Protein AF-A0AAQ3R3A0-F1 (afdb_monomer)

Organism: NCBI:txid150365

Structure (mmCIF, N/CA/C/O backbone):
data_AF-A0AAQ3R3A0-F1
#
_entry.id   AF-A0AAQ3R3A0-F1
#
loop_
_atom_site.group_PDB
_atom_site.id
_atom_site.type_symbol
_atom_site.label_atom_id
_atom_site.label_alt_id
_atom_site.label_comp_id
_atom_site.label_asym_id
_atom_site.label_entity_id
_atom_site.label_seq_id
_atom_site.pdbx_PDB_ins_code
_atom_site.Cartn_x
_atom_site.Cartn_y
_atom_site.Cartn_z
_atom_site.occupancy
_atom_site.B_iso_or_equiv
_atom_site.auth_seq_id
_atom_site.auth_comp_id
_atom_site.auth_asym_id
_atom_site.auth_atom_id
_atom_site.pdbx_PDB_model_num
ATOM 1 N N . MET A 1 1 ? -18.128 44.759 50.876 1.00 25.38 1 MET A N 1
ATOM 2 C CA . MET A 1 1 ? -18.294 45.725 49.774 1.00 25.38 1 MET A CA 1
ATOM 3 C C . MET A 1 1 ? -18.488 44.907 48.506 1.00 25.38 1 MET A C 1
ATOM 5 O O . MET A 1 1 ? -17.542 44.273 48.075 1.00 25.38 1 MET A O 1
ATOM 9 N N . GLU A 1 2 ? -19.714 44.644 48.046 1.00 21.77 2 GLU A N 1
ATOM 10 C CA . GLU A 1 2 ? -20.630 45.650 47.465 1.00 21.77 2 GLU A CA 1
ATOM 11 C C . GLU A 1 2 ? -19.891 46.451 46.386 1.00 21.77 2 GLU A C 1
ATOM 13 O O . GLU A 1 2 ? -18.941 47.147 46.721 1.00 21.77 2 GLU A O 1
ATOM 18 N N . LYS A 1 3 ? -20.181 46.344 45.088 1.00 25.61 3 LYS A N 1
ATOM 19 C CA . LYS A 1 3 ? -21.270 46.989 44.310 1.00 25.61 3 LYS A CA 1
ATOM 20 C C . LYS A 1 3 ? -20.624 47.223 42.911 1.00 25.61 3 LYS A C 1
ATOM 22 O O . LYS A 1 3 ? -19.422 47.435 42.875 1.00 25.61 3 LYS A O 1
ATOM 27 N N . VAL A 1 4 ? -21.236 47.268 41.727 1.00 27.09 4 VAL A N 1
ATOM 28 C CA . VAL A 1 4 ? -22.606 47.146 41.211 1.00 27.09 4 VAL A CA 1
ATOM 29 C C . VAL A 1 4 ? -22.498 47.305 39.668 1.00 27.09 4 VAL A C 1
ATOM 31 O O . VAL A 1 4 ? -21.779 48.182 39.208 1.00 27.09 4 VAL A O 1
ATOM 34 N N . ILE A 1 5 ? -23.178 46.425 38.917 1.00 27.81 5 ILE A N 1
ATOM 35 C CA . ILE A 1 5 ? -24.063 46.640 37.734 1.00 27.81 5 ILE A CA 1
ATOM 36 C C . ILE A 1 5 ? -23.596 47.446 36.489 1.00 27.81 5 ILE A C 1
ATOM 38 O O . ILE A 1 5 ? -23.234 48.610 36.595 1.00 27.81 5 ILE A O 1
ATOM 42 N N . SER A 1 6 ? -23.830 46.850 35.295 1.00 25.02 6 SER A N 1
ATOM 43 C CA . SER A 1 6 ? -24.538 47.393 34.088 1.00 25.02 6 SER A CA 1
ATOM 44 C C . SER A 1 6 ? -23.833 46.975 32.776 1.00 25.02 6 SER A C 1
ATOM 46 O O . SER A 1 6 ? -22.700 47.370 32.547 1.00 25.02 6 SER A O 1
ATOM 48 N N . ALA A 1 7 ? -24.315 46.010 31.981 1.00 24.47 7 ALA A N 1
ATOM 49 C CA . ALA A 1 7 ? -25.420 46.019 30.999 1.00 24.47 7 ALA A CA 1
ATOM 50 C C . ALA A 1 7 ? -25.106 46.637 29.603 1.00 24.47 7 ALA A C 1
ATOM 52 O O . ALA A 1 7 ? -25.025 47.848 29.456 1.00 24.47 7 ALA A O 1
ATOM 53 N N . ALA A 1 8 ? -25.078 45.735 28.603 1.00 21.73 8 ALA A N 1
ATOM 54 C CA . ALA A 1 8 ? -25.774 45.763 27.301 1.00 21.73 8 ALA A CA 1
ATOM 55 C C . ALA A 1 8 ? -25.273 46.586 26.075 1.00 21.73 8 ALA A C 1
ATOM 57 O O . ALA A 1 8 ? -24.901 47.746 26.179 1.00 21.73 8 ALA A O 1
ATOM 58 N N . VAL A 1 9 ? -25.490 45.956 24.893 1.00 22.00 9 VAL A N 1
ATOM 59 C CA . VAL A 1 9 ? -25.656 46.514 23.518 1.00 22.00 9 VAL A CA 1
ATOM 60 C C . VAL A 1 9 ? -24.324 46.867 22.798 1.00 22.00 9 VAL A C 1
ATOM 62 O O . VAL A 1 9 ? -23.504 47.562 23.366 1.00 22.00 9 VAL A O 1
ATOM 65 N N . GLN A 1 10 ? -23.941 46.410 21.589 1.00 23.78 10 GLN A N 1
ATOM 66 C CA . GLN A 1 10 ? -24.634 46.261 20.294 1.00 23.78 10 GLN A CA 1
ATOM 67 C C . GLN A 1 10 ? -23.758 45.435 19.299 1.00 23.78 10 GLN A C 1
ATOM 69 O O . GLN A 1 10 ? -22.534 45.524 19.320 1.00 23.78 10 GLN A O 1
ATOM 74 N N . SER A 1 11 ? -24.384 44.671 18.397 1.00 22.59 11 SER A N 1
ATOM 75 C CA . SER A 1 11 ? -23.824 44.104 17.139 1.00 22.59 11 SER A CA 1
ATOM 76 C C . SER A 1 11 ? -24.153 45.061 15.959 1.00 22.59 11 SER A C 1
ATOM 78 O O . SER A 1 11 ? -24.896 46.009 16.223 1.00 22.59 11 SER A O 1
ATOM 80 N N . PRO A 1 12 ? -23.860 44.816 14.654 1.00 37.66 12 PRO A N 1
ATOM 81 C CA . PRO A 1 12 ? -22.758 44.144 13.921 1.00 37.66 12 PRO A CA 1
ATOM 82 C C . PRO A 1 12 ? -22.109 45.084 12.861 1.00 37.66 12 PRO A C 1
ATOM 84 O O . PRO A 1 12 ? -22.678 46.116 12.536 1.00 37.66 12 PRO A O 1
ATOM 87 N N . PHE A 1 13 ? -21.017 44.690 12.182 1.00 22.95 13 PHE A N 1
ATOM 88 C CA . PHE A 1 13 ? -20.824 45.085 10.769 1.00 22.95 13 PHE A CA 1
ATOM 89 C C . PHE A 1 13 ? -20.064 44.034 9.947 1.00 22.95 13 PHE A C 1
ATOM 91 O O . PHE A 1 13 ? -18.993 43.552 10.304 1.00 22.95 13 PHE A O 1
ATOM 98 N N . ILE A 1 14 ? -20.692 43.694 8.824 1.00 24.17 14 ILE A N 1
ATOM 99 C CA . ILE A 1 14 ? -20.248 42.839 7.723 1.00 24.17 14 ILE A CA 1
ATOM 100 C C . ILE A 1 14 ? -19.237 43.608 6.866 1.00 24.17 14 ILE A C 1
ATOM 102 O O . ILE A 1 14 ? -19.471 44.776 6.565 1.00 24.17 14 ILE A O 1
ATOM 106 N N . CYS A 1 15 ? -18.208 42.936 6.341 1.00 21.92 15 CYS A N 1
ATOM 107 C CA . CYS A 1 15 ? -17.573 43.388 5.103 1.00 21.92 15 CYS A CA 1
ATOM 108 C C . CYS A 1 15 ? -17.269 42.207 4.169 1.00 21.92 15 CYS A C 1
ATOM 110 O O . CYS A 1 15 ? -16.443 41.343 4.457 1.00 21.92 15 CYS A O 1
ATOM 112 N N . ARG A 1 16 ? -17.994 42.178 3.044 1.00 24.33 16 ARG A N 1
ATOM 113 C CA . ARG A 1 16 ? -17.753 41.340 1.862 1.00 24.33 16 ARG A CA 1
ATOM 114 C C . ARG A 1 16 ? -16.577 41.917 1.071 1.00 24.33 16 ARG A C 1
ATOM 116 O O . ARG A 1 16 ? -16.611 43.104 0.789 1.00 24.33 16 ARG A O 1
ATOM 123 N N . HIS A 1 17 ? -15.654 41.083 0.597 1.00 24.78 17 HIS A N 1
ATOM 124 C CA . HIS A 1 17 ? -14.846 41.337 -0.609 1.00 24.78 17 HIS A CA 1
ATOM 125 C C . HIS A 1 17 ? -14.688 39.986 -1.333 1.00 24.78 17 HIS A C 1
ATOM 127 O O . HIS A 1 17 ? -14.169 39.034 -0.765 1.00 24.78 17 HIS A O 1
ATOM 133 N N . ALA A 1 18 ? -15.426 39.737 -2.418 1.00 23.77 18 ALA A N 1
ATOM 134 C CA . ALA A 1 18 ? -15.138 40.142 -3.800 1.00 23.77 18 ALA A CA 1
ATOM 135 C C . ALA A 1 18 ? -13.937 39.377 -4.390 1.00 23.77 18 ALA A C 1
ATOM 137 O O . ALA A 1 18 ? -12.781 39.741 -4.206 1.00 23.77 18 ALA A O 1
ATOM 138 N N . PHE A 1 19 ? -14.251 38.301 -5.120 1.00 22.64 19 PHE A N 1
ATOM 139 C CA . PHE A 1 19 ? -13.332 37.603 -6.014 1.00 22.64 19 PHE A CA 1
ATOM 140 C C . PHE A 1 19 ? -12.976 38.513 -7.194 1.00 22.64 19 PHE A C 1
ATOM 142 O O . PHE A 1 19 ? -13.852 38.872 -7.980 1.00 22.64 19 PHE A O 1
ATOM 149 N N . VAL A 1 20 ? -11.688 38.806 -7.366 1.00 23.83 20 VAL A N 1
ATOM 150 C CA . VAL A 1 20 ? -11.138 39.301 -8.631 1.00 23.83 20 VAL A CA 1
ATOM 151 C C . VAL A 1 20 ? -10.177 38.244 -9.162 1.00 23.83 20 VAL A C 1
ATOM 153 O O . VAL A 1 20 ? -9.181 37.907 -8.527 1.00 23.83 20 VAL A O 1
ATOM 156 N N . LYS A 1 21 ? -10.517 37.696 -10.331 1.00 25.53 21 LYS A N 1
ATOM 157 C CA . LYS A 1 21 ? -9.611 36.916 -11.176 1.00 25.53 21 LYS A CA 1
ATOM 158 C C . LYS A 1 21 ? -8.569 37.862 -11.767 1.00 25.53 21 LYS A C 1
ATOM 160 O O . LYS A 1 21 ? -8.949 38.806 -12.456 1.00 25.53 21 LYS A O 1
ATOM 165 N N . THR A 1 22 ? -7.291 37.538 -11.628 1.00 26.89 22 THR A N 1
ATOM 166 C CA . THR A 1 22 ? -6.262 38.003 -12.563 1.00 26.89 22 THR A CA 1
ATOM 167 C C . THR A 1 22 ? -5.451 36.816 -13.071 1.00 26.89 22 THR A C 1
ATOM 169 O O . THR A 1 22 ? -5.029 35.939 -12.320 1.00 26.89 22 THR A O 1
ATOM 172 N N . ASN A 1 23 ? -5.333 36.768 -14.397 1.00 25.08 23 ASN A N 1
ATOM 173 C CA . ASN A 1 23 ? -4.531 35.824 -15.159 1.00 25.08 23 ASN A CA 1
ATOM 174 C C . ASN A 1 23 ? -3.048 36.223 -15.123 1.00 25.08 23 ASN A C 1
ATOM 176 O O . ASN A 1 23 ? -2.731 37.408 -15.069 1.00 25.08 23 ASN A O 1
ATOM 180 N N . ALA A 1 24 ? -2.210 35.207 -15.343 1.00 28.38 24 ALA A N 1
ATOM 181 C CA . ALA A 1 24 ? -0.822 35.245 -15.809 1.00 28.38 24 ALA A CA 1
ATOM 182 C C . ALA A 1 24 ? 0.304 35.348 -14.762 1.00 28.38 24 ALA A C 1
ATOM 184 O O . ALA A 1 24 ? 0.459 36.340 -14.064 1.00 28.38 24 ALA A O 1
ATOM 185 N N . GLY A 1 25 ? 1.185 34.340 -14.828 1.00 24.61 25 GLY A N 1
ATOM 186 C CA . GLY A 1 25 ? 2.631 34.563 -14.885 1.00 24.61 25 GLY A CA 1
ATOM 187 C C . GLY A 1 25 ? 3.409 34.380 -13.586 1.00 24.61 25 GLY A C 1
ATOM 188 O O . GLY A 1 25 ? 3.233 35.136 -12.644 1.00 24.61 25 GLY A O 1
ATOM 189 N N . LEU A 1 26 ? 4.300 33.380 -13.605 1.00 25.42 26 LEU A N 1
ATOM 190 C CA . LEU A 1 26 ? 5.530 33.205 -12.815 1.00 25.42 26 LEU A CA 1
ATOM 191 C C . LEU A 1 26 ? 5.876 34.334 -11.830 1.00 25.42 26 LEU A C 1
ATOM 193 O O . LEU A 1 26 ? 6.078 35.448 -12.283 1.00 25.42 26 LEU A O 1
ATOM 197 N N . PHE A 1 27 ? 6.204 34.001 -10.575 1.00 24.59 27 PHE A N 1
ATOM 198 C CA . PHE A 1 27 ? 7.442 34.503 -9.956 1.00 24.59 27 PHE A CA 1
ATOM 199 C C . PHE A 1 27 ? 7.909 33.633 -8.780 1.00 24.59 27 PHE A C 1
ATOM 201 O O . PHE A 1 27 ? 7.134 33.193 -7.932 1.00 24.59 27 PHE A O 1
ATOM 208 N N . ALA A 1 28 ? 9.222 33.405 -8.764 1.00 25.36 28 ALA A N 1
ATOM 209 C CA . ALA A 1 28 ? 9.986 32.744 -7.719 1.00 25.36 28 ALA A CA 1
ATOM 210 C C . ALA A 1 28 ? 9.829 33.450 -6.361 1.00 25.36 28 ALA A C 1
ATOM 212 O O . ALA A 1 28 ? 9.975 34.668 -6.269 1.00 25.36 28 ALA A O 1
ATOM 213 N N . ARG A 1 29 ? 9.608 32.684 -5.285 1.00 24.30 29 ARG A N 1
ATOM 214 C CA . ARG A 1 29 ? 9.696 33.194 -3.911 1.00 24.30 29 ARG A CA 1
ATOM 215 C C . ARG A 1 29 ? 11.103 32.976 -3.366 1.00 24.30 29 ARG A C 1
ATOM 217 O O . ARG A 1 29 ? 11.479 31.860 -3.023 1.00 24.30 29 ARG A O 1
ATOM 224 N N . ARG A 1 30 ? 11.853 34.071 -3.243 1.00 23.64 30 ARG A N 1
ATOM 225 C CA . ARG A 1 30 ? 12.932 34.211 -2.262 1.00 23.64 30 ARG A CA 1
ATOM 226 C C . ARG A 1 30 ? 12.357 35.017 -1.100 1.00 23.64 30 ARG A C 1
ATOM 228 O O . ARG A 1 30 ? 11.838 36.107 -1.312 1.00 23.64 30 ARG A O 1
ATOM 235 N N . ALA A 1 31 ? 12.393 34.436 0.093 1.00 23.23 31 ALA A N 1
ATOM 236 C CA . ALA A 1 31 ? 12.118 35.135 1.338 1.00 23.23 31 ALA A CA 1
ATOM 237 C C . ALA A 1 31 ? 13.155 36.246 1.543 1.00 23.23 31 ALA A C 1
ATOM 239 O O . ALA A 1 31 ? 14.317 36.018 1.212 1.00 23.23 31 ALA A O 1
ATOM 240 N N . LEU A 1 32 ? 12.740 37.392 2.090 1.00 23.59 32 LEU A N 1
ATOM 241 C CA . LEU A 1 32 ? 13.506 38.170 3.067 1.00 23.59 32 LEU A CA 1
ATOM 242 C C . LEU A 1 32 ? 12.619 39.243 3.720 1.00 23.59 32 LEU A C 1
ATOM 244 O O . LEU A 1 32 ? 11.710 39.790 3.095 1.00 23.59 32 LEU A O 1
ATOM 248 N N . CYS A 1 33 ? 12.899 39.453 5.005 1.00 24.06 33 CYS A N 1
ATOM 249 C CA . CYS A 1 33 ? 12.251 40.347 5.954 1.00 24.06 33 CYS A CA 1
ATOM 250 C C . CYS A 1 33 ? 12.191 41.809 5.500 1.00 24.06 33 CYS A C 1
ATOM 252 O O . CYS A 1 33 ? 13.083 42.307 4.816 1.00 24.06 33 CYS A O 1
ATOM 254 N N . SER A 1 34 ? 11.153 42.499 5.968 1.00 24.64 34 SER A N 1
ATOM 255 C CA . SER A 1 34 ? 11.056 43.953 5.981 1.00 24.64 34 SER A CA 1
ATOM 256 C C . SER A 1 34 ? 11.878 44.529 7.133 1.00 24.64 34 SER A C 1
ATOM 258 O O . SER A 1 34 ? 11.614 44.176 8.279 1.00 24.64 34 SER A O 1
ATOM 260 N N . ASP A 1 35 ? 12.762 45.474 6.828 1.00 26.72 35 ASP A N 1
ATOM 261 C CA . ASP A 1 35 ? 13.112 46.565 7.733 1.00 26.72 35 ASP A CA 1
ATOM 262 C C . ASP A 1 35 ? 12.897 47.892 6.996 1.00 26.72 35 ASP A C 1
ATOM 264 O O . ASP A 1 35 ? 13.227 48.048 5.817 1.00 26.72 35 ASP A O 1
ATOM 268 N N . ASN A 1 36 ? 12.265 48.828 7.701 1.00 27.88 36 ASN A N 1
ATOM 269 C CA . ASN A 1 36 ? 12.025 50.200 7.275 1.00 27.88 36 ASN A CA 1
ATOM 270 C C . ASN A 1 36 ? 13.356 50.949 7.142 1.00 27.88 36 ASN A C 1
ATOM 272 O O . ASN A 1 36 ? 14.115 50.972 8.101 1.00 27.88 36 ASN A O 1
ATOM 276 N N . HIS A 1 37 ? 13.595 51.612 6.007 1.00 31.06 37 HIS A N 1
ATOM 277 C CA . HIS A 1 37 ? 13.971 53.034 5.913 1.00 31.06 37 HIS A CA 1
ATOM 278 C C . HIS A 1 37 ? 14.414 53.409 4.482 1.00 31.06 37 HIS A C 1
ATOM 280 O O . HIS A 1 37 ? 15.383 52.886 3.952 1.00 31.06 37 HIS A O 1
ATOM 286 N N . GLY A 1 38 ? 13.687 54.363 3.889 1.00 27.11 38 GLY A N 1
ATOM 287 C CA . GLY A 1 38 ? 14.232 55.584 3.279 1.00 27.11 38 GLY A CA 1
ATOM 288 C C . GLY A 1 38 ? 15.251 55.525 2.128 1.00 27.11 38 GLY A C 1
ATOM 289 O O . GLY A 1 38 ? 16.433 55.315 2.346 1.00 27.11 38 GLY A O 1
ATOM 290 N N . GLN A 1 39 ? 14.784 56.028 0.979 1.00 26.30 39 GLN A N 1
ATOM 291 C CA . GLN A 1 39 ? 15.516 56.768 -0.068 1.00 26.30 39 GLN A CA 1
ATOM 292 C C . GLN A 1 39 ? 16.159 56.003 -1.240 1.00 26.30 39 GLN A C 1
ATOM 294 O O . GLN A 1 39 ? 16.639 54.881 -1.153 1.00 26.30 39 GLN A O 1
ATOM 299 N N . TYR A 1 40 ? 16.080 56.672 -2.393 1.00 22.45 40 TYR A N 1
ATOM 300 C CA . TYR A 1 40 ? 16.257 56.178 -3.757 1.00 22.45 40 TYR A CA 1
ATOM 301 C C . TYR A 1 40 ? 17.395 56.945 -4.458 1.00 22.45 40 TYR A C 1
ATOM 303 O O . TYR A 1 40 ? 17.518 58.150 -4.240 1.00 22.45 40 TYR A O 1
ATOM 311 N N . ARG A 1 41 ? 18.031 56.263 -5.433 1.00 25.62 41 ARG A N 1
ATOM 312 C CA . ARG A 1 41 ? 18.838 56.732 -6.601 1.00 25.62 41 ARG A CA 1
ATOM 313 C C . ARG A 1 41 ? 20.384 56.578 -6.501 1.00 25.62 41 ARG A C 1
ATOM 315 O O . ARG A 1 41 ? 20.906 56.495 -5.401 1.00 25.62 41 ARG A O 1
ATOM 322 N N . PRO A 1 42 ? 21.122 56.493 -7.639 1.00 32.47 42 PRO A N 1
ATOM 323 C CA . PRO A 1 42 ? 21.314 55.261 -8.428 1.00 32.47 42 PRO A CA 1
ATOM 324 C C . PRO A 1 42 ? 22.808 55.017 -8.781 1.00 32.47 42 PRO A C 1
ATOM 326 O O . PRO A 1 42 ? 23.609 55.945 -8.779 1.00 32.47 42 PRO A O 1
ATOM 329 N N . GLY A 1 43 ? 23.221 53.804 -9.166 1.00 23.45 43 GLY A N 1
ATOM 330 C CA . GLY A 1 43 ? 24.613 53.634 -9.611 1.00 23.45 43 GLY A CA 1
ATOM 331 C C . GLY A 1 43 ? 25.018 52.246 -10.089 1.00 23.45 43 GLY A C 1
ATOM 332 O O . GLY A 1 43 ? 24.933 51.275 -9.356 1.00 23.45 43 GLY A O 1
ATOM 333 N N . LEU A 1 44 ? 25.451 52.227 -11.346 1.00 24.34 44 LEU A N 1
ATOM 334 C CA . LEU A 1 44 ? 26.108 51.206 -12.160 1.00 24.34 44 LEU A CA 1
ATOM 335 C C . LEU A 1 44 ? 27.081 50.225 -11.465 1.00 24.34 44 LEU A C 1
ATOM 337 O O . LEU A 1 44 ? 27.799 50.614 -10.557 1.00 24.34 44 LEU A O 1
ATOM 341 N N . LEU A 1 45 ? 27.206 49.040 -12.102 1.00 24.33 45 LEU A N 1
ATOM 342 C CA . LEU A 1 45 ? 28.431 48.230 -12.316 1.00 24.33 45 LEU A CA 1
ATOM 343 C C . LEU A 1 45 ? 29.198 47.818 -11.041 1.00 24.33 45 LEU A C 1
ATOM 345 O O . LEU A 1 45 ? 29.725 48.636 -10.315 1.00 24.33 45 LEU A O 1
ATOM 349 N N . SER A 1 46 ? 29.498 46.560 -10.741 1.00 25.38 46 SER A N 1
ATOM 350 C CA . SER A 1 46 ? 30.201 45.567 -11.555 1.00 25.38 46 SER A CA 1
ATOM 351 C C . SER A 1 46 ? 30.688 44.471 -10.586 1.00 25.38 46 SER A C 1
ATOM 353 O O . SER A 1 46 ? 30.860 44.710 -9.393 1.00 25.38 46 SER A O 1
ATOM 355 N N . ARG A 1 47 ? 30.910 43.258 -11.101 1.00 28.97 47 ARG A N 1
ATOM 356 C CA . ARG A 1 47 ? 31.762 42.215 -10.486 1.00 28.97 47 ARG A CA 1
ATOM 357 C C . ARG A 1 47 ? 33.140 42.816 -10.110 1.00 28.97 47 ARG A C 1
ATOM 359 O O . ARG A 1 47 ? 33.553 43.699 -10.862 1.00 28.97 47 ARG A O 1
ATOM 366 N N . PRO A 1 48 ? 33.907 42.324 -9.101 1.00 40.22 48 PRO A N 1
ATOM 367 C CA . PRO A 1 48 ? 34.522 40.990 -9.218 1.00 40.22 48 PRO A CA 1
ATOM 368 C C . PRO A 1 48 ? 34.977 40.243 -7.937 1.00 40.22 48 PRO A C 1
ATOM 370 O O . PRO A 1 48 ? 35.014 40.756 -6.828 1.00 40.22 48 PRO A O 1
ATOM 373 N N . ASN A 1 49 ? 35.294 38.966 -8.185 1.00 27.20 49 ASN A N 1
ATOM 374 C CA . ASN A 1 49 ? 36.384 38.127 -7.673 1.00 27.20 49 ASN A CA 1
ATOM 375 C C . ASN A 1 49 ? 37.250 38.612 -6.492 1.00 27.20 49 ASN A C 1
ATOM 377 O O . ASN A 1 49 ? 37.903 39.644 -6.563 1.00 27.20 49 ASN A O 1
ATOM 381 N N . SER A 1 50 ? 37.323 37.721 -5.495 1.00 28.78 50 SER A N 1
ATOM 382 C CA . SER A 1 50 ? 38.516 37.142 -4.848 1.00 28.78 50 SER A CA 1
ATOM 383 C C . SER A 1 50 ? 39.787 37.991 -4.714 1.00 28.78 50 SER A C 1
ATOM 385 O O . SER A 1 50 ? 40.329 38.407 -5.733 1.00 28.78 50 SER A O 1
ATOM 387 N N . ILE A 1 51 ? 40.361 38.013 -3.498 1.00 26.69 51 ILE A N 1
ATOM 388 C CA . ILE A 1 51 ? 41.739 37.578 -3.157 1.00 26.69 51 ILE A CA 1
ATOM 389 C C . ILE A 1 51 ? 42.312 38.345 -1.926 1.00 26.69 51 ILE A C 1
ATOM 391 O O . ILE A 1 51 ? 42.161 39.552 -1.806 1.00 26.69 51 ILE A O 1
ATOM 395 N N . PHE A 1 52 ? 43.026 37.578 -1.089 1.00 25.44 52 PHE A N 1
ATOM 396 C CA . PHE A 1 52 ? 44.157 37.895 -0.193 1.00 25.44 52 PHE A CA 1
ATOM 397 C C . PHE A 1 52 ? 44.006 38.487 1.231 1.00 25.44 52 PHE A C 1
ATOM 399 O O . PHE A 1 52 ? 43.544 39.594 1.467 1.00 25.44 52 PHE A O 1
ATOM 406 N N . GLU A 1 53 ? 44.582 37.683 2.136 1.00 24.83 53 GLU A N 1
ATOM 407 C CA . GLU A 1 53 ? 45.628 37.989 3.124 1.00 24.83 53 GLU A CA 1
ATOM 408 C C . GLU A 1 53 ? 45.349 38.694 4.456 1.00 24.83 53 GLU A C 1
ATOM 410 O O . GLU A 1 53 ? 44.874 39.814 4.598 1.00 24.83 53 GLU A O 1
ATOM 415 N N . THR A 1 54 ? 45.837 37.960 5.450 1.00 32.56 54 THR A N 1
ATOM 416 C CA . THR A 1 54 ? 46.213 38.275 6.818 1.00 32.56 54 THR A CA 1
ATOM 417 C C . THR A 1 54 ? 47.202 39.435 6.949 1.00 32.56 54 THR A C 1
ATOM 419 O O . THR A 1 54 ? 48.175 39.487 6.203 1.00 32.56 54 THR A O 1
ATOM 422 N N . THR A 1 55 ? 47.086 40.240 8.014 1.00 27.89 55 THR A N 1
ATOM 423 C CA . THR A 1 55 ? 48.074 40.354 9.124 1.00 27.89 55 THR A CA 1
ATOM 424 C C . THR A 1 55 ? 47.767 41.526 10.077 1.00 27.89 55 THR A C 1
ATOM 426 O O . THR A 1 55 ? 47.106 42.486 9.699 1.00 27.89 55 THR A O 1
ATOM 429 N N . LYS A 1 56 ? 48.364 41.441 11.286 1.00 28.33 56 LYS A N 1
ATOM 430 C CA . LYS A 1 56 ? 48.405 42.376 12.445 1.00 28.33 56 LYS A CA 1
ATOM 431 C C . LYS A 1 56 ? 47.270 42.148 13.460 1.00 28.33 56 LYS A C 1
ATOM 433 O O . LYS A 1 56 ? 46.113 42.330 13.135 1.00 28.33 56 LYS A O 1
ATOM 438 N N . GLY A 1 57 ? 47.475 41.726 14.710 1.00 25.80 57 GLY A N 1
ATOM 439 C CA . GLY A 1 57 ? 48.657 41.692 15.570 1.00 25.80 57 GLY A CA 1
ATOM 440 C C . GLY A 1 57 ? 48.640 42.871 16.544 1.00 25.80 57 GLY A C 1
ATOM 441 O O . GLY A 1 57 ? 49.014 43.953 16.128 1.00 25.80 57 GLY A O 1
ATOM 442 N N . HIS A 1 58 ? 48.240 42.655 17.807 1.00 28.02 58 HIS A N 1
ATOM 443 C CA . HIS A 1 58 ? 48.815 43.284 19.009 1.00 28.02 58 HIS A CA 1
ATOM 444 C C . HIS A 1 58 ? 48.337 42.587 20.302 1.00 28.02 58 HIS A C 1
ATOM 446 O O . HIS A 1 58 ? 47.268 41.991 20.366 1.00 28.02 58 HIS A O 1
ATOM 452 N N . LYS A 1 59 ? 49.239 42.610 21.289 1.00 27.56 59 LYS A N 1
ATOM 453 C CA . LYS A 1 59 ? 49.359 41.804 22.515 1.00 27.56 59 LYS A CA 1
ATOM 454 C C . LYS A 1 59 ? 48.607 42.408 23.710 1.00 27.56 59 LYS A C 1
ATOM 456 O O . LYS A 1 59 ? 48.592 43.626 23.821 1.00 27.56 59 LYS A O 1
ATOM 461 N N . LEU A 1 60 ? 48.249 41.568 24.692 1.00 26.09 60 LEU A N 1
ATOM 462 C CA . LEU A 1 60 ? 48.487 41.810 26.131 1.00 26.09 60 LEU A CA 1
ATOM 463 C C . LEU A 1 60 ? 48.525 40.475 26.920 1.00 26.09 60 LEU A C 1
ATOM 465 O O . LEU A 1 60 ? 47.740 39.568 26.666 1.00 26.09 60 LEU A O 1
ATOM 469 N N . ARG A 1 61 ? 49.526 40.358 27.809 1.00 27.36 61 ARG A N 1
ATOM 470 C CA . ARG A 1 61 ? 49.882 39.241 28.725 1.00 27.36 61 ARG A CA 1
ATOM 471 C C . ARG A 1 61 ? 49.021 39.302 30.010 1.00 27.36 61 ARG A C 1
ATOM 473 O O . ARG A 1 61 ? 48.548 40.383 30.327 1.00 27.36 61 ARG A O 1
ATOM 480 N N . LEU A 1 62 ? 48.814 38.230 30.790 1.00 27.16 62 LEU A N 1
ATOM 481 C CA . LEU A 1 62 ? 49.745 37.635 31.782 1.00 27.16 62 LEU A CA 1
ATOM 482 C C . LEU A 1 62 ? 49.241 36.240 32.253 1.00 27.16 62 LEU A C 1
ATOM 484 O O . LEU A 1 62 ? 48.039 36.047 32.385 1.00 27.16 62 LEU A O 1
ATOM 488 N N . GLY A 1 63 ? 50.167 35.286 32.473 1.00 26.25 63 GLY A N 1
ATOM 489 C CA . GLY A 1 63 ? 49.932 33.898 32.954 1.00 26.25 63 GLY A CA 1
ATOM 490 C C . GLY A 1 63 ? 49.931 33.766 34.493 1.00 26.25 63 GLY A C 1
ATOM 491 O O . GLY A 1 63 ? 49.566 34.751 35.129 1.00 26.25 63 GLY A O 1
ATOM 492 N N . PRO A 1 64 ? 50.407 32.660 35.130 1.00 44.38 64 PRO A N 1
ATOM 493 C CA . PRO A 1 64 ? 50.975 31.398 34.608 1.00 44.38 64 PRO A CA 1
ATOM 494 C C . PRO A 1 64 ? 50.342 30.108 35.220 1.00 44.38 64 PRO A C 1
ATOM 496 O O . PRO A 1 64 ? 49.572 30.165 36.169 1.00 44.38 64 PRO A O 1
ATOM 499 N N . THR A 1 65 ? 50.621 28.909 34.691 1.00 26.80 65 THR A N 1
ATOM 500 C CA . THR A 1 65 ? 51.481 27.923 35.392 1.00 26.80 65 THR A CA 1
ATOM 501 C C . THR A 1 65 ? 52.033 26.848 34.427 1.00 26.80 65 THR A C 1
ATOM 503 O O . THR A 1 65 ? 51.299 26.093 33.803 1.00 26.80 65 THR A O 1
ATOM 506 N N . THR A 1 66 ? 53.366 26.885 34.273 1.00 26.52 66 THR A N 1
ATOM 507 C CA . THR A 1 66 ? 54.389 25.808 34.148 1.00 26.52 66 THR A CA 1
ATOM 508 C C . THR A 1 66 ? 53.967 24.375 33.739 1.00 26.52 66 THR A C 1
ATOM 510 O O . THR A 1 66 ? 53.235 23.750 34.492 1.00 26.52 66 THR A O 1
ATOM 513 N N . ARG A 1 67 ? 54.351 23.802 32.570 1.00 28.92 67 ARG A N 1
ATOM 514 C CA . ARG A 1 67 ? 55.679 23.334 32.024 1.00 28.92 67 ARG A CA 1
ATOM 515 C C . ARG A 1 67 ? 55.993 21.827 32.338 1.00 28.92 67 ARG A C 1
ATOM 517 O O . ARG A 1 67 ? 55.456 21.335 33.315 1.00 28.92 67 ARG A O 1
ATOM 524 N N . PRO A 1 68 ? 56.880 21.095 31.605 1.00 36.59 68 PRO A N 1
ATOM 525 C CA . PRO A 1 68 ? 56.690 20.579 30.233 1.00 36.59 68 PRO A CA 1
ATOM 526 C C . PRO A 1 68 ? 57.265 19.139 29.962 1.00 36.59 68 PRO A C 1
ATOM 528 O O . PRO A 1 68 ? 58.015 18.575 30.744 1.00 36.59 68 PRO A O 1
ATOM 531 N N . CYS A 1 69 ? 56.919 18.578 28.798 1.00 22.58 69 CYS A N 1
ATOM 532 C CA . CYS A 1 69 ? 57.706 17.809 27.804 1.00 22.58 69 CYS A CA 1
ATOM 533 C C . CYS A 1 69 ? 59.039 17.033 28.085 1.00 22.58 69 CYS A C 1
ATOM 535 O O . CYS A 1 69 ? 60.037 17.634 28.467 1.00 22.58 69 CYS A O 1
ATOM 537 N N . ILE A 1 70 ? 59.075 15.802 27.513 1.00 26.81 70 ILE A N 1
ATOM 538 C CA . ILE A 1 70 ? 60.051 15.210 26.535 1.00 26.81 70 ILE A CA 1
ATOM 539 C C . ILE A 1 70 ? 61.184 14.230 26.987 1.00 26.81 70 ILE A C 1
ATOM 541 O O . ILE A 1 70 ? 61.991 14.536 27.851 1.00 26.81 70 ILE A O 1
ATOM 545 N N . ALA A 1 71 ? 61.279 13.129 26.197 1.00 23.61 71 ALA A N 1
ATOM 546 C CA . ALA A 1 71 ? 62.446 12.323 25.732 1.00 23.61 71 ALA A CA 1
ATOM 547 C C . ALA A 1 71 ? 62.830 10.950 26.366 1.00 23.61 71 ALA A C 1
ATOM 549 O O . ALA A 1 71 ? 63.464 10.869 27.409 1.00 23.61 71 ALA A O 1
ATOM 550 N N . ARG A 1 72 ? 62.509 9.879 25.602 1.00 25.08 72 ARG A N 1
ATOM 551 C CA . ARG A 1 72 ? 63.344 8.763 25.036 1.00 25.08 72 ARG A CA 1
ATOM 552 C C . ARG A 1 72 ? 64.885 8.838 25.244 1.00 25.08 72 ARG A C 1
ATOM 554 O O . ARG A 1 72 ? 65.401 9.943 25.242 1.00 25.08 72 ARG A O 1
ATOM 561 N N . CYS A 1 73 ? 65.735 7.790 25.302 1.00 22.67 73 CYS A N 1
ATOM 562 C CA . CYS A 1 73 ? 65.805 6.364 24.869 1.00 22.67 73 CYS A CA 1
ATOM 563 C C . CYS A 1 73 ? 66.911 5.629 25.700 1.00 22.67 73 CYS A C 1
ATOM 565 O O . CYS A 1 73 ? 67.810 6.308 26.183 1.00 22.67 73 CYS A O 1
ATOM 567 N N . TYR A 1 74 ? 66.884 4.299 25.919 1.00 25.72 74 TYR A N 1
ATOM 568 C CA . TYR A 1 74 ? 67.748 3.195 25.373 1.00 25.72 74 TYR A CA 1
ATOM 569 C C . TYR A 1 74 ? 67.911 2.171 26.536 1.00 25.72 74 TYR A C 1
ATOM 571 O O . TYR A 1 74 ? 67.981 2.618 27.672 1.00 25.72 74 TYR A O 1
ATOM 579 N N . GLY A 1 75 ? 67.997 0.836 26.447 1.00 22.91 75 GLY A N 1
ATOM 580 C CA . GLY A 1 75 ? 67.971 -0.188 25.400 1.00 22.91 75 GLY A CA 1
ATOM 581 C C . GLY A 1 75 ? 68.272 -1.578 26.032 1.00 22.91 75 GLY A C 1
ATOM 582 O O . GLY A 1 75 ? 68.689 -1.646 27.183 1.00 22.91 75 GLY A O 1
ATOM 583 N N . SER A 1 76 ? 68.137 -2.650 25.232 1.00 23.61 76 SER A N 1
ATOM 584 C CA . SER A 1 76 ? 68.809 -3.973 25.341 1.00 23.61 76 SER A CA 1
ATOM 585 C C . SER A 1 76 ? 68.176 -5.173 26.106 1.00 23.61 76 SER A C 1
ATOM 587 O O . SER A 1 76 ? 68.330 -5.321 27.308 1.00 23.61 76 SER A O 1
ATOM 589 N N . THR A 1 77 ? 67.595 -6.079 25.294 1.00 23.22 77 THR A N 1
ATOM 590 C CA . THR A 1 77 ? 67.783 -7.554 25.124 1.00 23.22 77 THR A CA 1
ATOM 591 C C . THR A 1 77 ? 67.489 -8.652 26.187 1.00 23.22 77 THR A C 1
ATOM 593 O O . THR A 1 77 ? 67.952 -8.605 27.318 1.00 23.22 77 THR A O 1
ATOM 596 N N . ARG A 1 78 ? 66.886 -9.746 25.641 1.00 24.23 78 ARG A N 1
ATOM 597 C CA . ARG A 1 78 ? 66.775 -11.185 26.048 1.00 24.23 78 ARG A CA 1
ATOM 598 C C . ARG A 1 78 ? 65.734 -11.558 27.129 1.00 24.23 78 ARG A C 1
ATOM 600 O O . ARG A 1 78 ? 65.662 -10.883 28.136 1.00 24.23 78 ARG A O 1
ATOM 607 N N . THR A 1 79 ? 64.925 -12.632 27.065 1.00 24.41 79 THR A N 1
ATOM 608 C CA . THR A 1 79 ? 64.589 -13.712 26.093 1.00 24.41 79 THR A CA 1
ATOM 609 C C . THR A 1 79 ? 63.388 -14.515 26.650 1.00 24.41 79 THR A C 1
ATOM 611 O O . THR A 1 79 ? 63.354 -14.724 27.856 1.00 24.41 79 THR A O 1
ATOM 614 N N . THR A 1 80 ? 62.526 -15.045 25.754 1.00 25.02 80 THR A N 1
ATOM 615 C CA . THR A 1 80 ? 61.714 -16.307 25.823 1.00 25.02 80 THR A CA 1
ATOM 616 C C . THR A 1 80 ? 60.672 -16.472 26.951 1.00 25.02 80 THR A C 1
ATOM 618 O O . THR A 1 80 ? 60.980 -16.244 28.106 1.00 25.02 80 THR A O 1
ATOM 621 N N . SER A 1 81 ? 59.434 -16.947 26.761 1.00 26.48 81 SER A N 1
ATOM 622 C CA . SER A 1 81 ? 58.835 -17.897 25.802 1.00 26.48 81 SER A CA 1
ATOM 623 C C . SER A 1 81 ? 57.297 -17.872 25.948 1.00 26.48 81 SER A C 1
ATOM 625 O O . SER A 1 81 ? 56.808 -17.466 26.999 1.00 26.48 81 SER A O 1
ATOM 627 N N . GLY A 1 82 ? 56.554 -18.341 24.937 1.00 24.61 82 GLY A N 1
ATOM 628 C CA . GLY A 1 82 ? 55.122 -18.662 25.058 1.00 24.61 82 GLY A CA 1
ATOM 629 C C . GLY A 1 82 ? 54.257 -18.042 23.966 1.00 24.61 82 GLY A C 1
ATOM 630 O O . GLY A 1 82 ? 53.591 -17.040 24.194 1.00 24.61 82 GLY A O 1
ATOM 631 N N . ALA A 1 83 ? 54.320 -18.629 22.774 1.00 25.22 83 ALA A N 1
ATOM 632 C CA . ALA A 1 83 ? 53.458 -18.318 21.646 1.00 25.22 83 ALA A CA 1
ATOM 633 C C . ALA A 1 83 ? 52.074 -18.958 21.834 1.00 25.22 83 ALA A C 1
ATOM 635 O O . ALA A 1 83 ? 52.010 -20.124 22.203 1.00 25.22 83 ALA A O 1
ATOM 636 N N . ASP A 1 84 ? 51.015 -18.225 21.492 1.00 26.41 84 ASP A N 1
ATOM 637 C CA . ASP A 1 84 ? 49.871 -18.788 20.779 1.00 26.41 84 ASP A CA 1
ATOM 638 C C . ASP A 1 84 ? 49.317 -17.745 19.804 1.00 26.41 84 ASP A C 1
ATOM 640 O O . ASP A 1 84 ? 49.306 -16.539 20.055 1.00 26.41 84 ASP A O 1
ATOM 644 N N . GLN A 1 85 ? 49.011 -18.242 18.614 1.00 25.41 85 GLN A N 1
ATOM 645 C CA . GLN A 1 85 ? 49.064 -17.546 17.339 1.00 25.41 85 GLN A CA 1
ATOM 646 C C . GLN A 1 85 ? 47.777 -16.761 17.053 1.00 25.41 85 GLN A C 1
ATOM 648 O O . GLN A 1 85 ? 46.698 -17.338 16.932 1.00 25.41 85 GLN A O 1
ATOM 653 N N . PHE A 1 86 ? 47.903 -15.450 16.833 1.00 24.67 86 PHE A N 1
ATOM 654 C CA . PHE A 1 86 ? 46.966 -14.714 15.986 1.00 24.67 86 PHE A CA 1
ATOM 655 C C . PHE A 1 86 ? 47.296 -15.057 14.536 1.00 24.67 86 PHE A C 1
ATOM 657 O O . PHE A 1 86 ? 48.316 -14.619 14.008 1.00 24.67 86 PHE A O 1
ATOM 664 N N . ASN A 1 87 ? 46.454 -15.881 13.919 1.00 25.41 87 ASN A N 1
ATOM 665 C CA . ASN A 1 87 ? 46.590 -16.211 12.512 1.00 25.41 87 ASN A CA 1
ATOM 666 C C . ASN A 1 87 ? 46.072 -15.037 11.671 1.00 25.41 87 ASN A C 1
ATOM 668 O O . ASN A 1 87 ? 44.911 -14.637 11.786 1.00 25.41 87 ASN A O 1
ATOM 672 N N . GLU A 1 88 ? 46.960 -14.495 10.844 1.00 29.20 88 GLU A N 1
ATOM 673 C CA . GLU A 1 88 ? 46.682 -13.526 9.791 1.00 29.20 88 GLU A CA 1
ATOM 674 C C . GLU A 1 88 ? 45.476 -13.990 8.963 1.00 29.20 88 GLU A C 1
ATOM 676 O O . GLU A 1 88 ? 45.521 -15.022 8.294 1.00 29.20 88 GLU A O 1
ATOM 681 N N . HIS A 1 89 ? 44.377 -13.236 9.002 1.00 29.78 89 HIS A N 1
ATOM 682 C CA . HIS A 1 89 ? 43.362 -13.348 7.962 1.00 29.78 89 HIS A CA 1
ATOM 683 C C . HIS A 1 89 ? 43.755 -12.440 6.809 1.00 29.78 89 HIS A C 1
ATOM 685 O O . HIS A 1 89 ? 43.820 -11.216 6.921 1.00 29.78 89 HIS A O 1
ATOM 691 N N . SER A 1 90 ? 44.067 -13.128 5.718 1.00 27.84 90 SER A N 1
ATOM 692 C CA . SER A 1 90 ? 44.386 -12.642 4.392 1.00 27.84 90 SER A CA 1
ATOM 693 C C . SER A 1 90 ? 43.580 -11.413 3.985 1.00 27.84 90 SER A C 1
ATOM 695 O O . SER A 1 90 ? 42.348 -11.420 3.984 1.00 27.84 90 SER A O 1
ATOM 697 N N . ALA A 1 91 ? 44.302 -10.410 3.499 1.00 34.50 91 ALA A N 1
ATOM 698 C CA . ALA A 1 91 ? 43.796 -9.461 2.528 1.00 34.50 91 ALA A CA 1
ATOM 699 C C . ALA A 1 91 ? 43.304 -10.229 1.284 1.00 34.50 91 ALA A C 1
ATOM 701 O O . ALA A 1 91 ? 44.115 -10.617 0.451 1.00 34.50 91 ALA A O 1
ATOM 702 N N . ASN A 1 92 ? 41.998 -10.513 1.215 1.00 30.50 92 ASN A N 1
ATOM 703 C CA . ASN A 1 92 ? 41.290 -10.968 0.009 1.00 30.50 92 ASN A CA 1
ATOM 704 C C . ASN A 1 92 ? 39.754 -10.903 0.175 1.00 30.50 92 ASN A C 1
ATOM 706 O O . ASN A 1 92 ? 39.044 -11.833 -0.190 1.00 30.50 92 ASN A O 1
ATOM 710 N N . ASP A 1 93 ? 39.222 -9.800 0.712 1.00 34.06 93 ASP A N 1
ATOM 711 C CA . ASP A 1 93 ? 37.770 -9.556 0.709 1.00 34.06 93 ASP A CA 1
ATOM 712 C C . ASP A 1 93 ? 37.443 -8.189 0.095 1.00 34.06 93 ASP A C 1
ATOM 714 O O . ASP A 1 93 ? 37.167 -7.194 0.762 1.00 34.06 93 ASP A O 1
ATOM 718 N N . THR A 1 94 ? 37.550 -8.132 -1.228 1.00 35.47 94 THR A N 1
ATOM 719 C CA . THR A 1 94 ? 36.883 -7.126 -2.057 1.00 35.47 94 THR A CA 1
ATOM 720 C C . THR A 1 94 ? 35.719 -7.808 -2.768 1.00 35.47 94 THR A C 1
ATOM 722 O O . THR A 1 94 ? 35.779 -8.059 -3.973 1.00 35.47 94 THR A O 1
ATOM 725 N N . ASP A 1 95 ? 34.663 -8.144 -2.022 1.00 44.31 95 ASP A N 1
ATOM 726 C CA . ASP A 1 95 ? 33.394 -8.612 -2.582 1.00 44.31 95 ASP A CA 1
ATOM 727 C C . ASP A 1 95 ? 32.674 -7.443 -3.292 1.00 44.31 95 ASP A C 1
ATOM 729 O O . ASP A 1 95 ? 31.770 -6.794 -2.763 1.00 44.31 95 ASP A O 1
ATOM 733 N N . HIS A 1 96 ? 33.094 -7.139 -4.525 1.00 42.03 96 HIS A N 1
ATOM 734 C CA . HIS A 1 96 ? 32.430 -6.176 -5.412 1.00 42.03 96 HIS A CA 1
ATOM 735 C C . HIS A 1 96 ? 31.029 -6.643 -5.876 1.00 42.03 96 HIS A C 1
ATOM 737 O O . HIS A 1 96 ? 30.402 -5.963 -6.690 1.00 42.03 96 HIS A O 1
ATOM 743 N N . THR A 1 97 ? 30.518 -7.781 -5.379 1.00 49.38 97 THR A N 1
ATOM 744 C CA . THR A 1 97 ? 29.349 -8.470 -5.952 1.00 49.38 97 THR A CA 1
ATOM 745 C C . THR A 1 97 ? 28.025 -8.268 -5.214 1.00 49.38 97 THR A C 1
ATOM 747 O O . THR A 1 97 ? 26.999 -8.748 -5.684 1.00 49.38 97 THR A O 1
ATOM 750 N N . LYS A 1 98 ? 27.973 -7.508 -4.110 1.00 63.75 98 LYS A N 1
ATOM 751 C CA . LYS A 1 98 ? 26.709 -7.280 -3.380 1.00 63.75 98 LYS A CA 1
ATOM 752 C C . LYS A 1 98 ? 26.299 -5.818 -3.381 1.00 63.75 98 LYS A C 1
ATOM 754 O O . LYS A 1 98 ? 26.514 -5.095 -2.417 1.00 63.75 98 LYS A O 1
ATOM 759 N N . LEU A 1 99 ? 25.587 -5.388 -4.423 1.00 74.44 99 LEU A N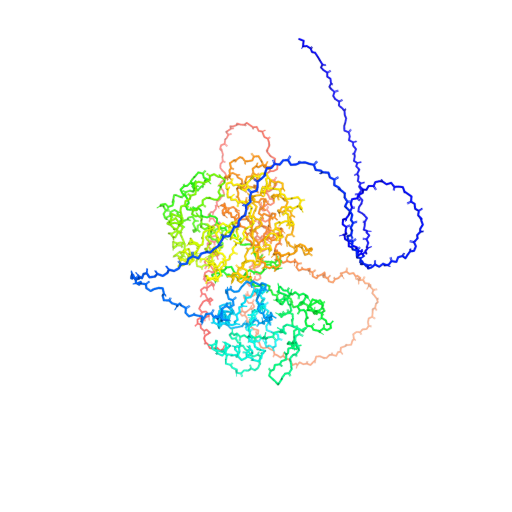 1
ATOM 760 C CA . LEU A 1 99 ? 24.967 -4.051 -4.482 1.00 74.44 99 LEU A CA 1
ATOM 761 C C . LEU A 1 99 ? 24.077 -3.716 -3.273 1.00 74.44 99 LEU A C 1
ATOM 763 O O . LEU A 1 99 ? 23.808 -2.544 -2.995 1.00 74.44 99 LEU A O 1
ATOM 767 N N . TRP A 1 100 ? 23.604 -4.735 -2.556 1.00 70.00 100 TRP A N 1
ATOM 768 C CA . TRP A 1 100 ? 22.809 -4.577 -1.344 1.00 70.00 100 TRP A CA 1
ATOM 769 C C . TRP A 1 100 ? 23.608 -4.067 -0.135 1.00 70.00 100 TRP A C 1
ATOM 771 O O . TRP A 1 100 ? 23.013 -3.488 0.772 1.00 70.00 100 TRP A O 1
ATOM 781 N N . SER A 1 101 ? 24.934 -4.245 -0.111 1.00 70.56 101 SER A N 1
ATOM 782 C CA . SER A 1 101 ? 25.798 -3.736 0.967 1.00 70.56 101 SER A CA 1
ATOM 783 C C . SER A 1 101 ? 26.210 -2.275 0.762 1.00 70.56 101 SER A C 1
ATOM 785 O O . SER A 1 101 ? 26.640 -1.615 1.708 1.00 70.56 101 SER A O 1
ATOM 787 N N . LEU A 1 102 ? 26.060 -1.743 -0.456 1.00 68.12 102 LEU A N 1
ATOM 788 C CA . LEU A 1 102 ? 26.469 -0.381 -0.777 1.00 68.12 102 LEU A CA 1
ATOM 789 C C . LEU A 1 102 ? 25.441 0.660 -0.309 1.00 68.12 102 LEU A C 1
ATOM 791 O O . LEU A 1 102 ? 24.230 0.475 -0.504 1.00 68.12 102 LEU A O 1
ATOM 795 N N . PRO A 1 103 ? 25.909 1.797 0.243 1.00 67.00 103 PRO A N 1
ATOM 796 C CA . PRO A 1 103 ? 25.042 2.930 0.512 1.00 67.00 103 PRO A CA 1
ATOM 797 C C . PRO A 1 103 ? 24.567 3.552 -0.809 1.00 67.00 103 PRO A C 1
ATOM 799 O O . PRO A 1 103 ? 25.217 3.453 -1.851 1.00 67.00 103 PRO A O 1
ATOM 802 N N . PHE A 1 104 ? 23.394 4.182 -0.768 1.00 64.50 104 PHE A N 1
ATOM 803 C CA . PHE A 1 104 ? 22.666 4.630 -1.958 1.00 64.50 104 PHE A CA 1
ATOM 804 C C . PHE A 1 104 ? 23.444 5.605 -2.847 1.00 64.50 104 PHE A C 1
ATOM 806 O O . PHE A 1 104 ? 23.382 5.515 -4.071 1.00 64.50 104 PHE A O 1
ATOM 813 N N . ASP A 1 105 ? 24.172 6.533 -2.234 1.00 66.56 105 ASP A N 1
ATOM 814 C CA . ASP A 1 105 ? 25.014 7.528 -2.900 1.00 66.56 105 ASP A CA 1
ATOM 815 C C . ASP A 1 105 ? 26.204 6.902 -3.644 1.00 66.56 105 ASP A C 1
ATOM 817 O O . ASP A 1 105 ? 26.768 7.529 -4.539 1.00 66.56 105 ASP A O 1
ATOM 821 N N . LYS A 1 106 ? 26.546 5.651 -3.313 1.00 70.75 106 LYS A N 1
ATOM 822 C CA . LYS A 1 106 ? 27.599 4.861 -3.959 1.00 70.75 106 LYS A CA 1
ATOM 823 C C . LYS A 1 106 ? 27.062 3.806 -4.924 1.00 70.75 106 LYS A C 1
ATOM 825 O O . LYS A 1 106 ? 27.858 3.053 -5.487 1.00 70.75 106 LYS A O 1
ATOM 830 N N . LEU A 1 107 ? 25.742 3.725 -5.120 1.00 68.69 107 LEU A N 1
ATOM 831 C CA . LEU A 1 107 ? 25.178 2.797 -6.095 1.00 68.69 107 LEU A CA 1
ATOM 832 C C . LEU A 1 107 ? 25.665 3.156 -7.507 1.00 68.69 107 LEU A C 1
ATOM 834 O O . LEU A 1 107 ? 25.729 4.338 -7.855 1.00 68.69 107 LEU A O 1
ATOM 838 N N . PRO A 1 108 ? 26.006 2.149 -8.329 1.00 68.25 108 PRO A N 1
ATOM 839 C CA . PRO A 1 108 ? 26.523 2.370 -9.667 1.00 68.25 108 PRO A CA 1
ATOM 840 C C . PRO A 1 108 ? 25.399 2.782 -10.637 1.00 68.25 108 PRO A C 1
ATOM 842 O O . PRO A 1 108 ? 24.428 3.451 -10.292 1.00 68.25 108 PRO A O 1
ATOM 845 N N . ARG A 1 109 ? 25.573 2.442 -11.910 1.00 70.75 109 ARG A N 1
ATOM 846 C CA . ARG A 1 109 ? 24.828 2.935 -13.073 1.00 70.75 109 ARG A CA 1
ATOM 847 C C . ARG A 1 109 ? 23.315 2.840 -12.862 1.00 70.75 109 ARG A C 1
ATOM 849 O O . ARG A 1 109 ? 22.814 1.741 -12.671 1.00 70.75 109 ARG A O 1
ATOM 856 N N . ARG A 1 110 ? 22.611 3.974 -12.947 1.00 80.50 110 ARG A N 1
ATOM 857 C CA . ARG A 1 110 ? 21.145 4.051 -12.858 1.00 80.50 110 ARG A CA 1
ATOM 858 C C . ARG A 1 110 ? 20.528 3.878 -14.246 1.00 80.50 110 ARG A C 1
ATOM 860 O O . ARG A 1 110 ? 20.864 4.627 -15.170 1.00 80.50 110 ARG A O 1
ATOM 867 N N . ILE A 1 111 ? 19.688 2.863 -14.389 1.00 89.56 111 ILE A N 1
ATOM 868 C CA . ILE A 1 111 ? 19.110 2.396 -15.656 1.00 89.56 111 ILE A CA 1
ATOM 869 C C . ILE A 1 111 ? 17.615 2.202 -15.443 1.00 89.56 111 ILE A C 1
ATOM 871 O O . ILE A 1 111 ? 17.188 1.853 -14.346 1.00 89.56 111 ILE A O 1
ATOM 875 N N . PHE A 1 112 ? 16.827 2.425 -16.488 1.00 92.56 112 PHE A N 1
ATOM 876 C CA . PHE A 1 112 ? 15.391 2.176 -16.462 1.00 92.56 112 PHE A CA 1
ATOM 877 C C . PHE A 1 112 ? 15.059 0.971 -17.329 1.00 92.56 112 PHE A C 1
ATOM 879 O O . PHE A 1 112 ? 15.425 0.956 -18.506 1.00 92.56 112 PHE A O 1
ATOM 886 N N . VAL A 1 113 ? 14.359 0.002 -16.749 1.00 95.50 113 VAL A N 1
ATOM 887 C CA . VAL A 1 113 ? 13.883 -1.205 -17.429 1.00 95.50 113 VAL A CA 1
ATOM 888 C C . VAL A 1 113 ? 12.358 -1.210 -17.371 1.00 95.50 113 VAL A C 1
ATOM 890 O O . VAL A 1 113 ? 11.782 -1.024 -16.298 1.00 95.50 113 VAL A O 1
ATOM 893 N N . ALA A 1 114 ? 11.702 -1.348 -18.521 1.00 96.31 114 ALA A N 1
ATOM 894 C CA . ALA A 1 114 ? 10.264 -1.581 -18.584 1.00 96.31 114 ALA A CA 1
ATOM 895 C C . ALA A 1 114 ? 9.950 -3.043 -18.270 1.00 96.31 114 ALA A C 1
ATOM 897 O O . ALA A 1 114 ? 10.726 -3.932 -18.601 1.00 96.31 114 ALA A O 1
ATOM 898 N N . LEU A 1 115 ? 8.803 -3.252 -17.635 1.00 96.00 115 LEU A N 1
ATOM 899 C CA . LEU A 1 115 ? 8.266 -4.538 -17.214 1.00 96.00 115 LEU A CA 1
ATOM 900 C C . LEU A 1 115 ? 6.904 -4.700 -17.892 1.00 96.00 115 LEU A C 1
ATOM 902 O O . LEU A 1 115 ? 6.076 -3.795 -17.777 1.00 96.00 115 LEU A O 1
ATOM 906 N N . GLY A 1 116 ? 6.661 -5.818 -18.570 1.00 94.00 116 GLY A N 1
ATOM 907 C CA . GLY A 1 116 ? 5.384 -6.097 -19.233 1.00 94.00 116 GLY A CA 1
ATOM 908 C C . GLY A 1 116 ? 4.956 -7.553 -19.084 1.00 94.00 116 GLY A C 1
ATOM 909 O O . GLY A 1 116 ? 5.781 -8.442 -19.244 1.00 94.00 116 GLY A O 1
ATOM 910 N N . SER A 1 117 ? 3.681 -7.818 -18.801 1.00 91.12 117 SER A N 1
ATOM 911 C CA . SER A 1 117 ? 3.123 -9.182 -18.755 1.00 91.12 117 SER A CA 1
ATOM 912 C C . SER A 1 117 ? 1.645 -9.196 -19.152 1.00 91.12 117 SER A C 1
ATOM 914 O O . SER A 1 117 ? 0.904 -8.293 -18.764 1.00 91.12 117 SER A O 1
ATOM 916 N N . ASN A 1 118 ? 1.196 -10.206 -19.909 1.00 87.44 118 ASN A N 1
ATOM 917 C CA . ASN A 1 118 ? -0.215 -10.350 -20.306 1.00 87.44 118 ASN A CA 1
ATOM 918 C C . ASN A 1 118 ? -0.776 -11.785 -20.250 1.00 87.44 118 ASN A C 1
ATOM 920 O O . ASN A 1 118 ? -1.893 -12.017 -20.710 1.00 87.44 118 ASN A O 1
ATOM 924 N N . ILE A 1 119 ? -0.038 -12.742 -19.679 1.00 82.00 119 ILE A N 1
ATOM 925 C CA . ILE A 1 119 ? -0.466 -14.143 -19.526 1.00 82.00 119 ILE A CA 1
ATOM 926 C C . ILE A 1 119 ? -0.413 -14.542 -18.048 1.00 82.00 119 ILE A C 1
ATOM 928 O O . ILE A 1 119 ? 0.525 -14.183 -17.343 1.00 82.00 119 ILE A O 1
ATOM 932 N N . GLY A 1 120 ? -1.389 -15.341 -17.601 1.00 84.56 120 GLY A N 1
ATOM 933 C CA . GLY A 1 120 ? -1.374 -15.975 -16.280 1.00 84.56 120 GLY A CA 1
ATOM 934 C C . GLY A 1 120 ? -1.455 -14.974 -15.125 1.00 84.56 120 GLY A C 1
ATOM 935 O O . GLY A 1 120 ? -2.155 -13.962 -15.216 1.00 84.56 120 GLY A O 1
ATOM 936 N N . ASP A 1 121 ? -0.745 -15.263 -14.031 1.00 88.06 121 ASP A N 1
ATOM 937 C CA . ASP A 1 121 ? -0.579 -14.313 -12.929 1.00 88.06 121 ASP A CA 1
ATOM 938 C C . ASP A 1 121 ? 0.463 -13.249 -13.307 1.00 88.06 121 ASP A C 1
ATOM 940 O O . ASP A 1 121 ? 1.668 -13.391 -13.094 1.00 88.06 121 ASP A O 1
ATOM 944 N N . ARG A 1 122 ? -0.033 -12.165 -13.907 1.00 91.88 122 ARG A N 1
ATOM 945 C CA . ARG A 1 122 ? 0.779 -11.048 -14.410 1.00 91.88 122 ARG A CA 1
ATOM 946 C C . ARG A 1 122 ? 1.583 -10.353 -13.306 1.00 91.88 122 ARG A C 1
ATOM 948 O O . ARG A 1 122 ? 2.655 -9.817 -13.582 1.00 91.88 122 ARG A O 1
ATOM 955 N N . VAL A 1 123 ? 1.072 -10.326 -12.070 1.00 92.88 123 VAL A N 1
ATOM 956 C CA . VAL A 1 123 ? 1.772 -9.702 -10.936 1.00 92.88 123 VAL A CA 1
ATOM 957 C C . VAL A 1 123 ? 2.920 -10.596 -10.495 1.00 92.88 123 VAL A C 1
ATOM 959 O O . VAL A 1 123 ? 4.044 -10.107 -10.388 1.00 92.88 123 VAL A O 1
ATOM 962 N N . ASP A 1 124 ? 2.663 -11.892 -10.299 1.00 91.81 124 ASP A N 1
ATOM 963 C CA . ASP A 1 124 ? 3.708 -12.846 -9.919 1.00 91.81 124 ASP A CA 1
ATOM 964 C C . ASP A 1 124 ? 4.792 -12.960 -10.997 1.00 91.81 124 ASP A C 1
ATOM 966 O O . ASP A 1 124 ? 5.975 -13.006 -10.669 1.00 91.81 124 ASP A O 1
ATOM 970 N N . ALA A 1 125 ? 4.436 -12.896 -12.284 1.00 92.69 125 ALA A N 1
ATOM 971 C CA . ALA A 1 125 ? 5.421 -12.854 -13.363 1.00 92.69 125 ALA A CA 1
ATOM 972 C C . ALA A 1 125 ? 6.344 -11.624 -13.253 1.00 92.69 125 ALA A C 1
ATOM 974 O O . ALA A 1 125 ? 7.568 -11.745 -13.313 1.00 92.69 125 ALA A O 1
ATOM 975 N N . ILE A 1 126 ? 5.788 -10.430 -13.029 1.00 95.44 126 ILE A N 1
ATOM 976 C CA . ILE A 1 126 ? 6.595 -9.213 -12.852 1.00 95.44 126 ILE A CA 1
ATOM 977 C C . ILE A 1 126 ? 7.458 -9.297 -11.582 1.00 95.44 126 ILE A C 1
ATOM 979 O O . ILE A 1 126 ? 8.634 -8.921 -11.604 1.00 95.44 126 ILE A O 1
ATOM 983 N N . GLU A 1 127 ? 6.910 -9.794 -10.472 1.00 94.88 127 GLU A N 1
ATOM 984 C CA . GLU A 1 127 ? 7.643 -9.929 -9.208 1.00 94.88 127 GLU A CA 1
ATOM 985 C C . GLU A 1 127 ? 8.739 -10.997 -9.278 1.00 94.88 127 GLU A C 1
ATOM 987 O O . GLU A 1 127 ? 9.834 -10.787 -8.754 1.00 94.88 127 GLU A O 1
ATOM 992 N N . SER A 1 128 ? 8.497 -12.102 -9.978 1.00 93.88 128 SER A N 1
ATOM 993 C CA . SER A 1 128 ? 9.482 -13.151 -10.252 1.00 93.88 128 SER A CA 1
ATOM 994 C C . SER A 1 128 ? 10.620 -12.642 -11.132 1.00 93.88 128 SER A C 1
ATOM 996 O O . SER A 1 128 ? 11.780 -12.857 -10.792 1.00 93.88 128 SER A O 1
ATOM 998 N N . ALA A 1 129 ? 10.325 -11.861 -12.175 1.00 95.56 129 ALA A N 1
ATOM 999 C CA . ALA A 1 129 ? 11.357 -11.214 -12.984 1.00 95.56 129 ALA A CA 1
ATOM 1000 C C . ALA A 1 129 ? 12.201 -10.226 -12.160 1.00 95.56 129 ALA A C 1
ATOM 1002 O O . ALA A 1 129 ? 13.423 -10.165 -12.298 1.00 95.56 129 ALA A O 1
ATOM 1003 N N . CYS A 1 130 ? 11.567 -9.480 -11.250 1.00 95.81 130 CYS A N 1
ATOM 1004 C CA . CYS A 1 130 ? 12.277 -8.596 -10.328 1.00 95.81 130 CYS A CA 1
ATOM 1005 C C . CYS A 1 130 ? 13.211 -9.363 -9.379 1.00 95.81 130 CYS A C 1
ATOM 1007 O O . CYS A 1 130 ? 14.343 -8.927 -9.169 1.00 95.81 130 CYS A O 1
ATOM 1009 N N . ARG A 1 131 ? 12.758 -10.501 -8.834 1.00 94.38 131 ARG A N 1
ATOM 1010 C CA . ARG A 1 131 ? 13.581 -11.381 -7.990 1.00 94.38 131 ARG A CA 1
ATOM 1011 C C . ARG A 1 131 ? 14.754 -11.971 -8.771 1.00 94.38 131 ARG A C 1
ATOM 1013 O O . ARG A 1 131 ? 15.884 -11.840 -8.320 1.00 94.38 131 ARG A O 1
ATOM 1020 N N . ALA A 1 132 ? 14.511 -12.498 -9.971 1.00 94.50 132 ALA A N 1
ATOM 1021 C CA . ALA A 1 132 ? 15.547 -13.068 -10.834 1.00 94.50 132 ALA A CA 1
ATOM 1022 C C . ALA A 1 132 ? 16.622 -12.039 -11.239 1.00 94.50 132 ALA A C 1
ATOM 1024 O O . ALA A 1 132 ? 17.804 -12.376 -11.347 1.00 94.50 132 ALA A O 1
ATOM 1025 N N . MET A 1 133 ? 16.234 -10.770 -11.429 1.00 94.81 133 MET A N 1
ATOM 1026 C CA . MET A 1 133 ? 17.194 -9.677 -11.601 1.00 94.81 133 MET A CA 1
ATOM 1027 C C . MET A 1 133 ? 18.050 -9.482 -10.342 1.00 94.81 133 MET A C 1
ATOM 1029 O O . MET A 1 133 ? 19.267 -9.404 -10.445 1.00 94.81 133 MET A O 1
ATOM 1033 N N . GLU A 1 134 ? 17.447 -9.402 -9.155 1.00 92.62 134 GLU A N 1
ATOM 1034 C CA . GLU A 1 134 ? 18.179 -9.161 -7.901 1.00 92.62 134 GLU A CA 1
ATOM 1035 C C . GLU A 1 134 ? 19.051 -10.351 -7.454 1.00 92.62 134 GLU A C 1
ATOM 1037 O O . GLU A 1 134 ? 20.099 -10.139 -6.842 1.00 92.62 134 GLU A O 1
ATOM 1042 N N . GLU A 1 135 ? 18.672 -11.585 -7.801 1.00 91.62 135 GLU A N 1
ATOM 1043 C CA . GLU A 1 135 ? 19.445 -12.813 -7.547 1.00 91.62 135 GLU A CA 1
ATOM 1044 C C . GLU A 1 135 ? 20.800 -12.838 -8.269 1.00 91.62 135 GLU A C 1
ATOM 1046 O O . GLU A 1 135 ? 21.743 -13.455 -7.778 1.00 91.62 135 GLU A O 1
ATOM 1051 N N . ASP A 1 136 ? 20.939 -12.109 -9.382 1.00 89.38 136 ASP A N 1
ATOM 1052 C CA . ASP A 1 136 ? 22.214 -11.944 -10.092 1.00 89.38 136 ASP A CA 1
ATOM 1053 C C . ASP A 1 136 ? 23.290 -11.263 -9.214 1.00 89.38 136 ASP A C 1
ATOM 1055 O O . ASP A 1 136 ? 24.490 -11.407 -9.446 1.00 89.38 136 ASP A O 1
ATOM 1059 N N . GLY A 1 137 ? 22.881 -10.491 -8.197 1.00 86.69 137 GLY A N 1
ATOM 1060 C CA . GLY A 1 137 ? 23.768 -9.763 -7.278 1.00 86.69 137 GLY A CA 1
ATOM 1061 C C . GLY A 1 137 ? 24.415 -8.510 -7.885 1.00 86.69 137 GLY A C 1
ATOM 1062 O O . GLY A 1 137 ? 24.635 -7.514 -7.183 1.00 86.69 137 GLY A O 1
ATOM 1063 N N . ARG A 1 138 ? 24.635 -8.496 -9.208 1.00 91.19 138 ARG A N 1
ATOM 1064 C CA . ARG A 1 138 ? 25.130 -7.333 -9.970 1.00 91.19 138 ARG A CA 1
ATOM 1065 C C . ARG A 1 138 ? 24.010 -6.402 -10.425 1.00 91.19 138 ARG A C 1
ATOM 1067 O O . ARG A 1 138 ? 24.308 -5.373 -11.037 1.00 91.19 138 ARG A O 1
ATOM 1074 N N . ILE A 1 139 ? 22.748 -6.718 -10.137 1.00 92.69 139 ILE A N 1
ATOM 1075 C CA . ILE A 1 139 ? 21.585 -5.854 -10.368 1.00 92.69 139 ILE A CA 1
ATOM 1076 C C . ILE A 1 139 ? 20.860 -5.638 -9.036 1.00 92.69 139 ILE A C 1
ATOM 1078 O O . ILE A 1 139 ? 20.623 -6.569 -8.275 1.00 92.69 139 ILE A O 1
ATOM 1082 N N . ARG A 1 140 ? 20.502 -4.387 -8.743 1.00 91.56 140 ARG A N 1
ATOM 1083 C CA . ARG A 1 140 ? 19.662 -4.014 -7.600 1.00 91.56 140 ARG A CA 1
ATOM 1084 C C . ARG A 1 140 ? 18.555 -3.100 -8.078 1.00 91.56 140 ARG A C 1
ATOM 1086 O O . ARG A 1 140 ? 18.848 -2.038 -8.626 1.00 91.56 140 ARG A O 1
ATOM 1093 N N . ILE A 1 141 ? 17.301 -3.447 -7.816 1.00 93.06 141 ILE A N 1
ATOM 1094 C CA . ILE A 1 141 ? 16.201 -2.515 -8.054 1.00 93.06 141 ILE A CA 1
ATOM 1095 C C . ILE A 1 141 ? 16.226 -1.458 -6.951 1.00 93.06 141 ILE A C 1
ATOM 1097 O O . ILE A 1 141 ? 16.316 -1.753 -5.761 1.00 93.06 141 ILE A O 1
ATOM 1101 N N . VAL A 1 142 ? 16.193 -0.198 -7.365 1.00 90.00 142 VAL A N 1
ATOM 1102 C CA . VAL A 1 142 ? 16.267 0.957 -6.470 1.00 90.00 142 VAL A CA 1
ATOM 1103 C C . VAL A 1 142 ? 14.882 1.502 -6.150 1.00 90.00 142 VAL A C 1
ATOM 1105 O O . VAL A 1 142 ? 14.632 1.930 -5.026 1.00 90.00 142 VAL A O 1
ATOM 1108 N N . LYS A 1 143 ? 13.998 1.517 -7.149 1.00 89.56 143 LYS A N 1
ATOM 1109 C CA . LYS A 1 143 ? 12.581 1.853 -7.004 1.00 89.56 143 LYS A CA 1
ATOM 1110 C C . LYS A 1 143 ? 11.785 1.341 -8.195 1.00 89.56 143 LYS A C 1
ATOM 1112 O O . LYS A 1 143 ? 12.343 1.120 -9.271 1.00 89.56 143 LYS A O 1
ATOM 1117 N N . THR A 1 144 ? 10.479 1.215 -8.012 1.00 94.50 144 THR A N 1
ATOM 1118 C CA . THR A 1 144 ? 9.543 0.836 -9.072 1.00 94.50 144 THR A CA 1
ATOM 1119 C C . THR A 1 144 ? 8.461 1.893 -9.240 1.00 94.50 144 THR A C 1
ATOM 1121 O O . THR A 1 144 ? 8.192 2.691 -8.343 1.00 94.50 144 THR A O 1
ATOM 1124 N N . SER A 1 145 ? 7.851 1.925 -10.417 1.00 93.81 145 SER A N 1
ATOM 1125 C CA . SER A 1 145 ? 6.600 2.638 -10.649 1.00 93.81 145 SER A CA 1
ATOM 1126 C C . SER A 1 145 ? 5.430 1.900 -9.995 1.00 93.81 145 SER A C 1
ATOM 1128 O O . SER A 1 145 ? 5.595 0.776 -9.509 1.00 93.81 145 SER A O 1
ATOM 1130 N N . GLN A 1 146 ? 4.228 2.482 -10.062 1.00 92.50 146 GLN A N 1
ATOM 1131 C CA . GLN A 1 146 ? 3.023 1.653 -9.977 1.00 92.50 146 GLN A CA 1
ATOM 1132 C C . GLN A 1 146 ? 2.911 0.771 -11.223 1.00 92.50 146 GLN A C 1
ATOM 1134 O O . GLN A 1 146 ? 3.560 1.033 -12.243 1.00 92.50 146 GLN A O 1
ATOM 1139 N N . LEU A 1 147 ? 2.080 -0.264 -11.144 1.00 94.81 147 LEU A N 1
ATOM 1140 C CA . LEU A 1 147 ? 1.682 -1.014 -12.326 1.00 94.81 147 LEU A CA 1
ATOM 1141 C C . LEU A 1 147 ? 0.521 -0.301 -13.020 1.00 94.81 147 LEU A C 1
ATOM 1143 O O . LEU A 1 147 ? -0.262 0.414 -12.386 1.00 94.81 147 LEU A O 1
ATOM 1147 N N . TYR A 1 148 ? 0.422 -0.489 -14.328 1.00 93.56 148 TYR A N 1
ATOM 1148 C CA . TYR A 1 148 ? -0.635 0.063 -15.161 1.00 93.56 148 TYR A CA 1
ATOM 1149 C C . TYR A 1 148 ? -1.183 -1.013 -16.083 1.00 93.56 148 TYR A C 1
ATOM 1151 O O . TYR A 1 148 ? -0.433 -1.641 -16.826 1.00 93.56 148 TYR A O 1
ATOM 1159 N N . GLU A 1 149 ? -2.492 -1.197 -16.039 1.00 92.06 149 GLU A N 1
ATOM 1160 C CA . GLU A 1 149 ? -3.212 -2.095 -16.926 1.00 92.06 149 GLU A CA 1
ATOM 1161 C C . GLU A 1 149 ? -3.660 -1.341 -18.178 1.00 92.06 149 GLU A C 1
ATOM 1163 O O . GLU A 1 149 ? -4.164 -0.220 -18.077 1.00 92.06 149 GLU A O 1
ATOM 1168 N N . THR A 1 150 ? -3.448 -1.939 -19.348 1.00 87.81 150 THR A N 1
ATOM 1169 C CA . THR A 1 150 ? -3.829 -1.390 -20.657 1.00 87.81 150 THR A CA 1
ATOM 1170 C C . THR A 1 150 ? -4.323 -2.492 -21.576 1.00 87.81 150 THR A C 1
ATOM 1172 O O . THR A 1 150 ? -3.768 -3.594 -21.558 1.00 87.81 150 THR A O 1
ATOM 1175 N N . LYS A 1 151 ? -5.266 -2.172 -22.468 1.00 81.56 151 LYS A N 1
ATOM 1176 C CA . LYS A 1 151 ? -5.594 -3.079 -23.572 1.00 81.56 151 LYS A CA 1
ATOM 1177 C C . LYS A 1 151 ? -4.386 -3.301 -24.480 1.00 81.56 151 LYS A C 1
ATOM 1179 O O . LYS A 1 151 ? -3.503 -2.448 -24.598 1.00 81.56 151 LYS A O 1
ATOM 1184 N N . ALA A 1 152 ? -4.349 -4.451 -25.143 1.00 67.62 152 ALA A N 1
ATOM 1185 C CA . ALA A 1 152 ? -3.333 -4.740 -26.142 1.00 67.62 152 ALA A CA 1
ATOM 1186 C C . ALA A 1 152 ? -3.376 -3.699 -27.281 1.00 67.62 152 ALA A C 1
ATOM 1188 O O . ALA A 1 152 ? -4.406 -3.489 -27.911 1.00 67.62 152 ALA A O 1
ATOM 1189 N N . MET A 1 153 ? -2.243 -3.042 -27.555 1.00 57.03 153 MET A N 1
ATOM 1190 C CA . MET A 1 153 ? -2.158 -1.955 -28.547 1.00 57.03 153 MET A CA 1
ATOM 1191 C C . MET A 1 153 ? -2.149 -2.449 -30.007 1.00 57.03 153 MET A C 1
ATOM 1193 O O . MET A 1 153 ? -2.422 -1.666 -30.913 1.00 57.03 153 MET A O 1
ATOM 1197 N N . TYR A 1 154 ? -1.794 -3.716 -30.253 1.00 53.56 154 TYR A N 1
ATOM 1198 C CA . TYR A 1 154 ? -1.510 -4.221 -31.608 1.00 53.56 154 TYR A CA 1
ATOM 1199 C C . TYR A 1 154 ? -2.305 -5.469 -32.015 1.00 53.56 154 TYR A C 1
ATOM 1201 O O . TYR A 1 154 ? -2.418 -5.730 -33.209 1.00 53.56 154 TYR A O 1
ATOM 1209 N N . VAL A 1 155 ? -2.825 -6.250 -31.061 1.00 54.22 155 VAL A N 1
ATOM 1210 C CA . VAL A 1 155 ? -3.579 -7.486 -31.326 1.00 54.22 155 VAL A CA 1
ATOM 1211 C C . VAL A 1 155 ? -4.756 -7.540 -30.360 1.00 54.22 155 VAL A C 1
ATOM 1213 O O . VAL A 1 155 ? -4.543 -7.664 -29.159 1.00 54.22 155 VAL A O 1
ATOM 1216 N N . GLU A 1 156 ? -5.978 -7.411 -30.874 1.00 54.75 156 GLU A N 1
ATOM 1217 C CA . GLU A 1 156 ? -7.192 -7.246 -30.055 1.00 54.75 156 GLU A CA 1
ATOM 1218 C C . GLU A 1 156 ? -7.644 -8.546 -29.356 1.00 54.75 156 GLU A C 1
ATOM 1220 O O . GLU A 1 156 ? -8.279 -8.477 -28.307 1.00 54.75 156 GLU A O 1
ATOM 1225 N N . ASP A 1 157 ? -7.235 -9.719 -29.858 1.00 57.38 157 ASP A N 1
ATOM 1226 C CA . ASP A 1 157 ? -7.557 -11.045 -29.296 1.00 57.38 157 ASP A CA 1
ATOM 1227 C C . ASP A 1 157 ? -6.551 -11.509 -28.217 1.00 57.38 157 ASP A C 1
ATOM 1229 O O . ASP A 1 157 ? -6.085 -12.651 -28.218 1.00 57.38 157 ASP A O 1
ATOM 1233 N N . GLN A 1 158 ? -6.144 -10.617 -27.308 1.00 64.75 158 GLN A N 1
ATOM 1234 C CA . GLN A 1 158 ? -5.232 -10.944 -26.201 1.00 64.75 158 GLN A CA 1
ATOM 1235 C C . GLN A 1 158 ? -5.693 -10.323 -24.880 1.00 64.75 158 GLN A C 1
ATOM 1237 O O . GLN A 1 158 ? -6.387 -9.309 -24.864 1.00 64.75 158 GLN A O 1
ATOM 1242 N N . GLY A 1 159 ? -5.279 -10.934 -23.764 1.00 71.56 159 GLY A N 1
ATOM 1243 C CA . GLY A 1 159 ? -5.525 -10.396 -22.427 1.00 71.56 159 GLY A CA 1
ATOM 1244 C C . GLY A 1 159 ? -4.846 -9.041 -22.202 1.00 71.56 159 GLY A C 1
ATOM 1245 O O . GLY A 1 159 ? -3.859 -8.703 -22.864 1.00 71.56 159 GLY A O 1
ATOM 1246 N N . ASP A 1 160 ? -5.372 -8.275 -21.247 1.00 84.44 160 ASP A N 1
ATOM 1247 C CA . ASP A 1 160 ? -4.845 -6.956 -20.899 1.00 84.44 160 ASP A CA 1
ATOM 1248 C C . ASP A 1 160 ? -3.397 -7.040 -20.391 1.00 84.44 160 ASP A C 1
ATOM 1250 O O . ASP A 1 160 ? -3.025 -7.924 -19.608 1.00 84.44 160 ASP A O 1
ATOM 1254 N N . PHE A 1 161 ? -2.579 -6.076 -20.805 1.00 88.00 161 PHE A N 1
ATOM 1255 C CA . PHE A 1 161 ? -1.184 -5.964 -20.400 1.00 88.00 161 PHE A CA 1
ATOM 1256 C C . PHE A 1 161 ? -1.062 -5.244 -19.068 1.00 88.00 161 PHE A C 1
ATOM 1258 O O . PHE A 1 161 ? -1.652 -4.183 -18.873 1.00 88.00 161 PHE A O 1
ATOM 1265 N N . LEU A 1 162 ? -0.211 -5.773 -18.196 1.00 93.19 162 LEU A N 1
ATOM 1266 C CA . LEU A 1 162 ? 0.263 -5.101 -17.000 1.00 93.19 162 LEU A CA 1
ATOM 1267 C C . LEU A 1 162 ? 1.667 -4.554 -17.261 1.00 93.19 162 LEU A C 1
ATOM 1269 O O . LEU A 1 162 ? 2.571 -5.307 -17.616 1.00 93.19 162 LEU A O 1
ATOM 1273 N N . ASN A 1 163 ? 1.836 -3.245 -17.098 1.00 95.38 163 ASN A N 1
ATOM 1274 C CA . ASN A 1 163 ? 3.054 -2.518 -17.438 1.00 95.38 163 ASN A CA 1
ATOM 1275 C C . ASN A 1 163 ? 3.628 -1.806 -16.213 1.00 95.38 163 ASN A C 1
ATOM 1277 O O . ASN A 1 163 ? 2.895 -1.204 -15.428 1.00 95.38 163 ASN A O 1
ATOM 1281 N N . GLY A 1 164 ? 4.947 -1.800 -16.086 1.00 95.94 164 GLY A N 1
ATOM 1282 C CA . GLY A 1 164 ? 5.671 -1.066 -15.055 1.00 95.94 164 GLY A CA 1
ATOM 1283 C C . GLY A 1 164 ? 7.051 -0.637 -15.534 1.00 95.94 164 GLY A C 1
ATOM 1284 O O . GLY A 1 164 ? 7.495 -0.994 -16.622 1.00 95.94 164 GLY A O 1
ATOM 1285 N N . VAL A 1 165 ? 7.746 0.146 -14.716 1.00 96.06 165 VAL A N 1
ATOM 1286 C CA . VAL A 1 165 ? 9.154 0.494 -14.916 1.00 96.06 165 VAL A CA 1
ATOM 1287 C C . VAL A 1 165 ? 9.874 0.356 -13.584 1.00 96.06 165 VAL A C 1
ATOM 1289 O O . VAL A 1 165 ? 9.409 0.864 -12.560 1.00 96.06 165 VAL A O 1
ATOM 1292 N N . CYS A 1 166 ? 11.035 -0.289 -13.589 1.00 95.25 166 CYS A N 1
ATOM 1293 C CA . CYS A 1 166 ? 11.955 -0.256 -12.464 1.00 95.25 166 CYS A CA 1
ATOM 1294 C C . CYS A 1 166 ? 13.199 0.566 -12.807 1.00 95.25 166 CYS A C 1
ATOM 1296 O O . CYS A 1 166 ? 13.725 0.543 -13.921 1.00 95.25 166 CYS A O 1
ATOM 1298 N N . GLU A 1 167 ? 13.660 1.332 -11.824 1.00 93.25 167 GLU A N 1
ATOM 1299 C CA . GLU A 1 167 ? 14.994 1.906 -11.847 1.00 93.25 167 GLU A CA 1
ATOM 1300 C C . GLU A 1 167 ? 15.943 0.923 -11.165 1.00 93.25 167 GLU A C 1
ATOM 1302 O O . GLU A 1 167 ? 15.743 0.583 -9.997 1.00 93.25 167 GLU A O 1
ATOM 1307 N N . ILE A 1 168 ? 16.988 0.500 -11.871 1.00 92.88 168 ILE A N 1
ATOM 1308 C CA . ILE A 1 168 ? 18.000 -0.422 -11.358 1.00 92.88 168 ILE A CA 1
ATOM 1309 C C . ILE A 1 168 ? 19.357 0.265 -11.219 1.00 92.88 168 ILE A C 1
ATOM 1311 O O . ILE A 1 168 ? 19.696 1.180 -11.972 1.00 92.88 168 ILE A O 1
ATOM 1315 N N . ALA A 1 169 ? 20.142 -0.207 -10.258 1.00 91.12 169 ALA A N 1
ATOM 1316 C CA . ALA A 1 169 ? 21.574 0.006 -10.164 1.00 91.12 169 ALA A CA 1
ATOM 1317 C C . ALA A 1 169 ? 22.288 -1.266 -10.636 1.00 91.12 169 ALA A C 1
ATOM 1319 O O . ALA A 1 169 ? 21.937 -2.358 -10.194 1.00 91.12 169 ALA A O 1
ATOM 1320 N N . THR A 1 170 ? 23.283 -1.143 -11.514 1.00 91.25 170 THR A N 1
ATOM 1321 C CA . THR A 1 170 ? 24.057 -2.307 -11.980 1.00 91.25 170 THR A CA 1
ATOM 1322 C C . THR A 1 170 ? 25.488 -1.961 -12.385 1.00 91.25 170 THR A C 1
ATOM 1324 O O . THR A 1 170 ? 25.809 -0.802 -12.679 1.00 91.25 170 THR A O 1
ATOM 1327 N N . TYR A 1 171 ? 26.346 -2.982 -12.395 1.00 87.12 171 TYR A N 1
ATOM 1328 C CA . TYR A 1 171 ? 27.689 -2.938 -12.975 1.00 87.12 171 TYR A CA 1
ATOM 1329 C C . TYR A 1 171 ? 27.751 -3.420 -14.430 1.00 87.12 171 TYR A C 1
ATOM 1331 O O . TYR A 1 171 ? 28.732 -3.106 -15.097 1.00 87.12 171 TYR A O 1
ATOM 1339 N N . LEU A 1 172 ? 26.715 -4.111 -14.918 1.00 91.12 172 LEU A N 1
ATOM 1340 C CA . LEU A 1 172 ? 26.673 -4.694 -16.261 1.00 91.12 172 LEU A CA 1
ATOM 1341 C C . LEU A 1 172 ? 26.701 -3.621 -17.347 1.00 91.12 172 LEU A C 1
ATOM 1343 O O . LEU A 1 172 ? 25.970 -2.630 -17.257 1.00 91.12 172 LEU A O 1
ATOM 1347 N N . GLU A 1 173 ? 27.503 -3.825 -18.389 1.00 91.88 173 GLU A N 1
ATOM 1348 C CA . GLU A 1 173 ? 27.474 -3.025 -19.616 1.00 91.88 173 GLU A CA 1
ATOM 1349 C C . GLU A 1 173 ? 26.146 -3.216 -20.383 1.00 91.88 173 GLU A C 1
ATOM 1351 O O . GLU A 1 173 ? 25.442 -4.200 -20.161 1.00 91.88 173 GLU A O 1
ATOM 1356 N N . PRO A 1 174 ? 25.755 -2.304 -21.300 1.00 92.62 174 PRO A N 1
ATOM 1357 C CA . PRO A 1 174 ? 24.452 -2.368 -21.973 1.00 92.62 174 PRO A CA 1
ATOM 1358 C C . PRO A 1 174 ? 24.131 -3.704 -22.658 1.00 92.62 174 PRO A C 1
ATOM 1360 O O . PRO A 1 174 ? 22.995 -4.164 -22.579 1.00 92.62 174 PRO A O 1
ATOM 1363 N N . MET A 1 175 ? 25.116 -4.320 -23.321 1.00 94.44 175 MET A N 1
ATOM 1364 C CA . MET A 1 175 ? 24.930 -5.615 -23.987 1.00 94.44 175 MET A CA 1
ATOM 1365 C C . MET A 1 175 ? 24.834 -6.769 -22.984 1.00 94.44 175 MET A C 1
ATOM 1367 O O . MET A 1 175 ? 23.964 -7.611 -23.145 1.00 94.44 175 MET A O 1
ATOM 1371 N N . GLU A 1 176 ? 25.645 -6.761 -21.922 1.00 94.44 176 GLU A N 1
ATOM 1372 C CA . GLU A 1 176 ? 25.585 -7.777 -20.860 1.00 94.44 176 GLU A CA 1
ATOM 1373 C C . GLU A 1 176 ? 24.249 -7.724 -20.110 1.00 94.44 176 GLU A C 1
ATOM 1375 O O . GLU A 1 176 ? 23.668 -8.755 -19.784 1.00 94.44 176 GLU A O 1
ATOM 1380 N N . LEU A 1 177 ? 23.732 -6.514 -19.865 1.00 95.06 177 LEU A N 1
ATOM 1381 C CA . LEU A 1 177 ? 22.409 -6.337 -19.279 1.00 95.06 177 LEU A CA 1
ATOM 1382 C C . LEU A 1 177 ? 21.318 -6.860 -20.218 1.00 95.06 177 LEU A C 1
ATOM 1384 O O . LEU A 1 177 ? 20.403 -7.526 -19.752 1.00 95.06 177 LEU A O 1
ATOM 1388 N N . LEU A 1 178 ? 21.405 -6.575 -21.523 1.00 95.81 178 LEU A N 1
ATOM 1389 C CA . LEU A 1 178 ? 20.446 -7.101 -22.497 1.00 95.81 178 LEU A CA 1
ATOM 1390 C C . LEU A 1 178 ? 20.454 -8.633 -22.511 1.00 95.81 178 LEU A C 1
ATOM 1392 O O . LEU A 1 178 ? 19.384 -9.231 -22.455 1.00 95.81 178 LEU A O 1
ATOM 1396 N N . ASP A 1 179 ? 21.638 -9.247 -22.573 1.00 95.38 179 ASP A N 1
ATOM 1397 C CA . ASP A 1 179 ? 21.790 -10.703 -22.560 1.00 95.38 179 ASP A CA 1
ATOM 1398 C C . ASP A 1 179 ? 21.163 -11.289 -21.284 1.00 95.38 179 ASP A C 1
ATOM 1400 O O . ASP A 1 179 ? 20.334 -12.195 -21.366 1.00 95.38 179 ASP A O 1
ATOM 1404 N N . ARG A 1 180 ? 21.432 -10.686 -20.116 1.00 95.88 180 ARG A N 1
ATOM 1405 C CA . ARG A 1 180 ? 20.864 -11.149 -18.844 1.00 95.88 180 ARG A CA 1
ATOM 1406 C C . ARG A 1 180 ? 19.341 -11.016 -18.766 1.00 95.88 180 ARG A C 1
ATOM 1408 O O . ARG A 1 180 ? 18.675 -11.914 -18.260 1.00 95.88 180 ARG A O 1
ATOM 1415 N N . LEU A 1 181 ? 18.769 -9.912 -19.251 1.00 95.56 181 LEU A N 1
ATOM 1416 C CA . LEU A 1 181 ? 17.311 -9.747 -19.290 1.00 95.56 181 LEU A CA 1
ATOM 1417 C C . LEU A 1 181 ? 16.664 -10.774 -20.234 1.00 95.56 181 LEU A C 1
ATOM 1419 O O . LEU A 1 181 ? 15.634 -11.345 -19.890 1.00 95.56 181 LEU A O 1
ATOM 1423 N N . GLN A 1 182 ? 17.297 -11.065 -21.376 1.00 93.56 182 GLN A N 1
ATOM 1424 C CA . GLN A 1 182 ? 16.822 -12.075 -22.326 1.00 93.56 182 GLN A CA 1
ATOM 1425 C C . GLN A 1 182 ? 16.894 -13.504 -21.775 1.00 93.56 182 GLN A C 1
ATOM 1427 O O . GLN A 1 182 ? 16.036 -14.316 -22.119 1.00 93.56 182 GLN A O 1
ATOM 1432 N N . GLU A 1 183 ? 17.890 -13.818 -20.944 1.00 93.56 183 GLU A N 1
ATOM 1433 C CA . GLU A 1 183 ? 17.959 -15.083 -20.200 1.00 93.56 183 GLU A CA 1
ATOM 1434 C C . GLU A 1 183 ? 16.783 -15.213 -19.226 1.00 93.56 183 GLU A C 1
ATOM 1436 O O . GLU A 1 183 ? 16.064 -16.205 -19.278 1.00 93.56 183 GLU A O 1
ATOM 1441 N N . ILE A 1 184 ? 16.520 -14.182 -18.411 1.00 93.31 184 ILE A N 1
ATOM 1442 C CA . ILE A 1 184 ? 15.399 -14.183 -17.453 1.00 93.31 184 ILE A CA 1
ATOM 1443 C C . ILE A 1 184 ? 14.066 -14.420 -18.173 1.00 93.31 184 ILE A C 1
ATOM 1445 O O . ILE A 1 184 ? 13.251 -15.228 -17.736 1.00 93.31 184 ILE A O 1
ATOM 1449 N N . GLU A 1 185 ? 13.835 -13.750 -19.300 1.00 92.00 185 GLU A N 1
ATOM 1450 C CA . GLU A 1 185 ? 12.617 -13.965 -20.083 1.00 92.00 185 GLU A CA 1
ATOM 1451 C C . GLU A 1 185 ? 12.504 -15.402 -20.619 1.00 92.00 185 GLU A C 1
ATOM 1453 O O . GLU A 1 185 ? 11.413 -15.976 -20.614 1.00 92.00 185 GLU A O 1
ATOM 1458 N N . GLN A 1 186 ? 13.609 -15.985 -21.099 1.00 88.75 186 GLN A N 1
ATOM 1459 C CA . GLN A 1 186 ? 13.642 -17.365 -21.596 1.00 88.75 186 GLN A CA 1
ATOM 1460 C C . GLN A 1 186 ? 13.336 -18.366 -20.482 1.00 88.75 186 GLN A C 1
ATOM 1462 O O . GLN A 1 186 ? 12.468 -19.220 -20.670 1.00 88.75 186 GLN A O 1
ATOM 1467 N N . ASP A 1 187 ? 13.970 -18.208 -19.319 1.00 88.06 187 ASP A N 1
ATOM 1468 C CA . ASP A 1 187 ? 13.765 -19.056 -18.141 1.00 88.06 187 ASP A CA 1
ATOM 1469 C C . ASP A 1 187 ? 12.310 -19.004 -17.648 1.00 88.06 187 ASP A C 1
ATOM 1471 O O . ASP A 1 187 ? 11.748 -20.007 -17.212 1.00 88.06 187 ASP A O 1
ATOM 1475 N N . MET A 1 188 ? 11.655 -17.848 -17.792 1.00 85.62 188 MET A N 1
ATOM 1476 C CA . MET A 1 188 ? 10.241 -17.645 -17.455 1.00 85.62 188 MET A CA 1
ATOM 1477 C C . MET A 1 188 ? 9.261 -18.098 -18.556 1.00 85.62 188 MET A C 1
ATOM 1479 O O . MET A 1 188 ? 8.058 -17.812 -18.501 1.00 85.62 188 MET A O 1
ATOM 1483 N N . GLY A 1 189 ? 9.749 -18.833 -19.559 1.00 73.25 189 GLY A N 1
ATOM 1484 C CA . GLY A 1 189 ? 8.923 -19.486 -20.572 1.00 73.25 189 GLY A CA 1
ATOM 1485 C C . GLY A 1 189 ? 8.597 -18.617 -21.787 1.00 73.25 189 GLY A C 1
ATOM 1486 O O . GLY A 1 189 ? 7.554 -18.814 -22.413 1.00 73.25 189 GLY A O 1
ATOM 1487 N N . ARG A 1 190 ? 9.458 -17.658 -22.158 1.00 64.19 190 ARG A N 1
ATOM 1488 C CA . ARG A 1 190 ? 9.310 -16.909 -23.417 1.00 64.19 190 ARG A CA 1
ATOM 1489 C C . ARG A 1 190 ? 9.442 -17.847 -24.623 1.00 64.19 190 ARG A C 1
ATOM 1491 O O . ARG A 1 190 ? 10.537 -18.095 -25.120 1.00 64.19 190 ARG A O 1
ATOM 1498 N N . VAL A 1 191 ? 8.312 -18.287 -25.177 1.00 53.78 191 VAL A N 1
ATOM 1499 C CA . VAL A 1 191 ? 8.275 -18.949 -26.489 1.00 53.78 191 VAL A CA 1
ATOM 1500 C C . VAL A 1 191 ? 8.059 -17.880 -27.566 1.00 53.78 191 VAL A C 1
ATOM 1502 O O . VAL A 1 191 ? 6.970 -17.325 -27.700 1.00 53.78 191 VAL A O 1
ATOM 1505 N N . LYS A 1 192 ? 9.101 -17.546 -28.342 1.00 49.41 192 LYS A N 1
ATOM 1506 C CA . LYS A 1 192 ? 8.995 -16.640 -29.506 1.00 49.41 192 LYS A CA 1
ATOM 1507 C C . LYS A 1 192 ? 8.219 -17.327 -30.641 1.00 49.41 192 LYS A C 1
ATOM 1509 O O . LYS A 1 192 ? 8.819 -17.791 -31.602 1.00 49.41 192 LYS A O 1
ATOM 1514 N N . LEU A 1 193 ? 6.894 -17.408 -30.527 1.00 45.19 193 LEU A N 1
ATOM 1515 C CA . LEU A 1 193 ? 6.031 -17.930 -31.595 1.00 45.19 193 LEU A CA 1
ATOM 1516 C C . LEU A 1 193 ? 5.612 -16.829 -32.585 1.00 45.19 193 LEU A C 1
ATOM 1518 O O . LEU A 1 193 ? 5.487 -17.106 -33.772 1.00 45.19 193 LEU A O 1
ATOM 1522 N N . ILE A 1 194 ? 5.428 -15.582 -32.122 1.00 50.28 194 ILE A N 1
ATOM 1523 C CA . ILE A 1 194 ? 4.998 -14.430 -32.939 1.00 50.28 194 ILE A CA 1
ATOM 1524 C C . ILE A 1 194 ? 5.652 -13.143 -32.399 1.00 50.28 194 ILE A C 1
ATOM 1526 O O . ILE A 1 194 ? 5.687 -12.925 -31.182 1.00 50.28 194 ILE A O 1
ATOM 1530 N N . ASP A 1 195 ? 6.167 -12.270 -33.276 1.00 50.00 195 ASP A N 1
ATOM 1531 C CA . ASP A 1 195 ? 6.633 -10.937 -32.865 1.00 50.00 195 ASP A CA 1
ATOM 1532 C C . ASP A 1 195 ? 5.457 -10.116 -32.303 1.00 50.00 195 ASP A C 1
ATOM 1534 O O . ASP A 1 195 ? 4.381 -10.076 -32.889 1.00 50.00 195 ASP A O 1
ATOM 1538 N N . LYS A 1 196 ? 5.649 -9.492 -31.134 1.00 55.81 196 LYS A N 1
ATOM 1539 C CA . LYS A 1 196 ? 4.587 -8.827 -30.337 1.00 55.81 196 LYS A CA 1
ATOM 1540 C C . LYS A 1 196 ? 3.376 -9.714 -29.947 1.00 55.81 196 LYS A C 1
ATOM 1542 O O . LYS A 1 196 ? 2.303 -9.185 -29.670 1.00 55.81 196 LYS A O 1
ATOM 1547 N N . GLY A 1 197 ? 3.537 -11.042 -29.910 1.00 51.84 197 GLY A N 1
ATOM 1548 C CA . GLY A 1 197 ? 2.529 -11.972 -29.375 1.00 51.84 197 GLY A CA 1
ATOM 1549 C C . GLY A 1 197 ? 2.420 -11.969 -27.837 1.00 51.84 197 GLY A C 1
ATOM 1550 O O . GLY A 1 197 ? 3.185 -11.251 -27.188 1.00 51.84 197 GLY A O 1
ATOM 1551 N N . PRO A 1 198 ? 1.519 -12.789 -27.254 1.00 55.00 198 PRO A N 1
ATOM 1552 C CA . PRO A 1 198 ? 1.360 -12.944 -25.806 1.00 55.00 198 PRO A CA 1
ATOM 1553 C C . PRO A 1 198 ? 2.666 -13.396 -25.136 1.00 55.00 198 PRO A C 1
ATOM 1555 O O . PRO A 1 198 ? 3.363 -14.260 -25.674 1.00 55.00 198 PRO A O 1
ATOM 1558 N N . ARG A 1 199 ? 3.006 -12.844 -23.964 1.00 66.75 199 ARG A N 1
ATOM 1559 C CA . ARG A 1 199 ? 4.219 -13.188 -23.203 1.00 66.75 199 ARG A CA 1
ATOM 1560 C C . ARG A 1 199 ? 3.942 -13.261 -21.704 1.00 66.75 199 ARG A C 1
ATOM 1562 O O . ARG A 1 199 ? 3.235 -12.426 -21.142 1.00 66.75 199 ARG A O 1
ATOM 1569 N N . ASN A 1 200 ? 4.597 -14.217 -21.048 1.00 76.81 200 ASN A N 1
ATOM 1570 C CA . ASN A 1 200 ? 4.636 -14.280 -19.587 1.00 76.81 200 ASN A CA 1
ATOM 1571 C C . ASN A 1 200 ? 5.354 -13.052 -19.003 1.00 76.81 200 ASN A C 1
ATOM 1573 O O . ASN A 1 200 ? 4.892 -12.500 -18.009 1.00 76.81 200 ASN A O 1
ATOM 1577 N N . ILE A 1 201 ? 6.445 -12.597 -19.634 1.00 88.38 201 ILE A N 1
ATOM 1578 C CA . ILE A 1 201 ? 7.196 -11.396 -19.246 1.00 88.38 201 ILE A CA 1
ATOM 1579 C C . ILE A 1 201 ? 7.931 -10.779 -20.456 1.00 88.38 201 ILE A C 1
ATOM 1581 O O . ILE A 1 201 ? 8.361 -11.502 -21.358 1.00 88.38 201 ILE A O 1
ATOM 1585 N N . ASP A 1 202 ? 8.060 -9.452 -20.472 1.00 90.38 202 ASP A N 1
ATOM 1586 C CA . ASP A 1 202 ? 8.849 -8.650 -21.418 1.00 90.38 202 ASP A CA 1
ATOM 1587 C C . ASP A 1 202 ? 9.662 -7.594 -20.648 1.00 90.38 202 ASP A C 1
ATOM 1589 O O . ASP A 1 202 ? 9.099 -6.856 -19.828 1.00 90.38 202 ASP A O 1
ATOM 1593 N N . LEU A 1 203 ? 10.976 -7.544 -20.883 1.00 93.94 203 LEU A N 1
ATOM 1594 C CA . LEU A 1 203 ? 11.936 -6.699 -20.169 1.00 93.94 203 LEU A CA 1
ATOM 1595 C C . LEU A 1 203 ? 12.756 -5.849 -21.153 1.00 93.94 203 LEU A C 1
ATOM 1597 O O . LEU A 1 203 ? 13.701 -6.328 -21.778 1.00 93.94 203 LEU A O 1
ATOM 1601 N N . ASP A 1 204 ? 12.454 -4.551 -21.236 1.00 93.69 204 ASP A N 1
ATOM 1602 C CA . ASP A 1 204 ? 13.102 -3.638 -22.191 1.00 93.69 204 ASP A CA 1
ATOM 1603 C C . ASP A 1 204 ? 13.968 -2.574 -21.503 1.00 93.69 204 ASP A C 1
ATOM 1605 O O . ASP A 1 204 ? 13.502 -1.821 -20.643 1.00 93.69 204 ASP A O 1
ATOM 1609 N N . ILE A 1 205 ? 15.220 -2.413 -21.946 1.00 94.06 205 ILE A N 1
ATOM 1610 C CA . ILE A 1 205 ? 16.094 -1.318 -21.491 1.00 94.06 205 ILE A CA 1
ATOM 1611 C C . ILE A 1 205 ? 15.626 -0.001 -22.122 1.00 94.06 205 ILE A C 1
ATOM 1613 O O . ILE A 1 205 ? 15.805 0.229 -23.316 1.00 94.06 205 ILE A O 1
ATOM 1617 N N . LEU A 1 206 ? 15.087 0.911 -21.312 1.00 90.69 206 LEU A N 1
ATOM 1618 C CA . LEU A 1 206 ? 14.592 2.209 -21.776 1.00 90.69 206 LEU A CA 1
ATOM 1619 C C . LEU A 1 206 ? 15.720 3.238 -21.899 1.00 90.69 206 LEU A C 1
ATOM 1621 O O . LEU A 1 206 ? 15.909 3.873 -22.938 1.00 90.69 206 LEU A O 1
ATOM 1625 N N . PHE A 1 207 ? 16.485 3.408 -20.823 1.00 86.06 207 PHE A N 1
ATOM 1626 C CA . PHE A 1 207 ? 17.572 4.379 -20.743 1.00 86.06 207 PHE A CA 1
ATOM 1627 C C . PHE A 1 207 ? 18.750 3.797 -19.990 1.00 86.06 207 PHE A C 1
ATOM 1629 O O . PHE A 1 207 ? 18.574 3.136 -18.971 1.00 86.06 207 PHE A O 1
ATOM 1636 N N . TYR A 1 208 ? 19.950 4.160 -20.432 1.00 84.00 208 TYR A N 1
ATOM 1637 C CA . TYR A 1 208 ? 21.198 3.766 -19.798 1.00 84.00 208 TYR A CA 1
ATOM 1638 C C . TYR A 1 208 ? 22.034 5.019 -19.528 1.00 84.00 208 TYR A C 1
ATOM 1640 O O . TYR A 1 208 ? 22.770 5.512 -20.389 1.00 84.00 208 TYR A O 1
ATOM 1648 N N . LYS A 1 209 ? 21.883 5.594 -18.328 1.00 78.31 209 LYS A N 1
ATOM 1649 C CA . LYS A 1 209 ? 22.447 6.910 -17.982 1.00 78.31 209 LYS A CA 1
ATOM 1650 C C . LYS A 1 209 ? 22.094 7.973 -19.049 1.00 78.31 209 LYS A C 1
ATOM 1652 O O . LYS A 1 209 ? 20.957 8.090 -19.491 1.00 78.31 209 LYS A O 1
ATOM 1657 N N . ARG A 1 210 ? 23.102 8.743 -19.478 1.00 75.81 210 ARG A N 1
ATOM 1658 C CA . ARG A 1 210 ? 23.058 9.701 -20.590 1.00 75.81 210 ARG A CA 1
ATOM 1659 C C . ARG A 1 210 ? 23.680 9.140 -21.876 1.00 75.81 210 ARG A C 1
ATOM 1661 O O . ARG A 1 210 ? 23.977 9.919 -22.778 1.00 75.81 210 ARG A O 1
ATOM 1668 N N . GLN A 1 211 ? 23.947 7.833 -21.933 1.00 77.75 211 GLN A N 1
ATOM 1669 C CA . GLN A 1 211 ? 24.579 7.209 -23.092 1.00 77.75 211 GLN A CA 1
ATOM 1670 C C . GLN A 1 211 ? 23.574 7.048 -24.235 1.00 77.75 211 GLN A C 1
ATOM 1672 O O . GLN A 1 211 ? 22.377 6.864 -24.012 1.00 77.75 211 GLN A O 1
ATOM 1677 N N . SER A 1 212 ? 24.093 7.114 -25.459 1.00 84.69 212 SER A N 1
ATOM 1678 C CA . SER A 1 212 ? 23.394 6.685 -26.664 1.00 84.69 212 SER A CA 1
ATOM 1679 C C . SER A 1 212 ? 24.105 5.438 -27.167 1.00 84.69 212 SER A C 1
ATOM 1681 O O . SER A 1 212 ? 25.302 5.494 -27.440 1.00 84.69 212 SER A O 1
ATOM 1683 N N . VAL A 1 213 ? 23.385 4.327 -27.275 1.00 87.19 213 VAL A N 1
ATOM 1684 C CA . VAL A 1 213 ? 23.917 3.057 -27.783 1.00 87.19 213 VAL A CA 1
ATOM 1685 C C . VAL A 1 213 ? 23.133 2.709 -29.033 1.00 87.19 213 VAL A C 1
ATOM 1687 O O . VAL A 1 213 ? 21.908 2.779 -29.031 1.00 87.19 213 VAL A O 1
ATOM 1690 N N . LYS A 1 214 ? 23.831 2.365 -30.111 1.00 90.88 214 LYS A N 1
ATOM 1691 C CA . LYS A 1 214 ? 23.210 1.876 -31.338 1.00 90.88 214 LYS A CA 1
ATOM 1692 C C . LYS A 1 214 ? 24.052 0.728 -31.870 1.00 90.88 214 LYS A C 1
ATOM 1694 O O . LYS A 1 214 ? 25.130 0.951 -32.411 1.00 90.88 214 LYS A O 1
ATOM 1699 N N . THR A 1 215 ? 23.561 -0.483 -31.673 1.00 91.44 215 THR A N 1
ATOM 1700 C CA . THR A 1 215 ? 24.096 -1.719 -32.247 1.00 91.44 215 THR A CA 1
ATOM 1701 C C . THR A 1 215 ? 23.005 -2.373 -33.095 1.00 91.44 215 THR A C 1
ATOM 1703 O O . THR A 1 215 ? 21.882 -1.875 -33.161 1.00 91.44 215 THR A O 1
ATOM 1706 N N . GLU A 1 216 ? 23.318 -3.490 -33.746 1.00 90.19 216 GLU A N 1
ATOM 1707 C CA . GLU A 1 216 ? 22.317 -4.287 -34.466 1.00 90.19 216 GLU A CA 1
ATOM 1708 C C . GLU A 1 216 ? 21.233 -4.852 -33.528 1.00 90.19 216 GLU A C 1
ATOM 1710 O O . GLU A 1 216 ? 20.072 -4.954 -33.908 1.00 90.19 216 GLU A O 1
ATOM 1715 N N . ARG A 1 217 ? 21.600 -5.166 -32.277 1.00 91.06 217 ARG A N 1
ATOM 1716 C CA . ARG A 1 217 ? 20.718 -5.801 -31.281 1.00 91.06 217 ARG A CA 1
ATOM 1717 C C . ARG A 1 217 ? 20.059 -4.815 -30.311 1.00 91.06 217 ARG A C 1
ATOM 1719 O O . ARG A 1 217 ? 19.056 -5.165 -29.699 1.00 91.06 217 ARG A O 1
ATOM 1726 N N . LEU A 1 218 ? 20.627 -3.620 -30.121 1.00 91.75 218 LEU A N 1
ATOM 1727 C CA . LEU A 1 218 ? 20.258 -2.711 -29.032 1.00 91.75 218 LEU A CA 1
ATOM 1728 C C . LEU A 1 218 ? 20.288 -1.243 -29.464 1.00 91.75 218 LEU A C 1
ATOM 1730 O O . LEU A 1 218 ? 21.296 -0.739 -29.961 1.00 91.75 218 LEU A O 1
AT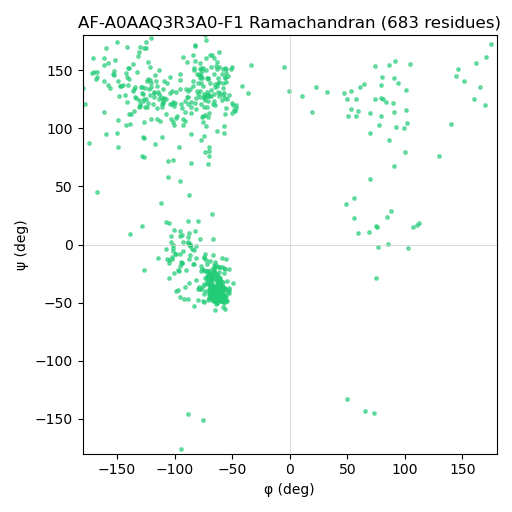OM 1734 N N . THR A 1 219 ? 19.194 -0.530 -29.198 1.00 91.00 219 THR A N 1
ATOM 1735 C CA . THR A 1 219 ? 19.107 0.926 -29.360 1.00 91.00 219 THR A CA 1
ATOM 1736 C C . THR A 1 219 ? 18.713 1.568 -28.034 1.00 91.00 219 THR A C 1
ATOM 1738 O O . THR A 1 219 ? 17.665 1.249 -27.481 1.00 91.00 219 THR A O 1
ATOM 1741 N N . ILE A 1 220 ? 19.549 2.480 -27.532 1.00 88.00 220 ILE A N 1
ATOM 1742 C CA . ILE A 1 220 ? 19.332 3.242 -26.297 1.00 88.00 220 ILE A CA 1
ATOM 1743 C C . ILE A 1 220 ? 19.506 4.738 -26.596 1.00 88.00 220 ILE A C 1
ATOM 1745 O O . ILE A 1 220 ? 20.550 5.113 -27.139 1.00 88.00 220 ILE A O 1
ATOM 1749 N N . PRO A 1 221 ? 18.567 5.614 -26.191 1.00 87.12 221 PRO A N 1
ATOM 1750 C CA . PRO A 1 221 ? 17.269 5.296 -25.587 1.00 87.12 221 PRO A CA 1
ATOM 1751 C C . PRO A 1 221 ? 16.390 4.403 -26.464 1.00 87.12 221 PRO A C 1
ATOM 1753 O O . PRO A 1 221 ? 16.501 4.470 -27.688 1.00 87.12 221 PRO A O 1
ATOM 1756 N N . HIS A 1 222 ? 15.517 3.600 -25.852 1.00 87.75 222 HIS A N 1
ATOM 1757 C CA . HIS A 1 222 ? 14.608 2.747 -26.616 1.00 87.75 222 HIS A CA 1
ATOM 1758 C C . HIS A 1 222 ? 13.763 3.607 -27.582 1.00 87.75 222 HIS A C 1
ATOM 1760 O O . HIS A 1 222 ? 13.182 4.617 -27.162 1.00 87.75 222 HIS A O 1
ATOM 1766 N N . PRO A 1 223 ? 13.679 3.245 -28.877 1.00 84.81 223 PRO A N 1
ATOM 1767 C CA . PRO A 1 223 ? 13.173 4.141 -29.919 1.00 84.81 223 PRO A CA 1
ATOM 1768 C C . PRO A 1 223 ? 11.706 4.541 -29.719 1.00 84.81 223 PRO A C 1
ATOM 1770 O O . PRO A 1 223 ? 11.329 5.663 -30.038 1.00 84.81 223 PRO A O 1
ATOM 1773 N N . LEU A 1 224 ? 10.894 3.655 -29.132 1.00 86.00 224 LEU A N 1
ATOM 1774 C CA . LEU A 1 224 ? 9.441 3.834 -29.007 1.00 86.00 224 LEU A CA 1
ATOM 1775 C C . LEU A 1 224 ? 8.987 4.433 -27.665 1.00 86.00 224 LEU A C 1
ATOM 1777 O O . LEU A 1 224 ? 7.789 4.480 -27.399 1.00 86.00 224 LEU A O 1
ATOM 1781 N N . ILE A 1 225 ? 9.906 4.881 -26.795 1.00 84.44 225 ILE A N 1
ATOM 1782 C CA . ILE A 1 225 ? 9.531 5.430 -25.473 1.00 84.44 225 ILE A CA 1
ATOM 1783 C C . ILE A 1 225 ? 8.559 6.596 -25.627 1.00 84.44 225 ILE A C 1
ATOM 1785 O O . ILE A 1 225 ? 7.540 6.642 -24.953 1.00 84.44 225 ILE A O 1
ATOM 1789 N N . LEU A 1 226 ? 8.872 7.543 -26.515 1.00 84.06 226 LEU A N 1
ATOM 1790 C CA . LEU A 1 226 ? 8.126 8.800 -26.630 1.00 84.06 226 LEU A CA 1
ATOM 1791 C C . LEU A 1 226 ? 6.744 8.638 -27.283 1.00 84.06 226 LEU A C 1
ATOM 1793 O O . LEU A 1 226 ? 5.976 9.595 -27.295 1.00 84.06 226 LEU A O 1
ATOM 1797 N N . GLU A 1 227 ? 6.441 7.453 -27.811 1.00 84.94 227 GLU A N 1
ATOM 1798 C CA . GLU A 1 227 ? 5.198 7.136 -28.522 1.00 84.94 227 GLU A CA 1
ATOM 1799 C C . GLU A 1 227 ? 4.237 6.290 -27.671 1.00 84.94 227 GLU A C 1
ATOM 1801 O O . GLU A 1 227 ? 3.067 6.151 -28.013 1.00 84.94 227 GLU A O 1
ATOM 1806 N N . ARG A 1 228 ? 4.714 5.721 -26.554 1.00 88.00 228 ARG A N 1
ATOM 1807 C CA . ARG A 1 228 ? 3.973 4.738 -25.752 1.00 88.00 228 ARG A CA 1
ATOM 1808 C C . ARG A 1 228 ? 3.595 5.307 -24.392 1.00 88.00 228 ARG A C 1
ATOM 1810 O O . ARG A 1 228 ? 4.426 5.398 -23.488 1.00 88.00 228 ARG A O 1
ATOM 1817 N N . GLU A 1 229 ? 2.317 5.629 -24.214 1.00 89.88 229 GLU A N 1
ATOM 1818 C CA . GLU A 1 229 ? 1.800 6.125 -22.932 1.00 89.88 229 GLU A CA 1
ATOM 1819 C C . GLU A 1 229 ? 2.022 5.123 -21.784 1.00 89.88 229 GLU A C 1
ATOM 1821 O O . GLU A 1 229 ? 2.451 5.522 -20.697 1.00 89.88 229 GLU A O 1
ATOM 1826 N N . PHE A 1 230 ? 1.834 3.826 -22.058 1.00 89.31 230 PHE A N 1
ATOM 1827 C CA . PHE A 1 230 ? 2.040 2.731 -21.104 1.00 89.31 230 PHE A CA 1
ATOM 1828 C C . PHE A 1 230 ? 3.493 2.556 -20.642 1.00 89.31 230 PHE A C 1
ATOM 1830 O O . PHE A 1 230 ? 3.731 1.917 -19.624 1.00 89.31 230 PHE A O 1
ATOM 1837 N N . VAL A 1 231 ? 4.457 3.167 -21.340 1.00 91.06 231 VAL A N 1
ATOM 1838 C CA . VAL A 1 231 ? 5.857 3.270 -20.898 1.00 91.06 231 VAL A CA 1
ATOM 1839 C C . VAL A 1 231 ? 6.091 4.605 -20.191 1.00 91.06 231 VAL A C 1
ATOM 1841 O O . VAL A 1 231 ? 6.703 4.647 -19.126 1.00 91.06 231 VAL A O 1
ATOM 1844 N N . LEU A 1 232 ? 5.598 5.711 -20.759 1.00 90.38 232 LEU A N 1
ATOM 1845 C CA . LEU A 1 232 ? 5.864 7.063 -20.259 1.00 90.38 232 LEU A CA 1
ATOM 1846 C C . LEU A 1 232 ? 5.277 7.335 -18.874 1.00 90.38 232 LEU A C 1
ATOM 1848 O O . LEU A 1 232 ? 5.943 7.988 -18.071 1.00 90.38 232 LEU A O 1
ATOM 1852 N N . ARG A 1 233 ? 4.056 6.869 -18.575 1.00 90.50 233 ARG A N 1
ATOM 1853 C CA . ARG A 1 233 ? 3.447 7.081 -17.250 1.00 90.50 233 ARG A CA 1
ATOM 1854 C C . ARG A 1 233 ? 4.216 6.370 -16.135 1.00 90.50 233 ARG A C 1
ATOM 1856 O O . ARG A 1 233 ? 4.680 7.080 -15.244 1.00 90.50 233 ARG A O 1
ATOM 1863 N N . PRO A 1 234 ? 4.432 5.039 -16.182 1.00 92.31 234 PRO A N 1
ATOM 1864 C CA . PRO A 1 234 ? 5.241 4.380 -15.163 1.00 92.31 234 PRO A CA 1
ATOM 1865 C C . PRO A 1 234 ? 6.681 4.898 -15.134 1.00 92.31 234 PRO A C 1
ATOM 1867 O O . PRO A 1 234 ? 7.232 5.090 -14.053 1.00 92.31 234 PRO A O 1
ATOM 1870 N N . LEU A 1 235 ? 7.279 5.245 -16.280 1.00 90.94 235 LEU A N 1
ATOM 1871 C CA . LEU A 1 235 ? 8.578 5.919 -16.294 1.00 90.94 235 LEU A CA 1
ATOM 1872 C C . LEU A 1 235 ? 8.545 7.205 -15.458 1.00 90.94 235 LEU A C 1
ATOM 1874 O O . LEU A 1 235 ? 9.430 7.399 -14.635 1.00 90.94 235 LEU A O 1
ATOM 1878 N N . LEU A 1 236 ? 7.544 8.071 -15.621 1.00 88.31 236 LEU A N 1
ATOM 1879 C CA . LEU A 1 236 ? 7.437 9.331 -14.876 1.00 88.31 236 LEU A CA 1
ATOM 1880 C C . LEU A 1 236 ? 7.217 9.148 -13.365 1.00 88.31 236 LEU A C 1
ATOM 1882 O O . LEU A 1 236 ? 7.570 10.053 -12.609 1.00 88.31 236 LEU A O 1
ATOM 1886 N N . ASP A 1 237 ? 6.736 7.989 -12.907 1.00 87.50 237 ASP A N 1
ATOM 1887 C CA . ASP A 1 237 ? 6.667 7.667 -11.471 1.00 87.50 237 ASP A CA 1
ATOM 1888 C C . ASP A 1 237 ? 8.062 7.495 -10.844 1.00 87.50 237 ASP A C 1
ATOM 1890 O O . ASP A 1 237 ? 8.254 7.737 -9.646 1.00 87.50 237 ASP A O 1
ATOM 1894 N N . VAL A 1 238 ? 9.051 7.085 -11.648 1.00 86.38 238 VAL A N 1
ATOM 1895 C CA . VAL A 1 238 ? 10.437 6.830 -11.220 1.00 86.38 238 VAL A CA 1
ATOM 1896 C C . VAL A 1 238 ? 11.458 7.793 -11.836 1.00 86.38 238 VAL A C 1
ATOM 1898 O O . VAL A 1 238 ? 12.604 7.861 -11.390 1.00 86.38 238 VAL A O 1
ATOM 1901 N N . TYR A 1 239 ? 11.084 8.584 -12.826 1.00 81.56 239 TYR A N 1
ATOM 1902 C CA . TYR A 1 239 ? 12.019 9.413 -13.572 1.00 81.56 239 TYR A CA 1
ATOM 1903 C C . TYR A 1 239 ? 12.442 10.670 -12.798 1.00 81.56 239 TYR A C 1
ATOM 1905 O O . TYR A 1 239 ? 11.664 11.286 -12.072 1.00 81.56 239 TYR A O 1
ATOM 1913 N N . ASN A 1 240 ? 13.702 11.070 -12.977 1.00 73.44 240 ASN A N 1
ATOM 1914 C CA . ASN A 1 240 ? 14.247 12.338 -12.497 1.00 73.44 240 ASN A CA 1
ATOM 1915 C C . ASN A 1 240 ? 14.853 13.081 -13.694 1.00 73.44 240 ASN A C 1
ATOM 1917 O O . ASN A 1 240 ? 15.730 12.542 -14.367 1.00 73.44 240 ASN A O 1
ATOM 1921 N N . GLU A 1 241 ? 14.430 14.326 -13.936 1.00 66.81 241 GLU A N 1
ATOM 1922 C CA . GLU A 1 241 ? 14.908 15.161 -15.052 1.00 66.81 241 GLU A CA 1
ATOM 1923 C C . GLU A 1 241 ? 16.434 15.363 -15.059 1.00 66.81 241 GLU A C 1
ATOM 1925 O O . GLU A 1 241 ? 17.029 15.566 -16.115 1.00 66.81 241 GLU A O 1
ATOM 1930 N N . GLN A 1 242 ? 17.107 15.240 -13.911 1.00 62.72 242 GLN A N 1
ATOM 1931 C CA . GLN A 1 242 ? 18.574 15.291 -13.847 1.00 62.72 242 GLN A CA 1
ATOM 1932 C C . GLN A 1 242 ? 19.250 14.109 -14.571 1.00 62.72 242 GLN A C 1
ATOM 1934 O O . GLN A 1 242 ? 20.402 14.224 -14.991 1.00 62.72 242 GLN A O 1
ATOM 1939 N N . MET A 1 243 ? 18.538 12.991 -14.753 1.00 61.44 243 MET A N 1
ATOM 1940 C CA . MET A 1 243 ? 19.018 11.777 -15.430 1.00 61.44 243 MET A CA 1
ATOM 1941 C C . MET A 1 243 ? 18.677 11.735 -16.923 1.00 61.44 243 MET A C 1
ATOM 1943 O O . MET A 1 243 ? 18.888 10.721 -17.586 1.00 61.44 243 MET A O 1
ATOM 1947 N N . ARG A 1 244 ? 18.161 12.840 -17.467 1.00 64.69 244 ARG A N 1
ATOM 1948 C CA . ARG A 1 244 ? 17.736 12.941 -18.857 1.00 64.69 244 ARG A CA 1
ATOM 1949 C C . ARG A 1 244 ? 18.880 12.617 -19.835 1.00 64.69 244 ARG A C 1
ATOM 1951 O O . ARG A 1 244 ? 19.942 13.247 -19.755 1.00 64.69 244 ARG A O 1
ATOM 1958 N N . PRO A 1 245 ? 18.678 11.706 -20.808 1.00 57.72 245 PRO A N 1
ATOM 1959 C CA . PRO A 1 245 ? 19.596 11.562 -21.936 1.00 57.72 245 PRO A CA 1
ATOM 1960 C C . PRO A 1 245 ? 19.653 12.857 -22.743 1.00 57.72 245 PRO A C 1
ATOM 1962 O O . PRO A 1 245 ? 18.759 13.692 -22.650 1.00 57.72 245 PRO A O 1
ATOM 1965 N N . LEU A 1 246 ? 20.637 13.012 -23.625 1.00 56.69 246 LEU A N 1
ATOM 1966 C CA . LEU A 1 246 ? 20.774 14.183 -24.512 1.00 56.69 246 LEU A CA 1
ATOM 1967 C C . LEU A 1 246 ? 19.654 14.305 -25.590 1.00 56.69 246 LEU A C 1
ATOM 1969 O O . LEU A 1 246 ? 19.857 14.893 -26.647 1.00 56.69 246 LEU A O 1
ATOM 1973 N N . SER A 1 247 ? 18.460 13.761 -25.333 1.00 59.50 247 SER A N 1
ATOM 1974 C CA . SER A 1 247 ? 17.235 13.903 -26.126 1.00 59.50 247 SER A CA 1
ATOM 1975 C C . SER A 1 247 ? 16.673 15.332 -26.058 1.00 59.50 247 SER A C 1
ATOM 1977 O O . SER A 1 247 ? 16.580 15.936 -24.983 1.00 59.50 247 SER A O 1
ATOM 1979 N N . ARG A 1 248 ? 16.191 15.855 -27.199 1.00 59.72 248 ARG A N 1
ATOM 1980 C CA . ARG A 1 248 ? 15.578 17.195 -27.308 1.00 59.72 248 ARG A CA 1
ATOM 1981 C C . ARG A 1 248 ? 14.213 17.330 -26.604 1.00 59.72 248 ARG A C 1
ATOM 1983 O O . ARG A 1 248 ? 13.897 18.437 -26.175 1.00 59.72 248 ARG A O 1
ATOM 1990 N N . LYS A 1 249 ? 13.437 16.252 -26.392 1.00 71.44 249 LYS A N 1
ATOM 1991 C CA . LYS A 1 249 ? 12.115 16.288 -25.707 1.00 71.44 249 LYS A CA 1
ATOM 1992 C C . LYS A 1 249 ? 12.134 15.509 -24.378 1.00 71.44 249 LYS A C 1
ATOM 1994 O O . LYS A 1 249 ? 12.712 14.426 -24.325 1.00 71.44 249 LYS A O 1
ATOM 1999 N N . SER A 1 250 ? 11.542 16.056 -23.307 1.00 79.75 250 SER A N 1
ATOM 2000 C CA . SER A 1 250 ? 11.412 15.338 -22.022 1.00 79.75 250 SER A CA 1
ATOM 2001 C C . SER A 1 250 ? 10.290 14.296 -22.083 1.00 79.75 250 SER A C 1
ATOM 2003 O O . SER A 1 250 ? 9.313 14.524 -22.801 1.00 79.75 250 SER A O 1
ATOM 2005 N N . PRO A 1 251 ? 10.365 13.202 -21.297 1.00 83.19 251 PRO A N 1
ATOM 2006 C CA . PRO A 1 251 ? 9.254 12.259 -21.142 1.00 83.19 251 PRO A CA 1
ATOM 2007 C C . PRO A 1 251 ? 7.942 12.947 -20.745 1.00 83.19 251 PRO A C 1
ATOM 2009 O O . PRO A 1 251 ? 6.889 12.616 -21.277 1.00 83.19 251 PRO A O 1
ATOM 2012 N N . GLN A 1 252 ? 8.011 13.976 -19.891 1.00 84.19 252 GLN A N 1
ATOM 2013 C CA . GLN A 1 252 ? 6.843 14.770 -19.504 1.00 84.19 252 GLN A CA 1
ATOM 2014 C C . GLN A 1 252 ? 6.228 15.521 -20.693 1.00 84.19 252 GLN A C 1
ATOM 2016 O O . GLN A 1 252 ? 5.011 15.527 -20.849 1.00 84.19 252 GLN A O 1
ATOM 2021 N N . ALA A 1 253 ? 7.053 16.149 -21.538 1.00 85.12 253 ALA A N 1
ATOM 2022 C CA . ALA A 1 253 ? 6.569 16.850 -22.726 1.00 85.12 253 ALA A CA 1
ATOM 2023 C C . ALA A 1 253 ? 6.003 15.881 -23.773 1.00 85.12 253 ALA A C 1
ATOM 2025 O O . ALA A 1 253 ? 5.047 16.229 -24.459 1.00 85.12 253 ALA A O 1
ATOM 2026 N N . ALA A 1 254 ? 6.576 14.678 -23.886 1.00 86.00 254 ALA A N 1
ATOM 2027 C CA . ALA A 1 254 ? 6.047 13.625 -24.746 1.00 86.00 254 ALA A CA 1
ATOM 2028 C C . ALA A 1 254 ? 4.681 13.137 -24.251 1.00 86.00 254 ALA A C 1
ATOM 2030 O O . ALA A 1 254 ? 3.735 13.151 -25.029 1.00 86.00 254 ALA A O 1
ATOM 2031 N N . LEU A 1 255 ? 4.540 12.823 -22.956 1.00 87.06 255 LEU A N 1
ATOM 2032 C CA . LEU A 1 255 ? 3.258 12.406 -22.380 1.00 87.06 255 LEU A CA 1
ATOM 2033 C C . LEU A 1 255 ? 2.172 13.472 -22.580 1.00 87.06 255 LEU A C 1
ATOM 2035 O O . LEU A 1 255 ? 1.062 13.141 -22.972 1.00 87.06 255 LEU A O 1
ATOM 2039 N N . SER A 1 256 ? 2.497 14.753 -22.370 1.00 87.44 256 SER A N 1
ATOM 2040 C CA . SER A 1 256 ? 1.549 15.854 -22.594 1.00 87.44 256 SER A CA 1
ATOM 2041 C C . SER A 1 256 ? 1.130 16.028 -24.060 1.00 87.44 256 SER A C 1
ATOM 2043 O O . SER A 1 256 ? 0.130 16.692 -24.320 1.00 87.44 256 SER A O 1
ATOM 2045 N N . ALA A 1 257 ? 1.905 15.500 -25.010 1.00 87.25 257 ALA A N 1
ATOM 2046 C CA . ALA A 1 257 ? 1.608 15.563 -26.438 1.00 87.25 257 ALA A CA 1
ATOM 2047 C C . ALA A 1 257 ? 0.857 14.324 -26.956 1.00 87.25 257 ALA A C 1
ATOM 2049 O O . ALA A 1 257 ? 0.325 14.374 -28.064 1.00 87.25 257 ALA A O 1
ATOM 2050 N N . LEU A 1 258 ? 0.820 13.229 -26.189 1.00 87.06 258 LEU A N 1
ATOM 2051 C CA . LEU A 1 258 ? 0.080 12.022 -26.548 1.00 87.06 258 LEU A CA 1
ATOM 2052 C C . LEU A 1 258 ? -1.409 12.172 -26.229 1.00 87.06 258 LEU A C 1
ATOM 2054 O O . LEU A 1 258 ? -1.804 12.808 -25.249 1.00 87.06 258 LEU A O 1
ATOM 2058 N N . GLN A 1 259 ? -2.242 11.543 -27.055 1.00 85.69 259 GLN A N 1
ATOM 2059 C CA . GLN A 1 259 ? -3.642 11.326 -26.721 1.00 85.69 259 GLN A CA 1
ATOM 2060 C C . GLN A 1 259 ? -3.724 10.277 -25.609 1.00 85.69 259 GLN A C 1
ATOM 2062 O O . GLN A 1 259 ? -3.121 9.216 -25.725 1.00 85.69 259 GLN A O 1
ATOM 2067 N N . HIS A 1 260 ? -4.470 10.588 -24.549 1.00 85.62 260 HIS A N 1
ATOM 2068 C CA . HIS A 1 260 ? -4.661 9.671 -23.432 1.00 85.62 260 HIS A CA 1
ATOM 2069 C C . HIS A 1 260 ? -5.492 8.451 -23.850 1.00 85.62 260 HIS A C 1
ATOM 2071 O O . HIS A 1 260 ? -6.601 8.612 -24.366 1.00 85.62 260 HIS A O 1
ATOM 2077 N N . ASP A 1 261 ? -4.973 7.260 -23.575 1.00 83.62 261 ASP A N 1
ATO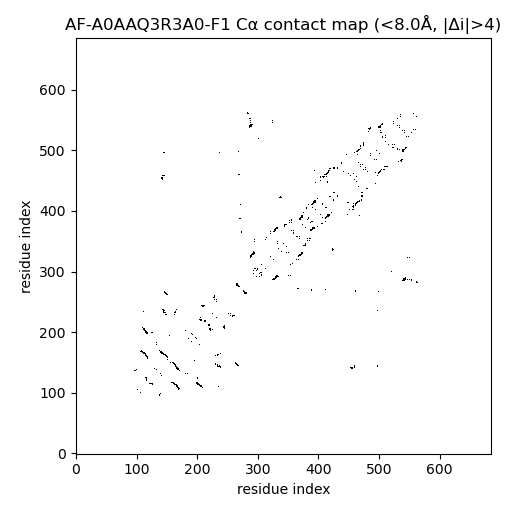M 2078 C CA . ASP A 1 261 ? -5.677 5.988 -23.617 1.00 83.62 261 ASP A CA 1
ATOM 2079 C C . ASP A 1 261 ? -6.669 5.899 -22.441 1.00 83.62 261 ASP A C 1
ATOM 2081 O O . ASP A 1 261 ? -6.252 5.755 -21.286 1.00 83.62 261 ASP A O 1
ATOM 2085 N N . PRO A 1 262 ? -7.988 5.962 -22.702 1.00 81.06 262 PRO A N 1
ATOM 2086 C CA . PRO A 1 262 ? -9.001 5.913 -21.652 1.00 81.06 262 PRO A CA 1
ATOM 2087 C C . PRO A 1 262 ? -9.099 4.540 -20.974 1.00 81.06 262 PRO A C 1
ATOM 2089 O O . PRO A 1 262 ? -9.745 4.427 -19.933 1.00 81.06 262 PRO A O 1
ATOM 2092 N N . THR A 1 263 ? -8.503 3.495 -21.557 1.00 83.44 263 THR A N 1
ATOM 2093 C CA . THR A 1 263 ? -8.486 2.145 -20.983 1.00 83.44 263 THR A CA 1
ATOM 2094 C C . THR A 1 263 ? -7.374 1.964 -19.957 1.00 83.44 263 THR A C 1
ATOM 2096 O O . THR A 1 263 ? -7.448 1.049 -19.142 1.00 83.44 263 THR A O 1
ATOM 2099 N N . MET A 1 264 ? -6.376 2.854 -19.952 1.00 87.31 264 MET A N 1
ATOM 2100 C CA . MET A 1 264 ? -5.227 2.748 -19.068 1.00 87.31 264 MET A CA 1
ATOM 2101 C C . MET A 1 264 ? -5.603 3.052 -17.619 1.00 87.31 264 MET A C 1
ATOM 2103 O O . MET A 1 264 ? -5.975 4.178 -17.273 1.00 87.31 264 MET A O 1
ATOM 2107 N N . LYS A 1 265 ? -5.427 2.067 -16.737 1.00 88.38 265 LYS A N 1
ATOM 2108 C CA . LYS A 1 265 ? -5.725 2.197 -15.307 1.00 88.38 265 LYS A CA 1
ATOM 2109 C C . LYS A 1 265 ? -4.505 1.877 -14.468 1.00 88.38 265 LYS A C 1
ATOM 2111 O O . LYS A 1 265 ? -3.770 0.938 -14.738 1.00 88.38 265 LYS A O 1
ATOM 2116 N N . GLN A 1 266 ? -4.300 2.642 -13.401 1.00 88.75 266 GLN A N 1
ATOM 2117 C CA . GLN A 1 266 ? -3.322 2.264 -12.385 1.00 88.75 266 GLN A CA 1
ATOM 2118 C C . GLN A 1 266 ? -3.778 0.965 -11.706 1.00 88.75 266 GLN A C 1
ATOM 2120 O O . GLN A 1 266 ? -4.960 0.826 -11.397 1.00 88.75 266 GLN A O 1
ATOM 2125 N N . TYR A 1 267 ? -2.856 0.048 -11.455 1.00 90.69 267 TYR A N 1
ATOM 2126 C CA . TYR A 1 267 ? -3.108 -1.281 -10.910 1.00 90.69 267 TYR A CA 1
ATOM 2127 C C . TYR A 1 267 ? -2.342 -1.425 -9.593 1.00 90.69 267 TYR A C 1
ATOM 2129 O O . TYR A 1 267 ? -1.112 -1.470 -9.571 1.00 90.69 267 TYR A O 1
ATOM 2137 N N . ASN A 1 268 ? -3.065 -1.421 -8.473 1.00 89.31 268 ASN A N 1
ATOM 2138 C CA . ASN A 1 268 ? -2.475 -1.453 -7.135 1.00 89.31 268 ASN A CA 1
ATOM 2139 C C . ASN A 1 268 ? -2.801 -2.794 -6.485 1.00 89.31 268 ASN A C 1
ATOM 2141 O O . ASN A 1 268 ? -3.973 -3.177 -6.408 1.00 89.31 268 ASN A O 1
ATOM 2145 N N . VAL A 1 269 ? -1.769 -3.483 -6.006 1.00 91.38 269 VAL A N 1
ATOM 2146 C CA . VAL A 1 269 ? -1.870 -4.839 -5.470 1.00 91.38 269 VAL A CA 1
ATOM 2147 C C . VAL A 1 269 ? -1.940 -4.748 -3.953 1.00 91.38 269 VAL A C 1
ATOM 2149 O O . VAL A 1 269 ? -0.955 -4.411 -3.305 1.00 91.38 269 VAL A O 1
ATOM 2152 N N . LEU A 1 270 ? -3.114 -5.028 -3.384 1.00 91.19 270 LEU A N 1
ATOM 2153 C CA . LEU A 1 270 ? -3.290 -5.046 -1.927 1.00 91.19 270 LEU A CA 1
ATOM 2154 C C . LEU A 1 270 ? -3.057 -6.447 -1.359 1.00 91.19 270 LEU A C 1
ATOM 2156 O O . LEU A 1 270 ? -2.322 -6.596 -0.392 1.00 91.19 270 LEU A O 1
ATOM 2160 N N . ALA A 1 271 ? -3.642 -7.468 -1.978 1.00 92.88 271 ALA A N 1
ATOM 2161 C CA . ALA A 1 271 ? -3.455 -8.881 -1.662 1.00 92.88 271 ALA A CA 1
ATOM 2162 C C . ALA A 1 271 ? -3.829 -9.708 -2.900 1.00 92.88 271 ALA A C 1
ATOM 2164 O O . ALA A 1 271 ? -4.623 -9.238 -3.713 1.00 92.88 271 ALA A O 1
ATOM 2165 N N . SER A 1 272 ? -3.304 -10.926 -3.041 1.00 88.88 272 SER A N 1
ATOM 2166 C CA . SER A 1 272 ? -3.632 -11.811 -4.175 1.00 88.88 272 SER A CA 1
ATOM 2167 C C . SER A 1 272 ? -5.085 -12.297 -4.158 1.00 88.88 272 SER A C 1
ATOM 2169 O O . SER A 1 272 ? -5.646 -12.610 -5.202 1.00 88.88 272 SER A O 1
ATOM 2171 N N . CYS A 1 273 ? -5.716 -12.330 -2.982 1.00 90.12 273 CYS A N 1
ATOM 2172 C CA . CYS A 1 273 ? -7.120 -12.703 -2.803 1.00 90.12 273 CYS A CA 1
ATOM 2173 C C . CYS A 1 273 ? -8.118 -11.565 -3.091 1.00 90.12 273 CYS A C 1
ATOM 2175 O O . CYS A 1 273 ? -9.326 -11.763 -2.962 1.00 90.12 273 CYS A O 1
ATOM 2177 N N . LEU A 1 274 ? -7.636 -10.367 -3.438 1.00 91.56 274 LEU A N 1
ATOM 2178 C CA . LEU A 1 274 ? -8.468 -9.198 -3.704 1.00 91.56 274 LEU A CA 1
ATOM 2179 C C . LEU A 1 274 ? -8.312 -8.733 -5.145 1.00 91.56 274 LEU A C 1
ATOM 2181 O O . LEU A 1 274 ? -7.205 -8.693 -5.677 1.00 91.56 274 LEU A O 1
ATOM 2185 N N . ASP A 1 275 ? -9.409 -8.230 -5.712 1.00 89.12 275 ASP A N 1
ATOM 2186 C CA . ASP A 1 275 ? -9.333 -7.469 -6.955 1.00 89.12 275 ASP A CA 1
ATOM 2187 C C . ASP A 1 275 ? -8.367 -6.277 -6.805 1.00 89.12 275 ASP A C 1
ATOM 2189 O O . ASP A 1 275 ? -8.314 -5.627 -5.746 1.00 89.12 275 ASP A O 1
ATOM 2193 N N . PRO A 1 276 ? -7.609 -5.935 -7.854 1.00 86.25 276 PRO A N 1
ATOM 2194 C CA . PRO A 1 276 ? -6.721 -4.784 -7.826 1.00 86.25 276 PRO A CA 1
ATOM 2195 C C . PRO A 1 276 ? -7.492 -3.493 -7.535 1.00 86.25 276 PRO A C 1
ATOM 2197 O O . PRO A 1 276 ? -8.639 -3.302 -7.939 1.00 86.25 276 PRO A O 1
ATOM 2200 N N . SER A 1 277 ? -6.849 -2.564 -6.828 1.00 83.50 277 SER A N 1
ATOM 2201 C CA . SER A 1 277 ? -7.402 -1.220 -6.656 1.00 83.50 277 SER A CA 1
ATOM 2202 C C . SER A 1 277 ? -6.958 -0.318 -7.805 1.00 83.50 277 SER A C 1
ATOM 2204 O O . SER A 1 277 ? -5.766 -0.227 -8.110 1.00 83.50 277 SER A O 1
ATOM 2206 N N . HIS A 1 278 ? -7.903 0.406 -8.404 1.00 86.50 278 HIS A N 1
ATOM 2207 C CA . HIS A 1 278 ? -7.631 1.417 -9.427 1.00 86.50 278 HIS A CA 1
ATOM 2208 C C . HIS A 1 278 ? -7.689 2.810 -8.821 1.00 86.50 278 HIS A C 1
ATOM 2210 O O . HIS A 1 278 ? -8.632 3.564 -9.029 1.00 86.50 278 HIS A O 1
ATOM 2216 N N . THR A 1 279 ? -6.681 3.160 -8.030 1.00 80.69 279 THR A N 1
ATOM 2217 C CA . THR A 1 279 ? -6.696 4.309 -7.120 1.00 80.69 279 THR A CA 1
ATOM 2218 C C . THR A 1 279 ? -7.047 5.645 -7.793 1.00 80.69 279 THR A C 1
ATOM 2220 O O . THR A 1 279 ? -7.636 6.516 -7.164 1.00 80.69 279 THR A O 1
ATOM 2223 N N . LEU A 1 280 ? -6.714 5.859 -9.065 1.00 81.50 280 LEU A N 1
ATOM 2224 C CA . LEU A 1 280 ? -7.040 7.105 -9.780 1.00 81.50 280 LEU A CA 1
ATOM 2225 C C . LEU A 1 280 ? -8.367 7.057 -10.553 1.00 81.50 280 LEU A C 1
ATOM 2227 O O . LEU A 1 280 ? -8.804 8.090 -11.058 1.00 81.50 280 LEU A O 1
ATOM 2231 N N . ASP A 1 281 ? -9.028 5.902 -10.605 1.00 84.56 281 ASP A N 1
ATOM 2232 C CA . ASP A 1 281 ? -10.341 5.756 -11.222 1.00 84.56 281 ASP A CA 1
ATOM 2233 C C . ASP A 1 281 ? -11.396 6.461 -10.340 1.00 84.56 281 ASP A C 1
ATOM 2235 O O . ASP A 1 281 ? -11.511 6.175 -9.138 1.00 84.56 281 ASP A O 1
ATOM 2239 N N . PRO A 1 282 ? -12.161 7.426 -10.882 1.00 83.94 282 PRO A N 1
ATOM 2240 C CA . PRO A 1 282 ? -13.191 8.116 -10.118 1.00 83.94 282 PRO A CA 1
ATOM 2241 C C . PRO A 1 282 ? -14.328 7.190 -9.662 1.00 83.94 282 PRO A C 1
ATOM 2243 O O . PRO A 1 282 ? -15.028 7.574 -8.731 1.00 83.94 282 PRO A O 1
ATOM 2246 N N . THR A 1 283 ? -14.481 6.007 -10.269 1.00 88.25 283 THR A N 1
ATOM 2247 C CA . THR A 1 283 ? -15.574 5.047 -10.030 1.00 88.25 283 THR A CA 1
ATOM 2248 C C . THR A 1 283 ? -15.206 3.854 -9.144 1.00 88.25 283 THR A C 1
ATOM 2250 O O . THR A 1 283 ? -16.062 3.050 -8.784 1.00 88.25 283 THR A O 1
ATOM 2253 N N . ARG A 1 284 ? -13.929 3.728 -8.760 1.00 90.44 284 ARG A N 1
ATOM 2254 C CA . ARG A 1 284 ? -13.427 2.621 -7.923 1.00 90.44 284 ARG A CA 1
ATOM 2255 C C . ARG A 1 284 ? -14.203 2.502 -6.605 1.00 90.44 284 ARG A C 1
ATOM 2257 O O . ARG A 1 284 ? -14.533 3.520 -6.021 1.00 90.44 284 ARG A O 1
ATOM 2264 N N . SER A 1 285 ? -14.396 1.320 -6.033 1.00 92.56 285 SER A N 1
ATOM 2265 C CA . SER A 1 285 ? -15.048 1.191 -4.710 1.00 92.56 285 SER A CA 1
ATOM 2266 C C . SER A 1 285 ? -14.113 1.537 -3.536 1.00 92.56 285 SER A C 1
ATOM 2268 O O . SER A 1 285 ? -12.893 1.399 -3.645 1.00 92.56 285 SER A O 1
ATOM 2270 N N . THR A 1 286 ? -14.655 2.022 -2.413 1.00 95.81 286 THR A N 1
ATOM 2271 C CA . THR A 1 286 ? -13.913 2.156 -1.146 1.00 95.81 286 THR A CA 1
ATOM 2272 C C . THR A 1 286 ? -13.809 0.789 -0.482 1.00 95.81 286 THR A C 1
ATOM 2274 O O . THR A 1 286 ? -14.817 0.107 -0.305 1.00 95.81 286 THR A O 1
ATOM 2277 N N . ARG A 1 287 ? -12.614 0.403 -0.035 1.00 97.06 287 ARG A N 1
ATOM 2278 C CA . ARG A 1 287 ? -12.433 -0.819 0.756 1.00 97.06 287 ARG A CA 1
ATOM 2279 C C . ARG A 1 287 ? -12.658 -0.553 2.239 1.00 97.06 287 ARG A C 1
ATOM 2281 O O . ARG A 1 287 ? -12.129 0.407 2.801 1.00 97.06 287 ARG A O 1
ATOM 2288 N N . LEU A 1 288 ? -13.424 -1.431 2.875 1.00 98.19 288 LEU A N 1
ATOM 2289 C CA . LEU A 1 288 ? -13.671 -1.399 4.310 1.00 98.19 288 LEU A CA 1
ATOM 2290 C C . LEU A 1 288 ? -12.679 -2.323 5.020 1.00 98.19 288 LEU A C 1
ATOM 2292 O O . LEU A 1 288 ? -12.630 -3.522 4.734 1.00 98.19 288 LEU A O 1
ATOM 2296 N N . MET A 1 289 ? -11.895 -1.750 5.931 1.00 98.69 289 MET A N 1
ATOM 2297 C CA . MET A 1 289 ? -10.928 -2.459 6.763 1.00 98.69 289 MET A CA 1
ATOM 2298 C C . MET A 1 289 ? -11.440 -2.530 8.200 1.00 98.69 289 MET A C 1
ATOM 2300 O O . MET A 1 289 ? -11.566 -1.516 8.886 1.00 98.69 289 MET A O 1
ATOM 2304 N N . SER A 1 290 ? -11.771 -3.737 8.639 1.00 97.88 290 SER A N 1
ATOM 2305 C CA . SER A 1 290 ? -12.276 -4.018 9.978 1.00 97.88 290 SER A CA 1
ATOM 2306 C C . SER A 1 290 ? -11.135 -4.082 10.984 1.00 97.88 290 SER A C 1
ATOM 2308 O O . SER A 1 290 ? -10.193 -4.836 10.778 1.00 97.88 290 SER A O 1
ATOM 2310 N N . ILE A 1 291 ? -11.271 -3.406 12.118 1.00 95.12 291 ILE A N 1
ATOM 2311 C CA . ILE A 1 291 ? -10.357 -3.543 13.255 1.00 95.12 291 ILE A CA 1
ATOM 2312 C C . ILE A 1 291 ? -10.740 -4.782 14.071 1.00 95.12 291 ILE A C 1
ATOM 2314 O O . ILE A 1 291 ? -11.884 -4.909 14.506 1.00 95.12 291 ILE A O 1
ATOM 2318 N N . LEU A 1 292 ? -9.776 -5.669 14.305 1.00 92.69 292 LEU A N 1
ATOM 2319 C CA . LEU A 1 292 ? -9.899 -6.845 15.160 1.00 92.69 292 LEU A CA 1
ATOM 2320 C C . LEU A 1 292 ? -8.772 -6.841 16.200 1.00 92.69 292 LEU A C 1
ATOM 2322 O O . LEU A 1 292 ? -7.676 -7.346 15.968 1.00 92.69 292 LEU A O 1
ATOM 2326 N N . ASN A 1 293 ? -9.043 -6.260 17.366 1.00 88.00 293 ASN A N 1
ATOM 2327 C CA . ASN A 1 293 ? -8.083 -6.267 18.466 1.00 88.00 293 ASN A CA 1
ATOM 2328 C C . ASN A 1 293 ? -8.127 -7.621 19.185 1.00 88.00 293 ASN A C 1
ATOM 2330 O O . ASN A 1 293 ? -9.197 -8.064 19.597 1.00 88.00 293 ASN A O 1
ATOM 2334 N N . THR A 1 294 ? -6.967 -8.244 19.378 1.00 84.19 294 THR A N 1
ATOM 2335 C CA . THR A 1 294 ? -6.793 -9.484 20.154 1.00 84.19 294 THR A CA 1
ATOM 2336 C C . THR A 1 294 ? -6.154 -9.219 21.521 1.00 84.19 294 THR A C 1
ATOM 2338 O O . THR A 1 294 ? -5.627 -10.125 22.167 1.00 84.19 294 THR A O 1
ATOM 2341 N N . THR A 1 295 ? -6.200 -7.969 21.991 1.00 74.12 295 THR A N 1
ATOM 2342 C CA . THR A 1 295 ? -5.731 -7.576 23.323 1.00 74.12 295 THR A CA 1
ATOM 2343 C C . THR A 1 295 ? -6.769 -7.929 24.397 1.00 74.12 295 THR A C 1
ATOM 2345 O O . THR A 1 295 ? -7.970 -7.787 24.149 1.00 74.12 295 THR A O 1
ATOM 2348 N N . PRO A 1 296 ? -6.351 -8.306 25.619 1.00 64.12 296 PRO A N 1
ATOM 2349 C CA . PRO A 1 296 ? -7.265 -8.449 26.756 1.00 64.12 296 PRO A CA 1
ATOM 2350 C C . PRO A 1 296 ? -8.024 -7.148 27.077 1.00 64.12 296 PRO A C 1
ATOM 2352 O O . PRO A 1 296 ? -9.214 -7.176 27.385 1.00 64.12 296 PRO A O 1
ATOM 2355 N N . ASP A 1 297 ? -7.357 -5.998 26.923 1.00 56.78 297 ASP A N 1
ATOM 2356 C CA . ASP A 1 297 ? -7.897 -4.670 27.252 1.00 56.78 297 ASP A CA 1
ATOM 2357 C C . ASP A 1 297 ? -8.984 -4.187 26.282 1.00 56.78 297 ASP A C 1
ATOM 2359 O O . ASP A 1 297 ? -9.752 -3.284 26.617 1.00 56.78 297 ASP A O 1
ATOM 2363 N N . SER A 1 298 ? -9.095 -4.800 25.095 1.00 51.53 298 SER A N 1
ATOM 2364 C CA . SER A 1 298 ? -10.115 -4.452 24.092 1.00 51.53 298 SER A CA 1
ATOM 2365 C C . SER A 1 298 ? -11.550 -4.607 24.612 1.00 51.53 298 SER A C 1
ATOM 2367 O O . SER A 1 298 ? -12.464 -3.968 24.086 1.00 51.53 298 SER A O 1
ATOM 2369 N N . PHE A 1 299 ? -11.751 -5.374 25.689 1.00 47.19 299 PHE A N 1
ATOM 2370 C CA . PHE A 1 299 ? -13.026 -5.489 26.398 1.00 47.19 299 PHE A CA 1
ATOM 2371 C C . PHE A 1 299 ? -13.502 -4.151 26.991 1.00 47.19 299 PHE A C 1
ATOM 2373 O O . PHE A 1 299 ? -14.696 -3.857 27.001 1.00 47.19 299 PHE A O 1
ATOM 2380 N N . SER A 1 300 ? -12.569 -3.296 27.426 1.00 35.88 300 SER A N 1
ATOM 2381 C CA . SER A 1 300 ? -12.880 -1.969 27.978 1.00 35.88 300 SER A CA 1
ATOM 2382 C C . SER A 1 300 ? -13.298 -0.941 26.914 1.00 35.88 300 SER A C 1
ATOM 2384 O O . SER A 1 300 ? -13.863 0.094 27.252 1.00 35.88 300 SER A O 1
ATOM 2386 N N . ASP A 1 301 ? -13.106 -1.273 25.632 1.00 42.00 301 ASP A N 1
ATOM 2387 C CA . ASP A 1 301 ? -13.364 -0.418 24.463 1.00 42.00 301 ASP A CA 1
ATOM 2388 C C . ASP A 1 301 ? -14.595 -0.829 23.657 1.00 42.00 301 ASP A C 1
ATOM 2390 O O . ASP A 1 301 ? -14.720 -0.546 22.460 1.00 42.00 301 ASP A O 1
ATOM 2394 N N . GLY A 1 302 ? -15.480 -1.598 24.287 1.00 44.94 302 GLY A N 1
ATOM 2395 C CA . GLY A 1 302 ? -16.637 -2.198 23.633 1.00 44.94 302 GLY A CA 1
ATOM 2396 C C . GLY A 1 302 ? -16.301 -3.395 22.738 1.00 44.94 302 GLY A C 1
ATOM 2397 O O . GLY A 1 302 ? -17.137 -3.774 21.914 1.00 44.94 302 GLY A O 1
ATOM 2398 N N . GLY A 1 303 ? -15.110 -3.993 22.870 1.00 51.75 303 GLY A N 1
ATOM 2399 C CA . GLY A 1 303 ? -14.801 -5.307 22.308 1.00 51.75 303 GLY A CA 1
ATOM 2400 C C . GLY A 1 303 ? -15.647 -6.377 22.995 1.00 51.75 303 GLY A C 1
ATOM 2401 O O . GLY A 1 303 ? -15.651 -6.488 24.217 1.00 51.75 303 GLY A O 1
ATOM 2402 N N . LYS A 1 304 ? -16.418 -7.139 22.216 1.00 52.00 304 LYS A N 1
ATOM 2403 C CA . LYS A 1 304 ? -17.415 -8.080 22.758 1.00 52.00 304 LYS A CA 1
ATOM 2404 C C . LYS A 1 304 ? -16.861 -9.472 23.066 1.00 52.00 304 LYS A C 1
ATOM 2406 O O . LYS A 1 304 ? -17.541 -10.233 23.744 1.00 52.00 304 LYS A O 1
ATOM 2411 N N . ASN A 1 305 ? -15.653 -9.794 22.600 1.00 53.94 305 ASN A N 1
ATOM 2412 C CA . ASN A 1 305 ? -15.137 -11.160 22.630 1.00 53.94 305 ASN A CA 1
ATOM 2413 C C . ASN A 1 305 ? -13.762 -11.196 23.302 1.00 53.94 305 ASN A C 1
ATOM 2415 O O . ASN A 1 305 ? -12.854 -10.504 22.836 1.00 53.94 305 ASN A O 1
ATOM 2419 N N . PRO A 1 306 ? -13.571 -11.995 24.362 1.00 54.56 306 PRO A N 1
ATOM 2420 C CA . PRO A 1 306 ? -12.237 -12.239 24.881 1.00 54.56 306 PRO A CA 1
ATOM 2421 C C . PRO A 1 306 ? -11.408 -13.006 23.830 1.00 54.56 306 PRO A C 1
ATOM 2423 O O . PRO A 1 306 ? -11.960 -13.862 23.136 1.00 54.56 306 PRO A O 1
ATOM 2426 N N . PRO A 1 307 ? -10.083 -12.778 23.729 1.00 57.66 307 PRO A N 1
ATOM 2427 C CA . PRO A 1 307 ? -9.210 -13.519 22.807 1.00 57.66 307 PRO A CA 1
ATOM 2428 C C . PRO A 1 307 ? -9.250 -15.046 22.996 1.00 57.66 307 PRO A C 1
ATOM 2430 O O . PRO A 1 307 ? -8.894 -15.793 22.089 1.00 57.66 307 PRO A O 1
ATOM 2433 N N . SER A 1 308 ? -9.682 -15.512 24.173 1.00 64.12 308 SER A N 1
ATOM 2434 C CA . SER A 1 308 ? -9.863 -16.926 24.505 1.00 64.12 308 SER A CA 1
ATOM 2435 C C . SER A 1 308 ? -11.128 -17.557 23.910 1.00 64.12 308 SER A C 1
ATOM 2437 O O . SER A 1 308 ? -11.193 -18.782 23.826 1.00 64.12 308 SER A O 1
ATOM 2439 N N . ASP A 1 309 ? -12.117 -16.765 23.484 1.00 75.69 309 ASP A N 1
ATOM 2440 C CA . ASP A 1 309 ? -13.339 -17.263 22.845 1.00 75.69 309 ASP A CA 1
ATOM 2441 C C . ASP A 1 309 ? -13.209 -17.195 21.319 1.00 75.69 309 ASP A C 1
ATOM 2443 O O . ASP A 1 309 ? -13.641 -16.253 20.645 1.00 75.69 309 ASP A O 1
ATOM 2447 N N . VAL A 1 310 ? -12.576 -18.233 20.773 1.00 78.25 310 VAL A N 1
ATOM 2448 C CA . VAL A 1 310 ? -12.351 -18.388 19.331 1.00 78.25 310 VAL A CA 1
ATOM 2449 C C . VAL A 1 310 ? -13.671 -18.409 18.555 1.00 78.25 310 VAL A C 1
ATOM 2451 O O . VAL A 1 310 ? -13.729 -17.870 17.451 1.00 78.25 310 VAL A O 1
ATOM 2454 N N . ALA A 1 311 ? -14.739 -18.979 19.124 1.00 83.38 311 ALA A N 1
ATOM 2455 C CA . ALA A 1 311 ? -16.037 -19.068 18.459 1.00 83.38 311 ALA A CA 1
ATOM 2456 C C . ALA A 1 311 ? -16.686 -17.685 18.319 1.00 83.38 311 ALA A C 1
ATOM 2458 O O . ALA A 1 311 ? -17.175 -17.330 17.243 1.00 83.38 311 ALA A O 1
ATOM 2459 N N . ALA A 1 312 ? -16.631 -16.869 19.373 1.00 83.06 312 ALA A N 1
ATOM 2460 C CA . ALA A 1 312 ? -17.111 -15.496 19.315 1.00 83.06 312 ALA A CA 1
ATOM 2461 C C . ALA A 1 312 ? -16.276 -14.647 18.339 1.00 83.06 312 ALA A C 1
ATOM 2463 O O . ALA A 1 312 ? -16.837 -13.913 17.519 1.00 83.06 312 ALA A O 1
ATOM 2464 N N . LEU A 1 313 ? -14.944 -14.794 18.357 1.00 86.56 313 LEU A N 1
ATOM 2465 C CA . LEU A 1 313 ? -14.046 -14.122 17.413 1.00 86.56 313 LEU A CA 1
ATOM 2466 C C . LEU A 1 313 ? -14.377 -14.481 15.957 1.00 86.56 313 LEU A C 1
ATOM 2468 O O . LEU A 1 313 ? -14.510 -13.589 15.118 1.00 86.56 313 LEU A O 1
ATOM 2472 N N . GLN A 1 314 ? -14.568 -15.770 15.675 1.00 91.56 314 GLN A N 1
ATOM 2473 C CA . GLN A 1 314 ? -14.986 -16.271 14.369 1.00 91.56 314 GLN A CA 1
ATOM 2474 C C . GLN A 1 314 ? -16.322 -15.655 13.938 1.00 91.56 314 GLN A C 1
ATOM 2476 O O . GLN A 1 314 ? -16.435 -15.140 12.825 1.00 91.56 314 GLN A O 1
ATOM 2481 N N . GLN A 1 315 ? -17.323 -15.640 14.820 1.00 91.19 315 GLN A N 1
ATOM 2482 C CA . GLN A 1 315 ? -18.636 -15.079 14.504 1.00 91.19 315 GLN A CA 1
ATOM 2483 C C . GLN A 1 315 ? -18.578 -13.572 14.208 1.00 91.19 315 GLN A C 1
ATOM 2485 O O . GLN A 1 315 ? -19.302 -13.087 13.334 1.00 91.19 315 GLN A O 1
ATOM 2490 N N . THR A 1 316 ? -17.706 -12.835 14.901 1.00 92.06 316 THR A N 1
ATOM 2491 C CA . THR A 1 316 ? -17.439 -11.418 14.624 1.00 92.06 316 THR A CA 1
ATOM 2492 C C . THR A 1 316 ? -16.763 -11.214 13.276 1.00 92.06 316 THR A C 1
ATOM 2494 O O . THR A 1 316 ? -17.171 -10.337 12.524 1.00 92.06 316 THR A O 1
ATOM 2497 N N . VAL A 1 317 ? -15.774 -12.035 12.920 1.00 95.44 317 VAL A N 1
ATOM 2498 C CA . VAL A 1 317 ? -15.145 -11.954 11.594 1.00 95.44 317 VAL A CA 1
ATOM 2499 C C . VAL A 1 317 ? -16.177 -12.214 10.495 1.00 95.44 317 VAL A C 1
ATOM 2501 O O . VAL A 1 317 ? -16.288 -11.415 9.568 1.00 95.44 317 VAL A O 1
ATOM 2504 N N . ILE A 1 318 ? -16.992 -13.264 10.629 1.00 96.62 318 ILE A N 1
ATOM 2505 C CA . ILE A 1 318 ? -18.053 -13.588 9.663 1.00 96.62 318 ILE A CA 1
ATOM 2506 C C . ILE A 1 318 ? -19.044 -12.424 9.525 1.00 96.62 318 ILE A C 1
ATOM 2508 O O . ILE A 1 318 ? -19.407 -12.050 8.409 1.00 96.62 318 ILE A O 1
ATOM 2512 N N . SER A 1 319 ? -19.460 -11.803 10.635 1.00 96.62 319 SER A N 1
ATOM 2513 C CA . SER A 1 319 ? -20.390 -10.668 10.581 1.00 96.62 319 SER A CA 1
ATOM 2514 C C . SER A 1 319 ? -19.765 -9.427 9.937 1.00 96.62 319 SER A C 1
ATOM 2516 O O . SER A 1 319 ? -20.435 -8.725 9.179 1.00 96.62 319 SER A O 1
ATOM 2518 N N . HIS A 1 320 ? -18.475 -9.177 10.168 1.00 97.38 320 HIS A N 1
ATOM 2519 C CA . HIS A 1 320 ? -17.742 -8.081 9.539 1.00 97.38 320 HIS A CA 1
ATOM 2520 C C . HIS A 1 320 ? -17.601 -8.287 8.025 1.00 97.38 320 HIS A C 1
ATOM 2522 O O . HIS A 1 320 ? -17.818 -7.349 7.255 1.00 97.38 320 HIS A O 1
ATOM 2528 N N . ILE A 1 321 ? -17.312 -9.516 7.587 1.00 97.62 321 ILE A N 1
ATOM 2529 C CA . ILE A 1 321 ? -17.275 -9.881 6.165 1.00 97.62 321 ILE A CA 1
ATOM 2530 C C . ILE A 1 321 ? -18.658 -9.678 5.535 1.00 97.62 321 ILE A C 1
ATOM 2532 O O . ILE A 1 321 ? -18.773 -9.006 4.510 1.00 97.62 321 ILE A O 1
ATOM 2536 N N . ALA A 1 322 ? -19.726 -10.155 6.183 1.00 97.19 322 ALA A N 1
ATOM 2537 C CA . ALA A 1 322 ? -21.101 -9.966 5.712 1.00 97.19 322 ALA A CA 1
ATOM 2538 C C . ALA A 1 322 ? -21.510 -8.481 5.620 1.00 97.19 322 ALA A C 1
ATOM 2540 O O . ALA A 1 322 ? -22.285 -8.092 4.744 1.00 97.19 322 ALA A O 1
ATOM 2541 N N . ALA A 1 323 ? -20.959 -7.627 6.488 1.00 97.12 323 ALA A N 1
ATOM 2542 C CA . ALA A 1 323 ? -21.144 -6.177 6.437 1.00 97.12 323 ALA A CA 1
ATOM 2543 C C . ALA A 1 323 ? -20.351 -5.483 5.307 1.00 97.12 323 ALA A C 1
ATOM 2545 O O . ALA A 1 323 ? -20.616 -4.316 5.001 1.00 97.12 323 ALA A O 1
ATOM 2546 N N . GLY A 1 324 ? -19.434 -6.196 4.646 1.00 97.06 324 GLY A N 1
ATOM 2547 C CA . GLY A 1 324 ? -18.653 -5.718 3.506 1.00 97.06 324 GLY A CA 1
ATOM 2548 C C . GLY A 1 324 ? -17.183 -5.427 3.809 1.00 97.06 324 GLY A C 1
ATOM 2549 O O . GLY A 1 324 ? -16.537 -4.751 3.008 1.00 97.06 324 GLY A O 1
ATOM 2550 N N . ALA A 1 325 ? -16.639 -5.891 4.940 1.00 97.94 325 ALA A N 1
ATOM 2551 C CA . ALA A 1 325 ? -15.202 -5.811 5.185 1.00 97.94 325 ALA A CA 1
ATOM 2552 C C . ALA A 1 325 ? -14.442 -6.678 4.171 1.00 97.94 325 ALA A C 1
ATOM 2554 O O . ALA A 1 325 ? -14.632 -7.889 4.114 1.00 97.94 325 ALA A O 1
ATOM 2555 N N . SER A 1 326 ? -13.559 -6.053 3.391 1.00 97.62 326 SER A N 1
ATOM 2556 C CA . SER A 1 326 ? -12.656 -6.759 2.468 1.00 97.62 326 SER A CA 1
ATOM 2557 C C . SER A 1 326 ? -11.250 -6.935 3.043 1.00 97.62 326 SER A C 1
ATOM 2559 O O . SER A 1 326 ? -10.407 -7.576 2.423 1.00 97.62 326 SER A O 1
ATOM 2561 N N . ILE A 1 327 ? -10.970 -6.305 4.188 1.00 98.62 327 ILE A N 1
ATOM 2562 C CA . ILE A 1 327 ? -9.702 -6.408 4.912 1.00 98.62 327 ILE A CA 1
ATOM 2563 C C . ILE A 1 327 ? -10.024 -6.563 6.403 1.00 98.62 327 ILE A C 1
ATOM 2565 O O . ILE A 1 327 ? -10.820 -5.785 6.934 1.00 98.62 327 ILE A O 1
ATOM 2569 N N . ILE A 1 328 ? -9.409 -7.530 7.081 1.00 98.50 328 ILE A N 1
ATOM 2570 C CA . ILE A 1 328 ? -9.454 -7.668 8.545 1.00 98.50 328 ILE A CA 1
ATOM 2571 C C . ILE A 1 328 ? -8.074 -7.328 9.100 1.00 98.50 328 ILE A C 1
ATOM 2573 O O . ILE A 1 328 ? -7.091 -7.943 8.707 1.00 98.50 328 ILE A O 1
ATOM 2577 N N . ASP A 1 329 ? -8.000 -6.353 9.997 1.00 98.44 329 ASP A N 1
ATOM 2578 C CA . ASP A 1 329 ? -6.766 -5.873 10.611 1.00 98.44 329 ASP A CA 1
ATOM 2579 C C . ASP A 1 329 ? -6.626 -6.396 12.036 1.00 98.44 329 ASP A C 1
ATOM 2581 O O . ASP A 1 329 ? -7.366 -5.983 12.930 1.00 98.44 329 ASP A O 1
ATOM 2585 N N . VAL A 1 330 ? -5.698 -7.325 12.231 1.00 97.00 330 VAL A N 1
ATOM 2586 C CA . VAL A 1 330 ? -5.478 -8.032 13.491 1.00 97.00 330 VAL A CA 1
ATOM 2587 C C . VAL A 1 330 ? -4.400 -7.314 14.297 1.00 97.00 330 VAL A C 1
ATOM 2589 O O . VAL A 1 330 ? -3.254 -7.242 13.859 1.00 97.00 330 VAL A O 1
ATOM 2592 N N . GLY A 1 331 ? -4.751 -6.806 15.479 1.00 94.25 331 GLY A N 1
ATOM 2593 C CA . GLY A 1 331 ? -3.828 -6.086 16.364 1.00 94.25 331 GLY A CA 1
ATOM 2594 C C . GLY A 1 331 ? -3.644 -6.776 17.714 1.00 94.25 331 GLY A C 1
ATOM 2595 O O . GLY A 1 331 ? -4.613 -6.945 18.456 1.00 94.25 331 GLY A O 1
ATOM 2596 N N . GLY A 1 332 ? -2.403 -7.148 18.048 1.00 89.06 332 GLY A N 1
ATOM 2597 C CA . GLY A 1 332 ? -2.048 -7.811 19.315 1.00 89.06 332 GLY A CA 1
ATOM 2598 C C . GLY A 1 332 ? -1.561 -6.870 20.420 1.00 89.06 332 GLY A C 1
ATOM 2599 O O . GLY A 1 332 ? -1.596 -7.242 21.598 1.00 89.06 332 GLY A O 1
ATOM 2600 N N . GLN A 1 333 ? -1.146 -5.654 20.051 1.00 87.50 333 GLN A N 1
ATOM 2601 C CA . GLN A 1 333 ? -0.695 -4.592 20.950 1.00 87.50 333 GLN A CA 1
ATOM 2602 C C . GLN A 1 333 ? -1.567 -3.346 20.786 1.00 87.50 333 GLN A C 1
ATOM 2604 O O . GLN A 1 333 ? -1.852 -2.898 19.678 1.00 87.50 333 GLN A O 1
ATOM 2609 N N . SER A 1 334 ? -1.958 -2.739 21.905 1.00 84.12 334 SER A N 1
ATOM 2610 C CA . SER A 1 334 ? -2.679 -1.468 21.885 1.00 84.12 334 SER A CA 1
ATOM 2611 C C . SER A 1 334 ? -1.726 -0.318 21.547 1.00 84.12 334 SER A C 1
ATOM 2613 O O . SER A 1 334 ? -0.716 -0.117 22.217 1.00 84.12 334 SER A O 1
ATOM 2615 N N . SER A 1 335 ? -2.065 0.478 20.530 1.00 78.19 335 SER A N 1
ATOM 2616 C CA . SER A 1 335 ? -1.316 1.682 20.135 1.00 78.19 335 SER A CA 1
ATOM 2617 C C . SER A 1 335 ? -1.783 2.949 20.875 1.00 78.19 335 SER A C 1
ATOM 2619 O O . SER A 1 335 ? -1.669 4.066 20.357 1.00 78.19 335 SER A O 1
ATOM 2621 N N . ARG A 1 336 ? -2.448 2.791 22.021 1.00 79.19 336 ARG A N 1
ATOM 2622 C CA . ARG A 1 336 ? -3.031 3.903 22.778 1.00 79.19 336 ARG A CA 1
ATOM 2623 C C . ARG A 1 336 ? -1.984 4.564 23.666 1.00 79.19 336 ARG A C 1
ATOM 2625 O O . ARG A 1 336 ? -1.103 3.866 24.163 1.00 79.19 336 ARG A O 1
ATOM 2632 N N . PRO A 1 337 ? -2.122 5.873 23.938 1.00 68.19 337 PRO A N 1
ATOM 2633 C CA . PRO A 1 337 ? -1.325 6.511 24.973 1.00 68.19 337 PRO A CA 1
ATOM 2634 C C . PRO A 1 337 ? -1.496 5.754 26.295 1.00 68.19 337 PRO A C 1
ATOM 2636 O O . PRO A 1 337 ? -2.629 5.574 26.746 1.00 68.19 337 PRO A O 1
ATOM 2639 N N . ASN A 1 338 ? -0.380 5.333 26.895 1.00 71.69 338 ASN A N 1
ATOM 2640 C CA . ASN A 1 338 ? -0.289 4.604 28.170 1.00 71.69 338 ASN A CA 1
ATOM 2641 C C . ASN A 1 338 ? -0.663 3.110 28.145 1.00 71.69 338 ASN A C 1
ATOM 2643 O O . ASN A 1 338 ? -0.888 2.537 29.208 1.00 71.69 338 ASN A O 1
ATOM 2647 N N . ALA A 1 339 ? -0.750 2.468 26.978 1.00 75.31 339 ALA A N 1
ATOM 2648 C CA . ALA A 1 339 ? -0.832 1.009 26.944 1.00 75.31 339 ALA A CA 1
ATOM 2649 C C . ALA A 1 339 ? 0.500 0.391 27.399 1.00 75.31 339 ALA A C 1
ATOM 2651 O O . ALA A 1 339 ? 1.554 0.791 26.908 1.00 75.31 339 ALA A O 1
ATOM 2652 N N . GLU A 1 340 ? 0.452 -0.594 28.298 1.00 79.38 340 GLU A N 1
ATOM 2653 C CA . GLU A 1 340 ? 1.650 -1.336 28.701 1.00 79.38 340 GLU A CA 1
ATOM 2654 C C . GLU A 1 340 ? 2.263 -2.045 27.476 1.00 79.38 340 GLU A C 1
ATOM 2656 O O . GLU A 1 340 ? 1.538 -2.693 26.705 1.00 79.38 340 GLU A O 1
ATOM 2661 N N . PRO A 1 341 ? 3.576 -1.904 27.234 1.00 82.44 341 PRO A N 1
ATOM 2662 C CA . PRO A 1 341 ? 4.230 -2.556 26.113 1.00 82.44 341 PRO A CA 1
ATOM 2663 C C . PRO A 1 341 ? 4.378 -4.055 26.382 1.00 82.44 341 PRO A C 1
ATOM 2665 O O . PRO A 1 341 ? 4.959 -4.463 27.384 1.00 82.44 341 PRO A O 1
ATOM 2668 N N . ILE A 1 342 ? 3.914 -4.883 25.447 1.00 90.06 342 ILE A N 1
ATOM 2669 C CA . ILE A 1 342 ? 4.138 -6.335 25.484 1.00 90.06 342 ILE A CA 1
ATOM 2670 C C . ILE A 1 342 ? 5.391 -6.733 24.704 1.00 90.06 342 ILE A C 1
ATOM 2672 O O . ILE A 1 342 ? 5.877 -5.982 23.848 1.00 90.06 342 ILE A O 1
ATOM 2676 N N . THR A 1 343 ? 5.906 -7.933 24.970 1.00 94.00 343 THR A N 1
ATOM 2677 C CA . THR A 1 343 ? 7.016 -8.505 24.197 1.00 94.00 343 THR A CA 1
ATOM 2678 C C . THR A 1 343 ? 6.562 -8.940 22.800 1.00 94.00 343 THR A C 1
ATOM 2680 O O . THR A 1 343 ? 5.375 -9.152 22.550 1.00 94.00 343 THR A O 1
ATOM 2683 N N . ALA A 1 344 ? 7.510 -9.099 21.870 1.00 95.69 344 ALA A N 1
ATOM 2684 C CA . ALA A 1 344 ? 7.200 -9.610 20.534 1.00 95.69 344 ALA A CA 1
ATOM 2685 C C . ALA A 1 344 ? 6.582 -11.017 20.594 1.00 95.69 344 ALA A C 1
ATOM 2687 O O . ALA A 1 344 ? 5.659 -11.323 19.846 1.00 95.69 344 ALA A O 1
ATOM 2688 N N . GLU A 1 345 ? 7.066 -11.865 21.501 1.00 96.25 345 GLU A N 1
ATOM 2689 C CA . GLU A 1 345 ? 6.585 -13.233 21.703 1.00 96.25 345 GLU A CA 1
ATOM 2690 C C . GLU A 1 345 ? 5.129 -13.250 22.178 1.00 96.25 345 GLU A C 1
ATOM 2692 O O . GLU A 1 345 ? 4.319 -14.052 21.706 1.00 96.25 345 GLU A O 1
ATOM 2697 N N . GLU A 1 346 ? 4.773 -12.337 23.081 1.00 94.00 346 GLU A N 1
ATOM 2698 C CA . GLU A 1 346 ? 3.399 -12.195 23.547 1.00 94.00 346 GLU A CA 1
ATOM 2699 C C . GLU A 1 346 ? 2.482 -11.687 22.428 1.00 94.00 346 GLU A C 1
ATOM 2701 O O . GLU A 1 346 ? 1.411 -12.253 22.207 1.00 94.00 346 GLU A O 1
ATOM 2706 N N . GLU A 1 347 ? 2.917 -10.679 21.666 1.00 95.25 347 GLU A N 1
ATOM 2707 C CA . GLU A 1 347 ? 2.169 -10.163 20.515 1.00 95.25 347 GLU A CA 1
ATOM 2708 C C . GLU A 1 347 ? 1.916 -11.259 19.468 1.00 95.25 347 GLU A C 1
ATOM 2710 O O . GLU A 1 347 ? 0.777 -11.444 19.037 1.00 95.25 347 GLU A O 1
ATOM 2715 N N . ILE A 1 348 ? 2.940 -12.055 19.133 1.00 96.12 348 ILE A N 1
ATOM 2716 C CA . ILE A 1 348 ? 2.838 -13.232 18.252 1.00 96.12 348 ILE A CA 1
ATOM 2717 C C . ILE A 1 348 ? 1.775 -14.204 18.775 1.00 96.12 348 ILE A C 1
ATOM 2719 O O . ILE A 1 348 ? 0.892 -14.628 18.025 1.00 96.12 348 ILE A O 1
ATOM 2723 N N . THR A 1 349 ? 1.819 -14.530 20.068 1.00 93.62 349 THR A N 1
ATOM 2724 C CA . THR A 1 349 ? 0.875 -15.472 20.690 1.00 93.62 349 THR A CA 1
ATOM 2725 C C . THR A 1 349 ? -0.570 -14.964 20.618 1.00 93.62 349 THR A C 1
ATOM 2727 O O . THR A 1 349 ? -1.497 -15.766 20.501 1.00 93.62 349 THR A O 1
ATOM 2730 N N . ARG A 1 350 ? -0.774 -13.640 20.615 1.00 91.50 350 ARG A N 1
ATOM 2731 C CA . ARG A 1 350 ? -2.094 -13.007 20.477 1.00 91.50 350 ARG A CA 1
ATOM 2732 C C . ARG A 1 350 ? -2.601 -12.955 19.034 1.00 91.50 350 ARG A C 1
ATOM 2734 O O . ARG A 1 350 ? -3.803 -13.103 18.821 1.00 91.50 350 ARG A O 1
ATOM 2741 N N . VAL A 1 351 ? -1.742 -12.704 18.042 1.00 95.00 351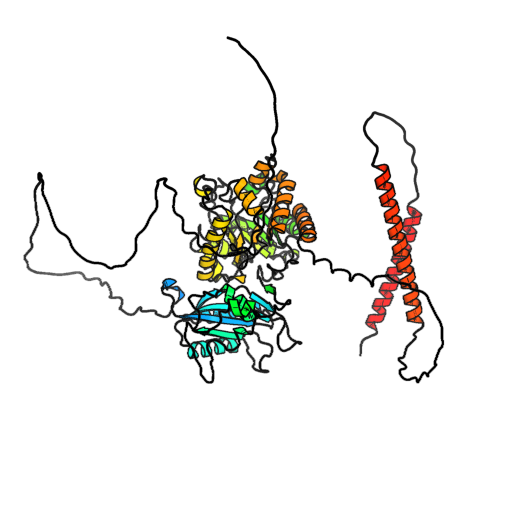 VAL A N 1
ATOM 2742 C CA . VAL A 1 351 ? -2.193 -12.478 16.649 1.00 95.00 351 VAL A CA 1
ATOM 2743 C C . VAL A 1 351 ? -2.261 -13.750 15.809 1.00 95.00 351 VAL A C 1
ATOM 2745 O O . VAL A 1 351 ? -3.184 -13.897 15.005 1.00 95.00 351 VAL A O 1
ATOM 2748 N N . LEU A 1 352 ? -1.334 -14.700 15.987 1.00 95.94 352 LEU A N 1
ATOM 2749 C CA . LEU A 1 352 ? -1.263 -15.878 15.113 1.00 95.94 352 LEU A CA 1
ATOM 2750 C C . LEU A 1 352 ? -2.518 -16.764 15.155 1.00 95.94 352 LEU A C 1
ATOM 2752 O O . LEU A 1 352 ? -2.942 -17.201 14.081 1.00 95.94 352 LEU A O 1
ATOM 2756 N N . PRO A 1 353 ? -3.139 -17.045 16.321 1.00 93.56 353 PRO A N 1
ATOM 2757 C CA . PRO A 1 353 ? -4.362 -17.845 16.355 1.00 93.56 353 PRO A CA 1
ATOM 2758 C C . PRO A 1 353 ? -5.501 -17.199 15.562 1.00 93.56 353 PRO A C 1
ATOM 2760 O O . PRO A 1 353 ? -6.189 -17.889 14.812 1.00 93.56 353 PRO A O 1
ATOM 2763 N N . ALA A 1 354 ? -5.657 -15.875 15.665 1.00 93.94 354 ALA A N 1
ATOM 2764 C CA . ALA A 1 354 ? -6.670 -15.132 14.924 1.00 93.94 354 ALA A CA 1
ATOM 2765 C C . ALA A 1 354 ? -6.409 -15.175 13.412 1.00 93.94 354 ALA A C 1
ATOM 2767 O O . ALA A 1 354 ? -7.325 -15.474 12.655 1.00 93.94 354 ALA A O 1
ATOM 2768 N N . ILE A 1 355 ? -5.165 -14.956 12.971 1.00 96.94 355 ILE A N 1
ATOM 2769 C CA . ILE A 1 355 ? -4.789 -15.015 11.546 1.00 96.94 355 ILE A CA 1
ATOM 2770 C C . ILE A 1 355 ? -5.081 -16.402 10.960 1.00 96.94 355 ILE A C 1
ATOM 2772 O O . ILE A 1 355 ? -5.738 -16.507 9.924 1.00 96.94 355 ILE A O 1
ATOM 2776 N N . LYS A 1 356 ? -4.646 -17.470 11.641 1.00 96.50 356 LYS A N 1
ATOM 2777 C CA . LYS A 1 356 ? -4.877 -18.854 11.196 1.00 96.50 356 LYS A CA 1
ATOM 2778 C C . LYS A 1 356 ? -6.363 -19.199 11.148 1.00 96.50 356 LYS A C 1
ATOM 2780 O O . LYS A 1 356 ? -6.794 -19.853 10.203 1.00 96.50 356 LYS A O 1
ATOM 2785 N N . MET A 1 357 ? -7.128 -18.751 12.145 1.00 95.25 357 MET A N 1
ATOM 2786 C CA . MET A 1 357 ? -8.578 -18.929 12.177 1.00 95.25 357 MET A CA 1
ATOM 2787 C C . MET A 1 357 ? -9.240 -18.198 11.010 1.00 95.25 357 MET A C 1
ATOM 2789 O O . MET A 1 357 ? -9.968 -18.829 10.260 1.00 95.25 357 MET A O 1
ATOM 2793 N N . ILE A 1 358 ? -8.942 -16.914 10.785 1.00 96.44 358 ILE A N 1
ATOM 2794 C CA . ILE A 1 358 ? -9.530 -16.154 9.671 1.00 96.44 358 ILE A CA 1
ATOM 2795 C C . ILE A 1 358 ? -9.211 -16.840 8.342 1.00 96.44 358 ILE A C 1
ATOM 2797 O O . ILE A 1 358 ? -10.103 -17.015 7.519 1.00 96.44 358 ILE A O 1
ATOM 2801 N N . ARG A 1 359 ? -7.961 -17.276 8.138 1.00 96.00 359 ARG A N 1
ATOM 2802 C CA . ARG A 1 359 ? -7.544 -17.917 6.887 1.00 96.00 359 ARG A CA 1
ATOM 2803 C C . ARG A 1 359 ? -8.237 -19.259 6.633 1.00 96.00 359 ARG A C 1
ATOM 2805 O O . ARG A 1 359 ? -8.376 -19.635 5.471 1.00 96.00 359 ARG A O 1
ATOM 2812 N N . SER A 1 360 ? -8.667 -19.975 7.675 1.00 95.94 360 SER A N 1
ATOM 2813 C CA . SER A 1 360 ? -9.400 -21.236 7.519 1.00 95.94 360 SER A CA 1
ATOM 2814 C C . SER A 1 360 ? -10.894 -21.052 7.228 1.00 95.94 360 SER A C 1
ATOM 2816 O O . SER A 1 360 ? -11.547 -22.024 6.843 1.00 95.94 360 SER A O 1
ATOM 2818 N N . LEU A 1 361 ? -11.441 -19.836 7.367 1.00 96.12 361 LEU A N 1
ATOM 2819 C CA . LEU A 1 361 ? -12.849 -19.557 7.082 1.00 96.12 361 LEU A CA 1
ATOM 2820 C C . LEU A 1 361 ? -13.123 -19.514 5.570 1.00 96.12 361 LEU A C 1
ATOM 2822 O O . LEU A 1 361 ? -12.491 -18.728 4.857 1.00 96.12 361 LEU A O 1
ATOM 2826 N N . PRO A 1 362 ? -14.119 -20.265 5.066 1.00 95.75 362 PRO A N 1
ATOM 2827 C CA . PRO A 1 362 ? -14.555 -20.167 3.673 1.00 95.75 362 PRO A CA 1
ATOM 2828 C C . PRO A 1 362 ? -14.982 -18.749 3.269 1.00 95.75 362 PRO A C 1
ATOM 2830 O O . PRO A 1 362 ? -14.689 -18.299 2.160 1.00 95.75 362 PRO A O 1
ATOM 2833 N N . GLU A 1 363 ? -15.637 -18.020 4.176 1.00 95.56 363 GLU A N 1
ATOM 2834 C CA . GLU A 1 363 ? -16.112 -16.649 3.968 1.00 95.56 363 GLU A CA 1
ATOM 2835 C C . GLU A 1 363 ? -14.959 -15.659 3.751 1.00 95.56 363 GLU A C 1
ATOM 2837 O O . GLU A 1 363 ? -15.137 -14.635 3.092 1.00 95.56 363 GLU A O 1
ATOM 2842 N N . ALA A 1 364 ? -13.767 -15.969 4.267 1.00 95.38 364 ALA A N 1
ATOM 2843 C CA . ALA A 1 364 ? -12.585 -15.120 4.165 1.00 95.38 364 ALA A CA 1
ATOM 2844 C C . ALA A 1 364 ? -11.747 -15.380 2.900 1.00 95.38 364 ALA A C 1
ATOM 2846 O O . ALA A 1 364 ? -10.676 -14.794 2.746 1.00 95.38 364 ALA A O 1
ATOM 2847 N N . LYS A 1 365 ? -12.217 -16.223 1.964 1.00 93.81 365 LYS A N 1
ATOM 2848 C CA . LYS A 1 365 ? -11.484 -16.556 0.726 1.00 93.81 365 LYS A CA 1
ATOM 2849 C C . LYS A 1 365 ? -11.046 -15.319 -0.069 1.00 93.81 365 LYS A C 1
ATOM 2851 O O . LYS A 1 365 ? -9.935 -15.303 -0.587 1.00 93.81 365 LYS A O 1
ATOM 2856 N N . ASN A 1 366 ? -11.903 -14.297 -0.130 1.00 94.56 366 ASN A N 1
ATOM 2857 C CA . ASN A 1 366 ? -11.661 -13.040 -0.851 1.00 94.56 366 ASN A CA 1
ATOM 2858 C C . ASN A 1 366 ? -11.492 -11.857 0.117 1.00 94.56 366 ASN A C 1
ATOM 2860 O O . ASN A 1 366 ? -11.985 -10.754 -0.129 1.00 94.56 366 ASN A O 1
ATOM 2864 N N . VAL A 1 367 ? -10.872 -12.110 1.269 1.00 97.44 367 VAL A N 1
ATOM 2865 C CA . VAL A 1 367 ? -10.652 -11.121 2.323 1.00 97.44 367 VAL A CA 1
ATOM 2866 C C . VAL A 1 367 ? -9.170 -11.108 2.657 1.00 97.44 367 VAL A C 1
ATOM 2868 O O . VAL A 1 367 ? -8.584 -12.145 2.973 1.00 97.44 367 VAL A O 1
ATOM 2871 N N . ALA A 1 368 ? -8.564 -9.924 2.591 1.00 98.25 368 ALA A N 1
ATOM 2872 C CA . ALA A 1 368 ? -7.173 -9.769 2.983 1.00 98.25 368 ALA A CA 1
ATOM 2873 C C . ALA A 1 368 ? -7.044 -9.730 4.505 1.00 98.25 368 ALA A C 1
ATOM 2875 O O . ALA A 1 368 ? -7.862 -9.122 5.203 1.00 98.25 368 ALA A O 1
ATOM 2876 N N . ILE A 1 369 ? -5.974 -10.325 5.013 1.00 98.69 369 ILE A N 1
ATOM 2877 C CA . ILE A 1 369 ? -5.618 -10.270 6.427 1.00 98.69 369 ILE A CA 1
ATOM 2878 C C . ILE A 1 369 ? -4.455 -9.293 6.581 1.00 98.69 369 ILE A C 1
ATOM 2880 O O . ILE A 1 369 ? -3.393 -9.470 5.991 1.00 98.69 369 ILE A O 1
ATOM 2884 N N . SER A 1 370 ? -4.662 -8.253 7.374 1.00 98.75 370 SER A N 1
ATOM 2885 C CA . SER A 1 370 ? -3.642 -7.291 7.771 1.00 98.75 370 SER A CA 1
ATOM 2886 C C . SER A 1 370 ? -3.218 -7.558 9.212 1.00 98.75 370 SER A C 1
ATOM 2888 O O . SER A 1 370 ? -4.048 -7.947 10.034 1.00 98.75 370 SER A O 1
ATOM 2890 N N . VAL A 1 371 ? -1.940 -7.358 9.524 1.00 98.62 371 VAL A N 1
ATOM 2891 C CA . VAL A 1 371 ? -1.423 -7.363 10.900 1.00 98.62 371 VAL A CA 1
ATOM 2892 C C . VAL A 1 371 ? -1.008 -5.946 11.299 1.00 98.62 371 VAL A C 1
ATOM 2894 O O . VAL A 1 371 ? -0.168 -5.344 10.634 1.00 98.62 371 VAL A O 1
ATOM 2897 N N . ASP A 1 372 ? -1.591 -5.416 12.375 1.00 97.94 372 ASP A N 1
ATOM 2898 C CA . ASP A 1 372 ? -1.247 -4.115 12.968 1.00 97.94 372 ASP A CA 1
ATOM 2899 C C . ASP A 1 372 ? -0.083 -4.307 13.944 1.00 97.94 372 ASP A C 1
ATOM 2901 O O . ASP A 1 372 ? -0.277 -4.733 15.085 1.00 97.94 372 ASP A O 1
ATOM 2905 N N . THR A 1 373 ? 1.139 -4.072 13.461 1.00 97.62 373 THR A N 1
ATOM 2906 C CA . THR A 1 373 ? 2.362 -4.224 14.252 1.00 97.62 373 THR A CA 1
ATOM 2907 C C . THR A 1 373 ? 3.478 -3.311 13.753 1.00 97.62 373 THR A C 1
ATOM 2909 O O . THR A 1 373 ? 3.656 -3.087 12.556 1.00 97.62 373 THR A O 1
ATOM 2912 N N . TYR A 1 374 ? 4.290 -2.822 14.688 1.00 96.00 374 TYR A N 1
ATOM 2913 C CA . TYR A 1 374 ? 5.519 -2.078 14.406 1.00 96.00 374 TYR A CA 1
ATOM 2914 C C . TYR A 1 374 ? 6.786 -2.929 14.609 1.00 96.00 374 TYR A C 1
ATOM 2916 O O . TYR A 1 374 ? 7.890 -2.392 14.545 1.00 96.00 374 TYR A O 1
ATOM 2924 N N . ARG A 1 375 ? 6.653 -4.244 14.858 1.00 97.62 375 ARG A N 1
ATOM 2925 C CA . ARG A 1 375 ? 7.772 -5.170 15.116 1.00 97.62 375 ARG A CA 1
ATOM 2926 C C . ARG A 1 375 ? 8.009 -6.111 13.936 1.00 97.62 375 ARG A C 1
ATOM 2928 O O . ARG A 1 375 ? 7.115 -6.848 13.522 1.00 97.62 375 ARG A O 1
ATOM 2935 N N . ALA A 1 376 ? 9.235 -6.144 13.424 1.00 98.44 376 ALA A N 1
ATOM 2936 C CA . ALA A 1 376 ? 9.601 -6.930 12.249 1.00 98.44 376 ALA A CA 1
ATOM 2937 C C . ALA A 1 376 ? 9.419 -8.443 12.469 1.00 98.44 376 ALA A C 1
ATOM 2939 O O . ALA A 1 376 ? 8.963 -9.154 11.573 1.00 98.44 376 ALA A O 1
ATOM 2940 N N . SER A 1 377 ? 9.733 -8.940 13.670 1.00 98.50 377 SER A N 1
ATOM 2941 C CA . SER A 1 377 ? 9.561 -10.355 14.028 1.00 98.50 377 SER A CA 1
ATOM 2942 C C . SER A 1 377 ? 8.092 -10.790 14.028 1.00 98.50 377 SER A C 1
ATOM 2944 O O . SER A 1 377 ? 7.780 -11.871 13.528 1.00 98.50 377 SER A O 1
ATOM 2946 N N . VAL A 1 378 ? 7.190 -9.935 14.519 1.00 98.56 378 VAL A N 1
ATOM 2947 C CA . VAL A 1 378 ? 5.738 -10.172 14.509 1.00 98.56 378 VAL A CA 1
ATOM 2948 C C . VAL A 1 378 ? 5.212 -10.144 13.076 1.00 98.56 378 VAL A C 1
ATOM 2950 O O . VAL A 1 378 ? 4.505 -11.064 12.673 1.00 98.56 378 VAL A O 1
ATOM 2953 N N . ALA A 1 379 ? 5.613 -9.143 12.283 1.00 98.69 379 ALA A N 1
ATOM 2954 C CA . ALA A 1 379 ? 5.241 -9.029 10.874 1.00 98.69 379 ALA A CA 1
ATOM 2955 C C . ALA A 1 379 ? 5.631 -10.285 10.077 1.00 98.69 379 ALA A C 1
ATOM 2957 O O . ALA A 1 379 ? 4.804 -10.846 9.360 1.00 98.69 379 ALA A O 1
ATOM 2958 N N . LYS A 1 380 ? 6.865 -10.775 10.259 1.00 98.75 380 LYS A N 1
ATOM 2959 C CA . LYS A 1 380 ? 7.336 -12.021 9.643 1.00 98.75 380 LYS A CA 1
ATOM 2960 C C . LYS A 1 380 ? 6.463 -13.215 10.028 1.00 98.75 380 LYS A C 1
ATOM 2962 O O . LYS A 1 380 ? 5.949 -13.892 9.142 1.00 98.75 380 LYS A O 1
ATOM 2967 N N . ALA A 1 381 ? 6.268 -13.446 11.326 1.00 98.75 381 ALA A N 1
ATOM 2968 C CA . ALA A 1 381 ? 5.488 -14.583 11.810 1.00 98.75 381 ALA A CA 1
ATOM 2969 C C . ALA A 1 381 ? 4.025 -14.534 11.330 1.00 98.75 381 ALA A C 1
ATOM 2971 O O . ALA A 1 381 ? 3.438 -15.563 11.001 1.00 98.75 381 ALA A O 1
ATOM 2972 N N . ALA A 1 382 ? 3.434 -13.339 11.272 1.00 98.69 382 ALA A N 1
ATOM 2973 C CA . ALA A 1 382 ? 2.070 -13.127 10.803 1.00 98.69 382 ALA A CA 1
ATOM 2974 C C . ALA A 1 382 ? 1.911 -13.435 9.308 1.00 98.69 382 ALA A C 1
ATOM 2976 O O . ALA A 1 382 ? 0.968 -14.133 8.933 1.00 98.69 382 ALA A O 1
ATOM 2977 N N . VAL A 1 383 ? 2.832 -12.965 8.459 1.00 98.62 383 VAL A N 1
ATOM 2978 C CA . VAL A 1 383 ? 2.808 -13.258 7.014 1.00 98.62 383 VAL A CA 1
ATOM 2979 C C . VAL A 1 383 ? 3.032 -14.748 6.755 1.00 98.62 383 VAL A C 1
ATOM 2981 O O . VAL A 1 383 ? 2.282 -15.349 5.992 1.00 98.62 383 VAL A O 1
ATOM 2984 N N . GLU A 1 384 ? 3.970 -15.387 7.462 1.00 98.44 384 GLU A N 1
ATOM 2985 C CA . GLU A 1 384 ? 4.179 -16.845 7.397 1.00 98.44 384 GLU A CA 1
ATOM 2986 C C . GLU A 1 384 ? 2.938 -17.644 7.842 1.00 98.44 384 GLU A C 1
ATOM 2988 O O . GLU A 1 384 ? 2.702 -18.750 7.359 1.00 98.44 384 GLU A O 1
ATOM 2993 N N . ALA A 1 385 ? 2.113 -17.083 8.731 1.00 98.19 385 ALA A N 1
ATOM 2994 C CA . ALA A 1 385 ? 0.837 -17.670 9.141 1.00 98.19 385 ALA A CA 1
ATOM 2995 C C . ALA A 1 385 ? -0.333 -17.368 8.184 1.00 98.19 385 ALA A C 1
ATOM 2997 O O . ALA A 1 385 ? -1.427 -17.895 8.395 1.00 98.19 385 ALA A O 1
ATOM 2998 N N . GLY A 1 386 ? -0.117 -16.552 7.148 1.00 97.69 386 GLY A N 1
ATOM 2999 C CA . GLY A 1 386 ? -1.100 -16.246 6.111 1.00 97.69 386 GLY A CA 1
ATOM 3000 C C . GLY A 1 386 ? -1.658 -14.822 6.126 1.00 97.69 386 GLY A C 1
ATOM 3001 O O . GLY A 1 386 ? -2.708 -14.610 5.520 1.00 97.69 386 GLY A O 1
ATOM 3002 N N . ALA A 1 387 ? -1.019 -13.861 6.802 1.00 98.38 387 ALA A N 1
ATOM 3003 C CA . ALA A 1 387 ? -1.324 -12.439 6.613 1.00 98.38 387 ALA A CA 1
ATOM 3004 C C . ALA A 1 387 ? -0.824 -11.932 5.245 1.00 98.38 387 ALA A C 1
ATOM 3006 O O . ALA A 1 387 ? 0.245 -12.320 4.784 1.00 98.38 387 ALA A O 1
ATOM 3007 N N . ASP A 1 388 ? -1.586 -11.039 4.613 1.00 98.50 388 ASP A N 1
ATOM 3008 C CA . ASP A 1 388 ? -1.297 -10.474 3.287 1.00 98.50 388 ASP A CA 1
ATOM 3009 C C . ASP A 1 388 ? -0.685 -9.063 3.352 1.00 98.50 388 ASP A C 1
ATOM 3011 O O . ASP A 1 388 ? -0.037 -8.609 2.403 1.00 98.50 388 ASP A O 1
ATOM 3015 N N . ILE A 1 389 ? -0.939 -8.337 4.448 1.00 98.75 389 ILE A N 1
ATOM 3016 C CA . ILE A 1 389 ? -0.588 -6.922 4.612 1.00 98.75 389 ILE A CA 1
ATOM 3017 C C . ILE A 1 389 ? 0.057 -6.706 5.982 1.00 98.75 389 ILE A C 1
ATOM 3019 O O . ILE A 1 389 ? -0.449 -7.178 6.998 1.00 98.75 389 ILE A O 1
ATOM 3023 N N . VAL A 1 390 ? 1.146 -5.942 6.022 1.00 98.81 390 VAL A N 1
ATOM 3024 C CA . VAL A 1 390 ? 1.725 -5.420 7.266 1.00 98.81 390 VAL A CA 1
ATOM 3025 C C . VAL A 1 390 ? 1.296 -3.966 7.426 1.00 98.81 390 VAL A C 1
ATOM 3027 O O . VAL A 1 390 ? 1.602 -3.129 6.573 1.00 98.81 390 VAL A O 1
ATOM 3030 N N . ASN A 1 391 ? 0.582 -3.670 8.509 1.00 98.75 391 ASN A N 1
ATOM 3031 C CA . ASN A 1 391 ? 0.145 -2.334 8.884 1.00 98.75 391 ASN A CA 1
ATOM 3032 C C . ASN A 1 391 ? 1.041 -1.773 9.987 1.00 98.75 391 ASN A C 1
ATOM 3034 O O . ASN A 1 391 ? 0.949 -2.184 11.139 1.00 98.75 391 ASN A O 1
ATOM 3038 N N . ASP A 1 392 ? 1.919 -0.839 9.621 1.00 98.31 392 ASP A N 1
ATOM 3039 C CA . ASP A 1 392 ? 2.918 -0.287 10.527 1.00 98.31 392 ASP A CA 1
ATOM 3040 C C . ASP A 1 392 ? 2.671 1.201 10.785 1.00 98.31 392 ASP A C 1
ATOM 3042 O O . ASP A 1 392 ? 2.960 2.085 9.963 1.00 98.31 392 ASP A O 1
ATOM 3046 N N . ILE A 1 393 ? 2.204 1.474 12.003 1.00 96.56 393 ILE A N 1
ATOM 3047 C CA . ILE A 1 393 ? 1.924 2.820 12.504 1.00 96.56 393 ILE A CA 1
ATOM 3048 C C . ILE A 1 393 ? 3.161 3.739 12.545 1.00 96.56 393 ILE A C 1
ATOM 3050 O O . ILE A 1 393 ? 3.039 4.962 12.609 1.00 96.56 393 ILE A O 1
ATOM 3054 N N . SER A 1 394 ? 4.363 3.167 12.524 1.00 96.25 394 SER A N 1
ATOM 3055 C CA . SER A 1 394 ? 5.632 3.890 12.610 1.00 96.25 394 SER A CA 1
ATOM 3056 C C . SER A 1 394 ? 6.296 4.107 11.248 1.00 96.25 394 SER A C 1
ATOM 3058 O O . SER A 1 394 ? 7.317 4.799 11.163 1.00 96.25 394 SER A O 1
ATOM 3060 N N . ALA A 1 395 ? 5.761 3.489 10.190 1.00 97.12 395 ALA A N 1
ATOM 3061 C CA . ALA A 1 395 ? 6.371 3.425 8.867 1.00 97.12 395 ALA A CA 1
ATOM 3062 C C . ALA A 1 395 ? 7.851 2.985 8.896 1.00 97.12 395 ALA A C 1
ATOM 3064 O O . ALA A 1 395 ? 8.655 3.497 8.113 1.00 97.12 395 ALA A O 1
ATOM 3065 N N . GLY A 1 396 ? 8.231 2.089 9.811 1.00 97.00 396 GLY A N 1
ATOM 3066 C CA . GLY A 1 396 ? 9.555 1.493 9.984 1.00 97.00 396 GLY A CA 1
ATOM 3067 C C . GLY A 1 396 ? 10.511 2.338 10.822 1.00 97.00 396 GLY A C 1
ATOM 3068 O O . GLY A 1 396 ? 11.719 2.300 10.591 1.00 97.00 396 GLY A O 1
ATOM 3069 N N . THR A 1 397 ? 9.992 3.211 11.689 1.00 96.31 397 THR A N 1
ATOM 3070 C CA . THR A 1 397 ? 10.822 4.050 12.576 1.00 96.31 397 THR A CA 1
ATOM 3071 C C . THR A 1 397 ? 10.995 3.452 13.967 1.00 96.31 397 THR A C 1
ATOM 3073 O O . THR A 1 397 ? 11.980 3.776 14.624 1.00 96.31 397 THR A O 1
ATOM 3076 N N . MET A 1 398 ? 10.090 2.567 14.398 1.00 95.12 398 MET A N 1
ATOM 3077 C CA . MET A 1 398 ? 10.172 1.899 15.704 1.00 95.12 398 MET A CA 1
ATOM 3078 C C . MET A 1 398 ? 10.956 0.581 15.666 1.00 95.12 398 MET A C 1
ATOM 3080 O O . MET A 1 398 ? 11.478 0.164 16.695 1.00 95.12 398 MET A O 1
ATOM 3084 N N . ASP A 1 399 ? 11.090 -0.040 14.492 1.00 96.50 399 ASP A N 1
ATOM 3085 C CA . ASP A 1 399 ? 11.934 -1.216 14.274 1.00 96.50 399 ASP A CA 1
ATOM 3086 C C . ASP A 1 399 ? 12.746 -1.043 12.973 1.00 96.50 399 ASP A C 1
ATOM 3088 O O . ASP A 1 399 ? 12.159 -0.968 11.885 1.00 96.50 399 ASP A O 1
ATOM 3092 N N . PRO A 1 400 ? 14.088 -0.953 13.050 1.00 95.81 400 PRO A N 1
ATOM 3093 C CA . PRO A 1 400 ? 14.938 -0.734 11.882 1.00 95.81 400 PRO A CA 1
ATOM 3094 C C . PRO A 1 400 ? 14.917 -1.898 10.878 1.00 95.81 400 PRO A C 1
ATOM 3096 O O . PRO A 1 400 ? 15.200 -1.675 9.699 1.00 95.81 400 PRO A O 1
ATOM 3099 N N . GLU A 1 401 ? 14.548 -3.115 11.296 1.00 97.56 401 GLU A N 1
ATOM 3100 C CA . GLU A 1 401 ? 14.469 -4.279 10.406 1.00 97.56 401 GLU A CA 1
ATOM 3101 C C . GLU A 1 401 ? 13.117 -4.392 9.689 1.00 97.56 401 GLU A C 1
ATOM 3103 O O . GLU A 1 401 ? 12.991 -5.193 8.758 1.00 97.56 401 GLU A O 1
ATOM 3108 N N . MET A 1 402 ? 12.114 -3.585 10.058 1.00 98.38 402 MET A N 1
ATOM 3109 C CA . MET A 1 402 ? 10.750 -3.688 9.527 1.00 98.38 402 MET A CA 1
ATOM 3110 C C . MET A 1 402 ? 10.702 -3.588 8.000 1.00 98.38 402 MET A C 1
ATOM 3112 O O . MET A 1 402 ? 10.235 -4.505 7.327 1.00 98.38 402 MET A O 1
ATOM 3116 N N . LEU A 1 403 ? 11.248 -2.509 7.427 1.00 98.00 403 LEU A N 1
ATOM 3117 C CA . LEU A 1 403 ? 11.173 -2.278 5.978 1.00 98.00 403 LEU A CA 1
ATOM 3118 C C . LEU A 1 403 ? 11.896 -3.367 5.178 1.00 98.00 403 LEU A C 1
ATOM 3120 O O . LEU A 1 403 ? 11.420 -3.792 4.128 1.00 98.00 403 LEU A O 1
ATOM 3124 N N . ARG A 1 404 ? 13.045 -3.839 5.678 1.00 96.00 404 ARG A N 1
ATOM 3125 C CA . ARG A 1 404 ? 13.814 -4.913 5.036 1.00 96.00 404 ARG A CA 1
ATOM 3126 C C . ARG A 1 404 ? 13.092 -6.252 5.137 1.00 96.00 404 ARG A C 1
ATOM 3128 O O . ARG A 1 404 ? 13.137 -7.043 4.199 1.00 96.00 404 ARG A O 1
ATOM 3135 N N . THR A 1 405 ? 12.450 -6.508 6.271 1.00 98.38 405 THR A N 1
ATOM 3136 C CA . THR A 1 405 ? 11.662 -7.718 6.500 1.00 98.38 405 THR A CA 1
ATOM 3137 C C . THR A 1 405 ? 10.480 -7.763 5.544 1.00 98.38 405 THR A C 1
ATOM 3139 O O . THR A 1 405 ? 10.355 -8.726 4.796 1.00 98.38 405 THR A O 1
ATOM 3142 N N . VAL A 1 406 ? 9.693 -6.690 5.462 1.00 98.31 406 VAL A N 1
ATOM 3143 C CA . VAL A 1 406 ? 8.562 -6.593 4.527 1.00 98.31 406 VAL A CA 1
ATOM 3144 C C . VAL A 1 406 ? 9.021 -6.673 3.067 1.00 98.31 406 VAL A C 1
ATOM 3146 O O . VAL A 1 406 ? 8.421 -7.399 2.279 1.00 98.31 406 VAL A O 1
ATOM 3149 N N . GLY A 1 407 ? 10.136 -6.022 2.712 1.00 96.00 407 GLY A N 1
ATOM 3150 C CA . GLY A 1 407 ? 10.725 -6.121 1.372 1.00 96.00 407 GLY A CA 1
ATOM 3151 C C . GLY A 1 407 ? 11.094 -7.554 0.968 1.00 96.00 407 GLY A C 1
ATOM 3152 O O . GLY A 1 407 ? 10.896 -7.930 -0.181 1.00 96.00 407 GLY A O 1
ATOM 3153 N N . ARG A 1 408 ? 11.571 -8.378 1.913 1.00 95.44 408 ARG A N 1
ATOM 3154 C CA . ARG A 1 408 ? 11.846 -9.810 1.684 1.00 95.44 408 ARG A CA 1
ATOM 3155 C C . ARG A 1 408 ? 10.584 -10.663 1.620 1.00 95.44 408 ARG A C 1
ATOM 3157 O O . ARG A 1 408 ? 10.559 -11.632 0.873 1.00 95.44 408 ARG A O 1
ATOM 3164 N N . LEU A 1 409 ? 9.575 -10.331 2.424 1.00 96.69 409 LEU A N 1
ATOM 3165 C CA . LEU A 1 409 ? 8.297 -11.046 2.448 1.00 96.69 409 LEU A CA 1
ATOM 3166 C C . LEU A 1 409 ? 7.484 -10.814 1.168 1.00 96.69 409 LEU A C 1
ATOM 3168 O O . LEU A 1 409 ? 6.657 -11.651 0.824 1.00 96.69 409 LEU A O 1
ATOM 3172 N N . GLY A 1 410 ? 7.692 -9.688 0.474 1.00 95.25 410 GLY A N 1
ATOM 3173 C CA . GLY A 1 410 ? 6.975 -9.356 -0.763 1.00 95.25 410 GLY A CA 1
ATOM 3174 C C . GLY A 1 410 ? 5.487 -9.039 -0.559 1.00 95.25 410 GLY A C 1
ATOM 3175 O O . GLY A 1 410 ? 4.736 -8.937 -1.527 1.00 95.25 410 GLY A O 1
ATOM 3176 N N . CYS A 1 411 ? 5.047 -8.880 0.692 1.00 97.00 411 CYS A N 1
ATOM 3177 C CA . CYS A 1 411 ? 3.670 -8.552 1.038 1.00 97.00 411 CYS A CA 1
ATOM 3178 C C . CYS A 1 411 ? 3.397 -7.043 0.914 1.00 97.00 411 CYS A C 1
ATOM 3180 O O . CYS A 1 411 ? 4.311 -6.230 0.741 1.00 97.00 411 CYS A O 1
ATOM 3182 N N . SER A 1 412 ? 2.128 -6.651 1.019 1.00 98.06 412 SER A N 1
ATOM 3183 C CA . SER A 1 412 ? 1.765 -5.231 1.007 1.00 98.06 412 SER A CA 1
ATOM 3184 C C . SER A 1 412 ? 2.102 -4.550 2.331 1.00 98.06 412 SER A C 1
ATOM 3186 O O . SER A 1 412 ? 2.105 -5.181 3.389 1.00 98.06 412 SER A O 1
ATOM 3188 N N . TYR A 1 413 ? 2.374 -3.247 2.275 1.00 98.56 413 TYR A N 1
ATOM 3189 C CA . TYR A 1 413 ? 2.833 -2.452 3.409 1.00 98.56 413 TYR A CA 1
ATOM 3190 C C . TYR A 1 413 ? 2.019 -1.169 3.555 1.00 98.56 413 TYR A C 1
ATOM 3192 O O . TYR A 1 413 ? 2.039 -0.313 2.666 1.00 98.56 413 TYR A O 1
ATOM 3200 N N . ILE A 1 414 ? 1.334 -1.010 4.686 1.00 98.56 414 ILE A N 1
ATOM 3201 C CA . ILE A 1 414 ? 0.715 0.260 5.066 1.00 98.56 414 ILE A CA 1
ATOM 3202 C C . ILE A 1 414 ? 1.735 1.043 5.891 1.00 98.56 414 ILE A C 1
ATOM 3204 O O . ILE A 1 414 ? 2.095 0.648 6.997 1.00 98.56 414 ILE A O 1
ATOM 3208 N N . MET A 1 415 ? 2.189 2.168 5.340 1.00 96.94 415 MET A N 1
ATOM 3209 C CA . MET A 1 415 ? 3.057 3.123 6.025 1.00 96.94 415 MET A CA 1
ATOM 3210 C C . MET A 1 415 ? 2.229 4.277 6.588 1.00 96.94 415 MET A C 1
ATOM 3212 O O . MET A 1 415 ? 1.715 5.116 5.839 1.00 96.94 415 MET A O 1
ATOM 3216 N N . MET A 1 416 ? 2.119 4.354 7.912 1.00 97.69 416 MET A N 1
ATOM 3217 C CA . MET A 1 416 ? 1.421 5.459 8.563 1.00 97.69 416 MET A CA 1
ATOM 3218 C C . MET A 1 416 ? 2.372 6.577 8.991 1.00 97.69 416 MET A C 1
ATOM 3220 O O . MET A 1 416 ? 3.507 6.354 9.405 1.00 97.69 416 MET A O 1
ATOM 3224 N N . HIS A 1 417 ? 1.891 7.816 8.939 1.00 96.94 417 HIS A N 1
ATOM 3225 C CA . HIS A 1 417 ? 2.580 8.948 9.535 1.00 96.94 417 HIS A CA 1
ATOM 3226 C C . HIS A 1 417 ? 2.315 9.051 11.041 1.00 96.94 417 HIS A C 1
ATOM 3228 O O . HIS A 1 417 ? 1.226 9.449 11.471 1.00 96.94 417 HIS A O 1
ATOM 3234 N N . MET A 1 418 ? 3.375 8.913 11.829 1.00 95.94 418 MET A N 1
ATOM 3235 C CA . MET A 1 418 ? 3.423 9.253 13.250 1.00 95.94 418 MET A CA 1
ATOM 3236 C C . MET A 1 418 ? 4.776 9.903 13.583 1.00 95.94 418 MET A C 1
ATOM 3238 O O . MET A 1 418 ? 5.779 9.629 12.929 1.00 95.94 418 MET A O 1
ATOM 3242 N N . ARG A 1 419 ? 4.797 10.767 14.601 1.00 96.25 419 ARG A N 1
ATOM 3243 C CA . ARG A 1 419 ? 6.014 11.278 15.251 1.00 96.25 419 ARG A CA 1
ATOM 3244 C C . ARG A 1 419 ? 6.059 10.818 16.706 1.00 96.25 419 ARG A C 1
ATOM 3246 O O . ARG A 1 419 ? 5.025 10.825 17.376 1.00 96.25 419 ARG A O 1
ATOM 3253 N N . GLY A 1 420 ? 7.247 10.465 17.186 1.00 93.62 420 GLY A N 1
ATOM 3254 C CA . GLY A 1 420 ? 7.434 9.886 18.514 1.00 93.62 420 GLY A CA 1
ATOM 3255 C C . GLY A 1 420 ? 6.946 8.438 18.585 1.00 93.62 420 GLY A C 1
ATOM 3256 O O . GLY A 1 420 ? 7.069 7.679 17.628 1.00 93.62 420 GLY A O 1
ATOM 3257 N N . THR A 1 421 ? 6.394 8.075 19.734 1.00 91.69 421 THR A N 1
ATOM 3258 C CA . THR A 1 421 ? 5.884 6.740 20.085 1.00 91.69 421 THR A CA 1
ATOM 3259 C C . THR A 1 421 ? 4.421 6.843 20.532 1.00 91.69 421 THR A C 1
ATOM 3261 O O . THR A 1 421 ? 3.956 7.962 20.768 1.00 91.69 421 THR A O 1
ATOM 3264 N N . PRO A 1 422 ? 3.668 5.740 20.698 1.00 89.56 422 PRO A N 1
ATOM 3265 C CA . PRO A 1 422 ? 2.305 5.793 21.243 1.00 89.56 422 PRO A CA 1
ATOM 3266 C C . PRO A 1 422 ? 2.170 6.599 22.549 1.00 89.56 422 PRO A C 1
ATOM 3268 O O . PRO A 1 422 ? 1.165 7.281 22.753 1.00 89.56 422 PRO A O 1
ATOM 3271 N N . GLU A 1 423 ? 3.198 6.589 23.397 1.00 89.00 423 GLU A N 1
ATOM 3272 C CA . GLU A 1 423 ? 3.258 7.312 24.672 1.00 89.00 423 GLU A CA 1
ATOM 3273 C C . GLU A 1 423 ? 3.542 8.808 24.479 1.00 89.00 423 GLU A C 1
ATOM 3275 O O . GLU A 1 423 ? 2.978 9.652 25.172 1.00 89.00 423 GLU A O 1
ATOM 3280 N N . THR A 1 424 ? 4.407 9.158 23.523 1.00 92.44 424 THR A N 1
ATOM 3281 C CA . THR A 1 424 ? 4.907 10.534 23.342 1.00 92.44 424 THR A CA 1
ATOM 3282 C C . THR A 1 424 ? 4.238 11.290 22.200 1.00 92.44 424 THR A C 1
ATOM 3284 O O . THR A 1 424 ? 4.410 12.505 22.089 1.00 92.44 424 THR A O 1
ATOM 3287 N N . MET A 1 425 ? 3.460 10.617 21.348 1.00 93.69 425 MET A N 1
ATOM 3288 C CA . MET A 1 425 ? 2.933 11.198 20.113 1.00 93.69 425 MET A CA 1
ATOM 3289 C C . MET A 1 425 ? 2.091 12.453 20.355 1.00 93.69 425 MET A C 1
ATOM 3291 O O . MET A 1 425 ? 2.126 13.357 19.536 1.00 93.69 425 MET A O 1
ATOM 3295 N N . GLN A 1 426 ? 1.381 12.554 21.482 1.00 94.00 426 GLN A N 1
ATOM 3296 C CA . GLN A 1 426 ? 0.537 13.715 21.802 1.00 94.00 426 GLN A CA 1
ATOM 3297 C C . GLN A 1 426 ? 1.288 14.857 22.510 1.00 94.00 426 GLN A C 1
ATOM 3299 O O . GLN A 1 426 ? 0.652 15.788 23.004 1.00 94.00 426 GLN A O 1
ATOM 3304 N N . SER A 1 427 ? 2.623 14.809 22.589 1.00 95.12 427 SER A N 1
ATOM 3305 C CA . SER A 1 427 ? 3.405 15.927 23.122 1.00 95.12 427 SER A CA 1
ATOM 3306 C C . SER A 1 427 ? 3.252 17.173 22.243 1.00 95.12 427 SER A C 1
ATOM 3308 O O . SER A 1 427 ? 3.008 17.081 21.035 1.00 95.12 427 SER A O 1
ATOM 3310 N N . SER A 1 428 ? 3.420 18.353 22.846 1.00 94.94 428 SER A N 1
ATOM 3311 C CA . SER A 1 428 ? 3.393 19.629 22.122 1.00 94.94 428 SER A CA 1
ATOM 3312 C C . SER A 1 428 ? 4.422 19.668 20.992 1.00 94.94 428 SER A C 1
ATOM 3314 O O . SER A 1 428 ? 4.109 20.154 19.913 1.00 94.94 428 SER A O 1
ATOM 3316 N N . GLU A 1 429 ? 5.607 19.094 21.213 1.00 96.38 429 GLU A N 1
ATOM 3317 C CA . GLU A 1 429 ? 6.670 18.968 20.213 1.00 96.38 429 GLU A CA 1
ATOM 3318 C C . GLU A 1 429 ? 6.251 18.082 19.028 1.00 96.38 429 GLU A C 1
ATOM 3320 O O . GLU A 1 429 ? 6.367 18.484 17.871 1.00 96.38 429 GLU A O 1
ATOM 3325 N N . ASN A 1 430 ? 5.700 16.893 19.292 1.00 96.62 430 ASN A N 1
ATOM 3326 C CA . ASN A 1 430 ? 5.316 15.960 18.229 1.00 96.62 430 ASN A CA 1
ATOM 3327 C C . ASN A 1 430 ? 4.091 16.436 17.433 1.00 96.62 430 ASN A C 1
ATOM 3329 O O . ASN A 1 430 ? 3.951 16.079 16.260 1.00 96.62 430 ASN A O 1
ATOM 3333 N N . CYS A 1 431 ? 3.231 17.254 18.047 1.00 96.62 431 CYS A N 1
ATOM 3334 C CA . CYS A 1 431 ? 2.069 17.869 17.406 1.00 96.62 431 CYS A CA 1
ATOM 3335 C C . CYS A 1 431 ? 2.370 19.224 16.739 1.00 96.62 431 CYS A C 1
ATOM 3337 O O . CYS A 1 431 ? 1.449 19.840 16.192 1.00 96.62 431 CYS A O 1
ATOM 3339 N N . ASP A 1 432 ? 3.617 19.705 16.763 1.00 96.75 432 ASP A N 1
ATOM 3340 C CA . ASP A 1 432 ? 3.982 20.979 16.143 1.00 96.75 432 ASP A CA 1
ATOM 3341 C C . ASP A 1 432 ? 4.314 20.822 14.646 1.00 96.75 432 ASP A C 1
ATOM 3343 O O . ASP A 1 432 ? 5.247 20.122 14.238 1.00 96.75 432 ASP A O 1
ATOM 3347 N N . TYR A 1 433 ? 3.535 21.498 13.798 1.00 96.19 433 TYR A N 1
ATOM 3348 C CA . TYR A 1 433 ? 3.694 21.512 12.340 1.00 96.19 433 TYR A CA 1
ATOM 3349 C C . TYR A 1 433 ? 3.742 22.959 11.831 1.00 96.19 433 TYR A C 1
ATOM 3351 O O . TYR A 1 433 ? 2.762 23.431 11.242 1.00 96.19 433 TYR A O 1
ATOM 3359 N N . PRO A 1 434 ? 4.870 23.669 12.003 1.00 93.81 434 PRO A N 1
ATOM 3360 C CA . PRO A 1 434 ? 4.971 25.098 11.689 1.00 93.81 434 PRO A CA 1
ATOM 3361 C C . PRO A 1 434 ? 4.748 25.410 10.200 1.00 93.81 434 PRO A C 1
ATOM 3363 O O . PRO A 1 434 ? 4.248 26.473 9.844 1.00 93.81 434 PRO A O 1
ATOM 3366 N N . GLU A 1 435 ? 5.061 24.462 9.313 1.00 89.75 435 GLU A N 1
ATOM 3367 C CA . GLU A 1 435 ? 4.856 24.577 7.860 1.00 89.75 435 GLU A CA 1
ATOM 3368 C C . GLU A 1 435 ? 3.459 24.115 7.394 1.00 89.75 435 GLU A C 1
ATOM 3370 O O . GLU A 1 435 ? 3.174 24.084 6.195 1.00 89.75 435 GLU A O 1
ATOM 3375 N N . GLY A 1 436 ? 2.592 23.723 8.331 1.00 93.06 436 GLY A N 1
ATOM 3376 C CA . GLY A 1 436 ? 1.301 23.099 8.065 1.00 93.06 436 GLY A CA 1
ATOM 3377 C C . GLY A 1 436 ? 1.364 21.568 8.074 1.00 93.06 436 GLY A C 1
ATOM 3378 O O . GLY A 1 436 ? 2.292 20.940 7.550 1.00 93.06 436 GLY A O 1
ATOM 3379 N N . VAL A 1 437 ? 0.338 20.953 8.674 1.00 94.25 437 VAL A N 1
ATOM 3380 C CA . VAL A 1 437 ? 0.260 19.494 8.862 1.00 94.25 437 VAL A CA 1
ATOM 3381 C C . VAL A 1 437 ? 0.216 18.739 7.532 1.00 94.25 437 VAL A C 1
ATOM 3383 O O . VAL A 1 437 ? 0.918 17.752 7.363 1.00 94.25 437 VAL A O 1
ATOM 3386 N N . VAL A 1 438 ? -0.542 19.224 6.545 1.00 91.00 438 VAL A N 1
ATOM 3387 C CA . VAL A 1 438 ? -0.723 18.536 5.255 1.00 91.00 438 VAL A CA 1
ATOM 3388 C C . VAL A 1 438 ? 0.590 18.467 4.471 1.00 91.00 438 VAL A C 1
ATOM 3390 O O . VAL A 1 438 ? 0.967 17.408 3.969 1.00 91.00 438 VAL A O 1
ATOM 3393 N N . GLN A 1 439 ? 1.292 19.594 4.353 1.00 89.06 439 GLN A N 1
ATOM 3394 C CA . GLN A 1 439 ? 2.561 19.705 3.632 1.00 89.06 439 GLN A CA 1
ATOM 3395 C C . GLN A 1 439 ? 3.631 18.840 4.298 1.00 89.06 439 GLN A C 1
ATOM 3397 O O . GLN A 1 439 ? 4.361 18.108 3.626 1.00 89.06 439 GLN A O 1
ATOM 3402 N N . THR A 1 440 ? 3.686 18.897 5.628 1.00 92.56 440 THR A N 1
ATOM 3403 C CA . THR A 1 440 ? 4.666 18.160 6.418 1.00 92.56 440 THR A CA 1
ATOM 3404 C C . THR A 1 440 ? 4.431 16.657 6.355 1.00 92.56 440 THR A C 1
ATOM 3406 O O . THR A 1 440 ? 5.364 15.926 6.025 1.00 92.56 440 THR A O 1
ATOM 3409 N N . VAL A 1 441 ? 3.187 16.201 6.547 1.00 92.75 441 VAL A N 1
ATOM 3410 C CA . VAL A 1 441 ? 2.820 14.781 6.436 1.00 92.75 441 VAL A CA 1
ATOM 3411 C C . VAL A 1 441 ? 3.170 14.242 5.051 1.00 92.75 441 VAL A C 1
ATOM 3413 O O . VAL A 1 441 ? 3.809 13.197 4.944 1.00 92.75 441 VAL A O 1
ATOM 3416 N N . ASN A 1 442 ? 2.843 14.982 3.985 1.00 89.38 442 ASN A N 1
ATOM 3417 C CA . ASN A 1 442 ? 3.200 14.583 2.624 1.00 89.38 442 ASN A CA 1
ATOM 3418 C C . ASN A 1 442 ? 4.717 14.455 2.429 1.00 89.38 442 ASN A C 1
ATOM 3420 O O . ASN A 1 442 ? 5.199 13.504 1.813 1.00 89.38 442 ASN A O 1
ATOM 3424 N N . ARG A 1 443 ? 5.497 15.402 2.952 1.00 90.56 443 ARG A N 1
ATOM 3425 C CA . ARG A 1 443 ? 6.960 15.364 2.857 1.00 90.56 443 ARG A CA 1
ATOM 3426 C C . ARG A 1 443 ? 7.550 14.190 3.641 1.00 90.56 443 ARG A C 1
ATOM 3428 O O . ARG A 1 443 ? 8.459 13.530 3.138 1.00 90.56 443 ARG A O 1
ATOM 3435 N N . GLU A 1 444 ? 7.076 13.949 4.858 1.00 93.81 444 GLU A N 1
ATOM 3436 C CA . GLU A 1 444 ? 7.597 12.907 5.749 1.00 93.81 444 GLU A CA 1
ATOM 3437 C C . GLU A 1 444 ? 7.247 11.506 5.243 1.00 93.81 444 GLU A C 1
ATOM 3439 O O . GLU A 1 444 ? 8.151 10.686 5.077 1.00 93.81 444 GLU A O 1
ATOM 3444 N N . LEU A 1 445 ? 6.000 11.262 4.836 1.00 93.31 445 LEU A N 1
ATOM 3445 C CA . LEU A 1 445 ? 5.619 10.005 4.186 1.00 93.31 445 LEU A CA 1
ATOM 3446 C C . LEU A 1 445 ? 6.357 9.789 2.856 1.00 93.31 445 LEU A C 1
ATOM 3448 O O . LEU A 1 445 ? 6.788 8.677 2.578 1.00 93.31 445 LEU A O 1
ATOM 3452 N N . SER A 1 446 ? 6.617 10.837 2.063 1.00 90.56 446 SER A N 1
ATOM 3453 C CA . SER A 1 446 ? 7.424 10.703 0.834 1.00 90.56 446 SER A CA 1
ATOM 3454 C C . SER A 1 446 ? 8.880 10.312 1.127 1.00 90.56 446 SER A C 1
ATOM 3456 O O . SER A 1 446 ? 9.543 9.677 0.305 1.00 90.56 446 SER A O 1
ATOM 3458 N N . LYS A 1 447 ? 9.426 10.698 2.289 1.00 91.44 447 LYS A N 1
ATOM 3459 C CA . LYS A 1 447 ? 10.733 10.202 2.750 1.00 91.44 447 LYS A CA 1
ATOM 3460 C C . LYS A 1 447 ? 10.637 8.729 3.145 1.00 91.44 447 LYS A C 1
ATOM 3462 O O . LYS A 1 447 ? 11.484 7.959 2.707 1.00 91.44 447 LYS A O 1
ATOM 3467 N N . ARG A 1 448 ? 9.612 8.333 3.909 1.00 93.75 448 ARG A N 1
ATOM 3468 C CA . ARG A 1 448 ? 9.411 6.930 4.315 1.00 93.75 448 ARG A CA 1
ATOM 3469 C C . ARG A 1 448 ? 9.182 6.001 3.123 1.00 93.75 448 ARG A C 1
ATOM 3471 O O . ARG A 1 448 ? 9.822 4.962 3.063 1.00 93.75 448 ARG A O 1
ATOM 3478 N N . MET A 1 449 ? 8.399 6.422 2.131 1.00 92.38 449 MET A N 1
ATOM 3479 C CA . MET A 1 449 ? 8.193 5.679 0.883 1.00 92.38 449 MET A CA 1
ATOM 3480 C C . MET A 1 449 ? 9.512 5.383 0.169 1.00 92.38 449 MET A C 1
ATOM 3482 O O . MET A 1 449 ? 9.760 4.250 -0.214 1.00 92.38 449 MET A O 1
ATOM 3486 N N . ARG A 1 450 ? 10.401 6.380 0.057 1.00 89.69 450 ARG A N 1
ATOM 3487 C CA . ARG A 1 450 ? 11.730 6.166 -0.535 1.00 89.69 450 ARG A CA 1
ATOM 3488 C C . ARG A 1 450 ? 12.553 5.147 0.248 1.00 89.69 450 ARG A C 1
ATOM 3490 O O . ARG A 1 450 ? 13.233 4.336 -0.365 1.00 89.69 450 ARG A O 1
ATOM 3497 N N . MET A 1 451 ? 12.484 5.173 1.580 1.00 92.69 451 MET A N 1
ATOM 3498 C CA . MET A 1 451 ? 13.157 4.169 2.411 1.00 92.69 451 MET A CA 1
ATOM 3499 C C . MET A 1 451 ? 12.574 2.771 2.184 1.00 92.69 451 MET A C 1
ATOM 3501 O O . MET A 1 451 ? 13.339 1.830 2.022 1.00 92.69 451 MET A O 1
ATOM 3505 N N . ALA A 1 452 ? 11.246 2.646 2.110 1.00 94.69 452 ALA A N 1
ATOM 3506 C CA . ALA A 1 452 ? 10.560 1.389 1.812 1.00 94.69 452 ALA A CA 1
ATOM 3507 C C . ALA A 1 452 ? 10.997 0.811 0.453 1.00 94.69 452 ALA A C 1
ATOM 3509 O O . ALA A 1 452 ? 11.411 -0.346 0.384 1.00 94.69 452 ALA A O 1
ATOM 3510 N N . GLU A 1 453 ? 11.005 1.638 -0.598 1.00 92.19 453 GLU A N 1
ATOM 3511 C CA . GLU A 1 453 ? 11.472 1.259 -1.941 1.00 92.19 453 GLU A CA 1
ATOM 3512 C C . GLU A 1 453 ? 12.931 0.787 -1.926 1.00 92.19 453 GLU A C 1
ATOM 3514 O O . GLU A 1 453 ? 13.259 -0.273 -2.456 1.00 92.19 453 GLU A O 1
ATOM 3519 N N . MET A 1 454 ? 13.805 1.528 -1.240 1.00 88.69 454 MET A N 1
ATOM 3520 C CA . MET A 1 454 ? 15.224 1.183 -1.109 1.00 88.69 454 MET A CA 1
ATOM 3521 C C . MET A 1 454 ? 15.479 -0.101 -0.307 1.00 88.69 454 MET A C 1
ATOM 3523 O O . MET A 1 454 ? 16.541 -0.714 -0.467 1.00 88.69 454 MET A O 1
ATOM 3527 N N . SER A 1 455 ? 14.532 -0.483 0.552 1.00 92.69 455 SER A N 1
ATOM 3528 C CA . SER A 1 455 ? 14.525 -1.731 1.318 1.00 92.69 455 SER A CA 1
ATOM 3529 C C . SER A 1 455 ? 13.905 -2.909 0.557 1.00 92.69 455 SER A C 1
ATOM 3531 O O . SER A 1 455 ? 13.879 -4.011 1.100 1.00 92.69 455 SER A O 1
ATOM 3533 N N . GLY A 1 456 ? 13.461 -2.702 -0.688 1.00 93.56 456 GLY A N 1
ATOM 3534 C CA . GLY A 1 456 ? 12.935 -3.745 -1.574 1.00 93.56 456 GLY A CA 1
ATOM 3535 C C . GLY A 1 456 ? 11.410 -3.778 -1.694 1.00 93.56 456 GLY A C 1
ATOM 3536 O O . GLY A 1 456 ? 10.889 -4.559 -2.486 1.00 93.56 456 GLY A O 1
ATOM 3537 N N . ILE A 1 457 ? 10.677 -2.924 -0.970 1.00 96.19 457 ILE A N 1
ATOM 3538 C CA . ILE A 1 457 ? 9.212 -2.875 -1.061 1.00 96.19 457 ILE A CA 1
ATOM 3539 C C . ILE A 1 457 ? 8.820 -2.204 -2.381 1.00 96.19 457 ILE A C 1
ATOM 3541 O O . ILE A 1 457 ? 9.137 -1.040 -2.623 1.00 96.19 457 ILE A O 1
ATOM 3545 N N . ARG A 1 458 ? 8.123 -2.931 -3.255 1.00 95.50 458 ARG A N 1
ATOM 3546 C CA . ARG A 1 458 ? 7.697 -2.408 -4.561 1.00 95.50 458 ARG A CA 1
ATOM 3547 C C . ARG A 1 458 ? 6.591 -1.373 -4.387 1.00 95.50 458 ARG A C 1
ATOM 3549 O O . ARG A 1 458 ? 5.706 -1.551 -3.557 1.00 95.50 458 ARG A O 1
ATOM 3556 N N . ALA A 1 459 ? 6.592 -0.318 -5.195 1.00 93.62 459 ALA A N 1
ATOM 3557 C CA . ALA A 1 459 ? 5.625 0.770 -5.053 1.00 93.62 459 ALA A CA 1
ATOM 3558 C C . ALA A 1 459 ? 4.163 0.281 -5.164 1.00 93.62 459 ALA A C 1
ATOM 3560 O O . ALA A 1 459 ? 3.309 0.707 -4.385 1.00 93.62 459 ALA A O 1
ATOM 3561 N N . TRP A 1 460 ? 3.883 -0.699 -6.037 1.00 95.00 460 TRP A N 1
ATOM 3562 C CA . TRP A 1 460 ? 2.542 -1.282 -6.199 1.00 95.00 460 TRP A CA 1
ATOM 3563 C C . TRP A 1 460 ? 2.033 -2.072 -4.982 1.00 95.00 460 TRP A C 1
ATOM 3565 O O . TRP A 1 460 ? 0.854 -2.420 -4.964 1.00 95.00 460 TRP A O 1
ATOM 3575 N N . ARG A 1 461 ? 2.894 -2.318 -3.983 1.00 96.06 461 ARG A N 1
ATOM 3576 C CA . ARG A 1 461 ? 2.598 -2.946 -2.683 1.00 96.06 461 ARG A CA 1
ATOM 3577 C C . ARG A 1 461 ? 2.478 -1.928 -1.536 1.00 96.06 461 ARG A C 1
ATOM 3579 O O . ARG A 1 461 ? 2.207 -2.319 -0.404 1.00 96.06 461 ARG A O 1
ATOM 3586 N N . ILE A 1 462 ? 2.703 -0.635 -1.782 1.00 95.62 462 ILE A N 1
ATOM 3587 C CA . ILE A 1 462 ? 2.705 0.397 -0.734 1.00 95.62 462 ILE A CA 1
ATOM 3588 C C . ILE A 1 462 ? 1.336 1.075 -0.636 1.00 95.62 462 ILE A C 1
ATOM 3590 O O . ILE A 1 462 ? 0.779 1.529 -1.631 1.00 95.62 462 ILE A O 1
ATOM 3594 N N . ILE A 1 463 ? 0.845 1.227 0.592 1.00 96.62 463 ILE A N 1
ATOM 3595 C CA . ILE A 1 463 ? -0.344 1.999 0.966 1.00 96.62 463 ILE A CA 1
ATOM 3596 C C . ILE A 1 463 ? 0.100 3.081 1.953 1.00 96.62 463 ILE A C 1
ATOM 3598 O O . ILE A 1 463 ? 0.917 2.827 2.835 1.00 96.62 463 ILE A O 1
ATOM 3602 N N . ALA A 1 464 ? -0.421 4.295 1.826 1.00 95.31 464 ALA A N 1
ATOM 3603 C CA . ALA A 1 464 ? -0.087 5.395 2.722 1.00 95.31 464 ALA A CA 1
ATOM 3604 C C . ALA A 1 464 ? -1.232 5.721 3.681 1.00 95.31 464 ALA A C 1
ATOM 3606 O O . ALA A 1 464 ? -2.381 5.815 3.259 1.00 95.31 464 ALA A O 1
ATOM 3607 N N . ASP A 1 465 ? -0.913 5.996 4.942 1.00 97.06 465 ASP A N 1
ATOM 3608 C CA . ASP A 1 465 ? -1.864 6.525 5.920 1.00 97.06 465 ASP A CA 1
ATOM 3609 C C . ASP A 1 465 ? -1.334 7.852 6.512 1.00 97.06 465 ASP A C 1
ATOM 3611 O O . ASP A 1 465 ? -0.279 7.885 7.148 1.00 97.06 465 ASP A O 1
ATOM 3615 N N . PRO A 1 466 ? -2.038 8.985 6.332 1.00 95.31 466 PRO A N 1
ATOM 3616 C CA . PRO A 1 466 ? -1.716 10.265 6.972 1.00 95.31 466 PRO A CA 1
ATOM 3617 C C . PRO A 1 466 ? -1.709 10.245 8.512 1.00 95.31 466 PRO A C 1
ATOM 3619 O O . PRO A 1 466 ? -1.276 11.220 9.131 1.00 95.31 466 PRO A O 1
ATOM 3622 N N . GLY A 1 467 ? -2.205 9.180 9.138 1.00 95.69 467 GLY A N 1
ATOM 3623 C CA . GLY A 1 467 ? -2.174 8.931 10.573 1.00 95.69 467 GLY A CA 1
ATOM 3624 C C . GLY A 1 467 ? -3.088 9.861 11.353 1.00 95.69 467 GLY A C 1
ATOM 3625 O O . GLY A 1 467 ? -2.627 10.583 12.240 1.00 95.69 467 GLY A O 1
ATOM 3626 N N . VAL A 1 468 ? -4.381 9.893 11.018 1.00 95.75 468 VAL A N 1
ATOM 3627 C CA . VAL A 1 468 ? -5.361 10.715 11.747 1.00 95.75 468 VAL A CA 1
ATOM 3628 C C . VAL A 1 468 ? -5.449 10.262 13.211 1.00 95.75 468 VAL A C 1
ATOM 3630 O O . VAL A 1 468 ? -5.652 9.090 13.528 1.00 95.75 468 VAL A O 1
ATOM 3633 N N . GLY A 1 469 ? -5.300 11.216 14.126 1.00 93.12 469 GLY A N 1
ATOM 3634 C CA . GLY A 1 469 ? -5.256 10.987 15.568 1.00 93.12 469 GLY A CA 1
ATOM 3635 C C . GLY A 1 469 ? -3.873 10.630 16.119 1.00 93.12 469 GLY A C 1
ATOM 3636 O O . GLY A 1 469 ? -3.767 10.441 17.326 1.00 93.12 469 GLY A O 1
ATOM 3637 N N . PHE A 1 470 ? -2.830 10.566 15.284 1.00 95.88 470 PHE A N 1
ATOM 3638 C CA . PHE A 1 470 ? -1.454 10.289 15.708 1.00 95.88 470 PHE A CA 1
ATOM 3639 C C . PHE A 1 470 ? -0.574 11.527 15.539 1.00 95.88 470 PHE A C 1
ATOM 3641 O O . PHE A 1 470 ? -0.398 12.022 14.425 1.00 95.88 470 PHE A O 1
ATOM 3648 N N . SER A 1 471 ? -0.028 12.033 16.643 1.00 96.38 471 SER A N 1
ATOM 3649 C CA . SER A 1 471 ? 0.830 13.227 16.673 1.00 96.38 471 SER A CA 1
ATOM 3650 C C . SER A 1 471 ? 0.206 14.473 16.062 1.00 96.38 471 SER A C 1
ATOM 3652 O O . SER A 1 471 ? 0.867 15.177 15.305 1.00 96.38 471 SER A O 1
ATOM 3654 N N . LYS A 1 472 ? -1.091 14.697 16.305 1.00 97.12 472 LYS A N 1
ATOM 3655 C CA . LYS A 1 472 ? -1.893 15.750 15.667 1.00 97.12 472 LYS A CA 1
ATOM 3656 C C . LYS A 1 472 ? -2.971 16.270 16.612 1.00 97.12 472 LYS A C 1
ATOM 3658 O O . LYS A 1 472 ? -3.717 15.474 17.187 1.00 97.12 472 LYS A O 1
ATOM 3663 N N . THR A 1 473 ? -3.144 17.588 16.665 1.00 97.56 473 THR A N 1
ATOM 3664 C CA . THR A 1 473 ? -4.260 18.224 17.388 1.00 97.56 473 THR A CA 1
ATOM 3665 C C . THR A 1 473 ? -5.610 17.956 16.700 1.00 97.56 473 THR A C 1
ATOM 3667 O O . THR A 1 473 ? -5.645 17.576 15.520 1.00 97.56 473 THR A O 1
ATOM 3670 N N . PRO A 1 474 ? -6.756 18.159 17.378 1.00 97.12 474 PRO A N 1
ATOM 3671 C CA . PRO A 1 474 ? -8.073 18.022 16.753 1.00 97.12 474 PRO A CA 1
ATOM 3672 C C . PRO A 1 474 ? -8.245 18.834 15.459 1.00 97.12 474 PRO A C 1
ATOM 3674 O O . PRO A 1 474 ? -8.747 18.317 14.459 1.00 97.12 474 PRO A O 1
ATOM 3677 N N . GLU A 1 475 ? -7.757 20.071 15.428 1.00 97.25 475 GLU A N 1
ATOM 3678 C CA . GLU A 1 475 ? -7.835 20.975 14.275 1.00 97.25 475 GLU A CA 1
ATOM 3679 C C . GLU A 1 475 ? -6.970 20.481 13.114 1.00 97.25 475 GLU A C 1
ATOM 3681 O O . GLU A 1 475 ? -7.371 20.574 11.949 1.00 97.25 475 GLU A O 1
ATOM 3686 N N . GLN A 1 476 ? -5.796 19.924 13.423 1.00 97.25 476 GLN A N 1
ATOM 3687 C CA . GLN A 1 476 ? -4.896 19.324 12.441 1.00 97.25 476 GLN A CA 1
ATOM 3688 C C . GLN A 1 476 ? -5.497 18.044 11.845 1.00 97.25 476 GLN A C 1
ATOM 3690 O O . GLN A 1 476 ? -5.438 17.848 10.630 1.00 97.25 476 GLN A O 1
ATOM 3695 N N . ASN A 1 477 ? -6.163 17.217 12.658 1.00 97.00 477 ASN A N 1
ATOM 3696 C CA . ASN A 1 477 ? -6.920 16.056 12.178 1.00 97.00 477 ASN A CA 1
ATOM 3697 C C . ASN A 1 477 ? -8.038 16.478 11.213 1.00 97.00 477 ASN A C 1
ATOM 3699 O O . ASN A 1 477 ? -8.157 15.931 10.115 1.00 97.00 477 ASN A O 1
ATOM 3703 N N . ALA A 1 478 ? -8.802 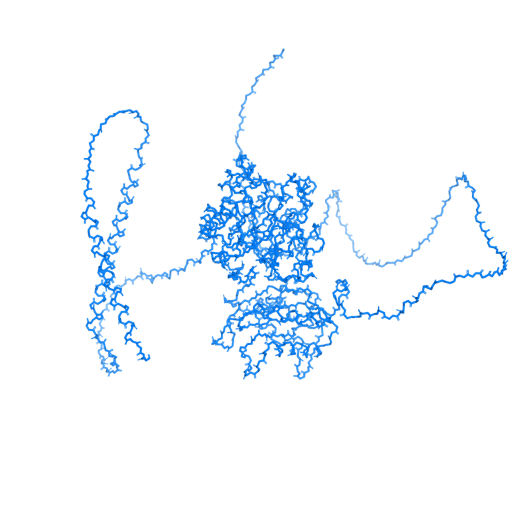17.516 11.564 1.00 95.62 478 ALA A N 1
ATOM 3704 C CA . ALA A 1 478 ? -9.803 18.087 10.668 1.00 95.62 478 ALA A CA 1
ATOM 3705 C C . ALA A 1 478 ? -9.179 18.693 9.393 1.00 95.62 478 ALA A C 1
ATOM 3707 O O . ALA A 1 478 ? -9.790 18.651 8.325 1.00 95.62 478 ALA A O 1
ATOM 3708 N N . ALA A 1 479 ? -7.968 19.259 9.468 1.00 94.12 479 ALA A N 1
ATOM 3709 C CA . ALA A 1 479 ? -7.250 19.779 8.303 1.00 94.12 479 ALA A CA 1
ATOM 3710 C C . ALA A 1 479 ? -6.845 18.674 7.316 1.00 94.12 479 ALA A C 1
ATOM 3712 O O . ALA A 1 479 ? -6.971 18.877 6.108 1.00 94.12 479 ALA A O 1
ATOM 3713 N N . LEU A 1 480 ? -6.430 17.502 7.808 1.00 92.38 480 LEU A N 1
ATOM 3714 C CA . LEU A 1 480 ? -6.126 16.345 6.959 1.00 92.38 480 LEU A CA 1
ATOM 3715 C C . LEU A 1 480 ? -7.365 15.805 6.236 1.00 92.38 480 LEU A C 1
ATOM 3717 O O . LEU A 1 480 ? -7.270 15.462 5.062 1.00 92.38 480 LEU A O 1
ATOM 3721 N N . LEU A 1 481 ? -8.529 15.784 6.895 1.00 91.62 481 LEU A N 1
ATOM 3722 C CA . LEU A 1 481 ? -9.788 15.355 6.266 1.00 91.62 481 LEU A CA 1
ATOM 3723 C C . LEU A 1 481 ? -10.320 16.370 5.243 1.00 91.62 481 LEU A C 1
ATOM 3725 O O . LEU A 1 481 ? -10.953 15.986 4.265 1.00 91.62 481 LEU A O 1
ATOM 3729 N N . ARG A 1 482 ? -10.040 17.666 5.433 1.00 89.12 482 ARG A N 1
ATOM 3730 C CA . ARG A 1 482 ? -10.361 18.715 4.447 1.00 89.12 482 ARG A CA 1
ATOM 3731 C C . ARG A 1 482 ? -9.467 18.667 3.210 1.00 89.12 482 ARG A C 1
ATOM 3733 O O . ARG A 1 482 ? -9.837 19.217 2.171 1.00 89.12 482 ARG A O 1
ATOM 3740 N N . HIS A 1 483 ? -8.277 18.080 3.317 1.00 82.50 483 HIS A N 1
ATOM 3741 C CA . HIS A 1 483 ? -7.349 18.017 2.202 1.00 82.50 483 HIS A CA 1
ATOM 3742 C C . HIS A 1 483 ? -7.878 17.065 1.127 1.00 82.50 483 HIS A C 1
ATOM 3744 O O . HIS A 1 483 ? -7.961 15.859 1.333 1.00 82.50 483 HIS A O 1
ATOM 3750 N N . LYS A 1 484 ? -8.228 17.612 -0.042 1.00 76.19 484 LYS A N 1
ATOM 3751 C CA . LYS A 1 484 ? -8.667 16.819 -1.192 1.00 76.19 484 LYS A CA 1
ATOM 3752 C C . LYS A 1 484 ? -7.473 16.113 -1.830 1.00 76.19 484 LYS A C 1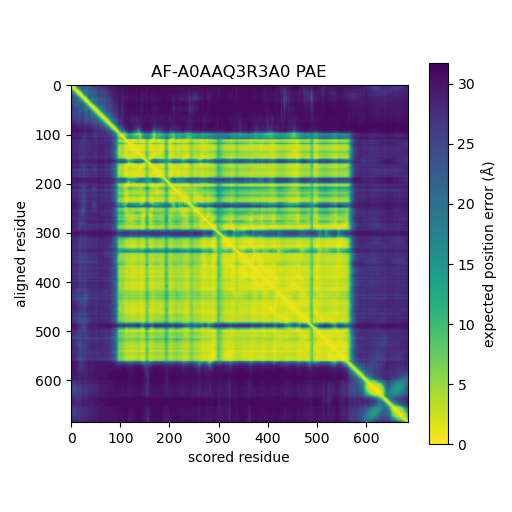
ATOM 3754 O O . LYS A 1 484 ? -6.849 16.649 -2.743 1.00 76.19 484 LYS A O 1
ATOM 3759 N N . TRP A 1 485 ? -7.224 14.879 -1.407 1.00 68.19 485 TRP A N 1
ATOM 3760 C CA . TRP A 1 485 ? -6.298 13.948 -2.060 1.00 68.19 485 TRP A CA 1
ATOM 3761 C C . TRP A 1 485 ? -6.664 13.699 -3.542 1.00 68.19 485 TRP A C 1
ATOM 3763 O O . TRP A 1 485 ? -5.806 13.321 -4.334 1.00 68.19 485 TRP A O 1
ATOM 3773 N N . LYS A 1 486 ? -7.920 13.967 -3.941 1.00 58.59 486 LYS A N 1
ATOM 3774 C CA . LYS A 1 486 ? -8.469 13.790 -5.301 1.00 58.59 486 LYS A CA 1
ATOM 3775 C C . LYS A 1 486 ? -7.966 14.787 -6.366 1.00 58.59 486 LYS A C 1
ATOM 3777 O O . LYS A 1 486 ? -8.061 14.473 -7.549 1.00 58.59 486 LYS A O 1
ATOM 3782 N N . THR A 1 487 ? -7.469 15.982 -6.016 1.00 46.09 487 THR A N 1
ATOM 3783 C CA . THR A 1 487 ? -7.172 17.048 -7.008 1.00 46.09 487 THR A CA 1
ATOM 3784 C C . THR A 1 487 ? -5.683 17.373 -7.136 1.00 46.09 487 THR A C 1
ATOM 3786 O O . THR A 1 487 ? -5.033 17.721 -6.154 1.00 46.09 487 THR A O 1
ATOM 3789 N N . GLY A 1 488 ? -5.162 17.305 -8.368 1.00 40.12 488 GLY A N 1
ATOM 3790 C CA . GLY A 1 488 ? -3.750 17.475 -8.727 1.00 40.12 488 GLY A CA 1
ATOM 3791 C C . GLY A 1 488 ? -3.185 18.894 -8.615 1.00 40.12 488 GLY A C 1
ATOM 3792 O O . GLY A 1 488 ? -2.848 19.507 -9.624 1.00 40.12 488 GLY A O 1
ATOM 3793 N N . GLY A 1 489 ? -3.048 19.402 -7.390 1.00 38.28 489 GLY A N 1
ATOM 3794 C CA . GLY A 1 489 ? -2.117 20.493 -7.078 1.00 38.28 489 GLY A CA 1
ATOM 3795 C C . GLY A 1 489 ? -0.683 19.981 -6.864 1.00 38.28 489 GLY A C 1
ATOM 3796 O O . GLY A 1 489 ? -0.458 18.778 -6.768 1.00 38.28 489 GLY A O 1
ATOM 3797 N N . GLU A 1 490 ? 0.294 20.887 -6.740 1.00 39.47 490 GLU A N 1
ATOM 3798 C CA . GLU A 1 490 ? 1.738 20.591 -6.582 1.00 39.47 490 GLU A CA 1
ATOM 3799 C C . GLU A 1 490 ? 2.091 19.655 -5.400 1.00 39.47 490 GLU A C 1
ATOM 3801 O O . GLU A 1 490 ? 3.185 19.097 -5.351 1.00 39.47 490 GLU A O 1
ATOM 3806 N N . ILE A 1 491 ? 1.156 19.401 -4.477 1.00 42.94 491 ILE A N 1
ATOM 3807 C CA . ILE A 1 491 ? 1.306 18.488 -3.332 1.00 42.94 491 ILE A CA 1
ATOM 3808 C C . ILE A 1 491 ? 0.744 17.096 -3.694 1.00 42.94 491 ILE A C 1
ATOM 3810 O O . ILE A 1 491 ? -0.138 16.557 -3.036 1.00 42.94 491 ILE A O 1
ATOM 3814 N N . MET A 1 492 ? 1.232 16.513 -4.790 1.00 49.31 492 MET A N 1
ATOM 3815 C CA . MET A 1 492 ? 0.802 15.200 -5.307 1.00 49.31 492 MET A CA 1
ATOM 3816 C C . MET A 1 492 ? 1.685 14.019 -4.860 1.00 49.31 492 MET A C 1
ATOM 3818 O O . MET A 1 492 ? 1.558 12.923 -5.406 1.00 49.31 492 MET A O 1
ATOM 3822 N N . GLY A 1 493 ? 2.584 14.223 -3.892 1.00 62.75 493 GLY A N 1
ATOM 3823 C CA . GLY A 1 493 ? 3.720 13.323 -3.644 1.00 62.75 493 GLY A CA 1
ATOM 3824 C C . GLY A 1 493 ? 3.350 11.853 -3.430 1.00 62.75 493 GLY A C 1
ATOM 3825 O O . GLY A 1 493 ? 3.924 10.981 -4.074 1.00 62.75 493 GLY A O 1
ATOM 3826 N N . ILE A 1 494 ? 2.364 11.578 -2.573 1.00 71.00 494 ILE A N 1
ATOM 3827 C CA . ILE A 1 494 ? 2.029 10.202 -2.169 1.00 71.00 494 ILE A CA 1
ATOM 3828 C C . ILE A 1 494 ? 0.852 9.626 -2.938 1.00 71.00 494 ILE A C 1
ATOM 3830 O O . ILE A 1 494 ? 0.907 8.474 -3.344 1.00 71.00 494 ILE A O 1
ATOM 3834 N N . ARG A 1 495 ? -0.196 10.413 -3.203 1.00 76.75 495 ARG A N 1
ATOM 3835 C CA . ARG A 1 495 ? -1.436 9.872 -3.778 1.00 76.75 495 ARG A CA 1
ATOM 3836 C C . ARG A 1 495 ? -1.295 9.357 -5.213 1.00 76.75 495 ARG A C 1
ATOM 3838 O O . ARG A 1 495 ? -2.055 8.484 -5.626 1.00 76.75 495 ARG A O 1
ATOM 3845 N N . LYS A 1 496 ? -0.337 9.901 -5.974 1.00 75.56 496 LYS A N 1
ATOM 3846 C CA . LYS A 1 496 ? 0.042 9.353 -7.287 1.00 75.56 496 LYS A CA 1
ATOM 3847 C C . LYS A 1 496 ? 0.727 7.994 -7.171 1.00 75.56 496 LYS A C 1
ATOM 3849 O O . LYS A 1 496 ? 0.634 7.201 -8.097 1.00 75.56 496 LYS A O 1
ATOM 3854 N N . ARG A 1 497 ? 1.421 7.755 -6.059 1.00 80.50 497 ARG A N 1
ATOM 3855 C CA . ARG A 1 497 ? 2.340 6.630 -5.877 1.00 80.50 497 ARG A CA 1
ATOM 3856 C C . ARG A 1 497 ? 1.775 5.520 -4.990 1.00 80.50 497 ARG A C 1
ATOM 3858 O O . ARG A 1 497 ? 2.335 4.440 -4.998 1.00 80.50 497 ARG A O 1
ATOM 3865 N N . ALA A 1 498 ? 0.716 5.777 -4.224 1.00 88.62 498 ALA A N 1
ATOM 3866 C CA . ALA A 1 498 ? 0.096 4.797 -3.337 1.00 88.62 498 ALA A CA 1
ATOM 3867 C C . ALA A 1 498 ? -1.402 5.086 -3.114 1.00 88.62 498 ALA A C 1
ATOM 3869 O O . ALA A 1 498 ? -1.804 6.259 -3.078 1.00 88.62 498 ALA A O 1
ATOM 3870 N N . PRO A 1 499 ? -2.223 4.040 -2.895 1.00 92.62 499 PRO A N 1
ATOM 3871 C CA . PRO A 1 499 ? -3.525 4.166 -2.254 1.00 92.62 499 PRO A CA 1
ATOM 3872 C C . PRO A 1 499 ? -3.428 4.807 -0.874 1.00 92.62 499 PRO A C 1
ATOM 3874 O O . PRO A 1 499 ? -2.412 4.683 -0.190 1.00 92.62 499 PRO A O 1
ATOM 3877 N N . VAL A 1 500 ? -4.502 5.479 -0.462 1.00 93.25 500 VAL A N 1
ATOM 3878 C CA . VAL A 1 500 ? -4.589 6.140 0.841 1.00 93.25 500 VAL A CA 1
ATOM 3879 C C . VAL A 1 500 ? -5.569 5.416 1.754 1.00 93.25 500 VAL A C 1
ATOM 3881 O O . VAL A 1 500 ? -6.744 5.255 1.424 1.00 93.25 500 VAL A O 1
ATOM 3884 N N . LEU A 1 501 ? -5.090 5.031 2.930 1.00 96.94 501 LEU A N 1
ATOM 3885 C CA . LEU A 1 501 ? -5.903 4.555 4.039 1.00 96.94 501 LEU A CA 1
ATOM 3886 C C . LEU A 1 501 ? -6.212 5.713 4.993 1.00 96.94 501 LEU A C 1
ATOM 3888 O O . LEU A 1 501 ? -5.359 6.564 5.236 1.00 96.94 501 LEU A O 1
ATOM 3892 N N . ILE A 1 502 ? -7.432 5.751 5.536 1.00 96.88 502 ILE A N 1
ATOM 3893 C CA . ILE A 1 502 ? -7.821 6.687 6.598 1.00 96.88 502 ILE A CA 1
ATOM 3894 C C . ILE A 1 502 ? -8.504 5.939 7.749 1.00 96.88 502 ILE A C 1
ATOM 3896 O O . ILE A 1 502 ? -9.559 5.327 7.577 1.00 96.88 502 ILE A O 1
ATOM 3900 N N . GLY A 1 503 ? -7.929 6.040 8.951 1.00 96.44 503 GLY A N 1
ATOM 3901 C CA . GLY A 1 503 ? -8.496 5.498 10.190 1.00 96.44 503 GLY A CA 1
ATOM 3902 C C . GLY A 1 503 ? -8.968 6.581 11.165 1.00 96.44 503 GLY A C 1
ATOM 3903 O O . GLY A 1 503 ? -8.203 7.039 12.011 1.00 96.44 503 GLY A O 1
ATOM 3904 N N . THR A 1 504 ? -10.244 6.969 11.102 1.00 96.12 504 THR A N 1
ATOM 3905 C CA . THR A 1 504 ? -10.845 7.975 12.010 1.00 96.12 504 THR A CA 1
ATOM 3906 C C . THR A 1 504 ? -11.704 7.373 13.122 1.00 96.12 504 THR A C 1
ATOM 3908 O O . THR A 1 504 ? -12.070 8.078 14.063 1.00 96.12 504 THR A O 1
ATOM 3911 N N . SER A 1 505 ? -12.033 6.082 13.030 1.00 93.81 505 SER A N 1
ATOM 3912 C CA . SER A 1 505 ? -13.032 5.434 13.879 1.00 93.81 505 SER A CA 1
ATOM 3913 C C . SER A 1 505 ? -12.741 5.586 15.372 1.00 93.81 505 SER A C 1
ATOM 3915 O O . SER A 1 505 ? -11.651 5.261 15.846 1.00 93.81 505 SER A O 1
ATOM 3917 N N . ARG A 1 506 ? -13.742 6.106 16.098 1.00 93.06 506 ARG A N 1
ATOM 3918 C CA . ARG A 1 506 ? -13.749 6.322 17.556 1.00 93.06 506 ARG A CA 1
ATOM 3919 C C . ARG A 1 506 ? -12.644 7.242 18.105 1.00 93.06 506 ARG A C 1
ATOM 3921 O O . ARG A 1 506 ? -12.506 7.369 19.322 1.00 93.06 506 ARG A O 1
ATOM 3928 N N . LYS A 1 507 ? -11.882 7.943 17.258 1.00 93.56 507 LYS A N 1
ATOM 3929 C CA . LYS A 1 507 ? -10.761 8.805 17.684 1.00 93.56 507 LYS A CA 1
ATOM 3930 C C . LYS A 1 507 ? -11.217 9.984 18.559 1.00 93.56 507 LYS A C 1
ATOM 3932 O O . LYS A 1 507 ? -12.319 10.509 18.410 1.00 93.56 507 LYS A O 1
ATOM 3937 N N . SER A 1 508 ? -10.337 10.438 19.455 1.00 93.94 508 SER A N 1
ATOM 3938 C CA . SER A 1 508 ? -10.618 11.490 20.450 1.00 93.94 508 SER A CA 1
ATOM 3939 C C . SER A 1 508 ? -11.014 12.839 19.845 1.00 93.94 508 SER A C 1
ATOM 3941 O O . SER A 1 508 ? -11.876 13.514 20.403 1.00 93.94 508 SER A O 1
ATOM 3943 N N . PHE A 1 509 ? -10.465 13.218 18.683 1.00 96.19 509 PHE A N 1
ATOM 3944 C CA . PHE A 1 509 ? -10.826 14.480 18.024 1.00 96.19 509 PHE A CA 1
ATOM 3945 C C . PHE A 1 509 ? -12.312 14.545 17.631 1.00 96.19 509 PHE A C 1
ATOM 3947 O O . PHE A 1 509 ? -12.891 15.627 17.600 1.00 96.19 509 PHE A O 1
ATOM 3954 N N . ILE A 1 510 ? -12.954 13.397 17.380 1.00 97.19 510 ILE A N 1
ATOM 3955 C CA . ILE A 1 510 ? -14.401 13.340 17.145 1.00 97.19 510 ILE A CA 1
ATOM 3956 C C . ILE A 1 510 ? -15.138 13.735 18.426 1.00 97.19 510 ILE A C 1
ATOM 3958 O O . ILE A 1 510 ? -16.043 14.565 18.380 1.00 97.19 510 ILE A O 1
ATOM 3962 N N . GLY A 1 511 ? -14.728 13.185 19.573 1.00 96.69 511 GLY A N 1
ATOM 3963 C CA . GLY A 1 511 ? -15.286 13.548 20.877 1.00 96.69 511 GLY A CA 1
ATOM 3964 C C . GLY A 1 511 ? -15.077 15.025 21.215 1.00 96.69 511 GLY A C 1
ATOM 3965 O O . GLY A 1 511 ? -15.994 15.664 21.717 1.00 96.69 511 GLY A O 1
ATOM 3966 N N . HIS A 1 512 ? -13.922 15.591 20.848 1.00 97.00 512 HIS A N 1
ATOM 3967 C CA . HIS A 1 512 ? -13.637 17.019 21.006 1.00 97.00 512 HIS A CA 1
ATOM 3968 C C . HIS A 1 512 ? -14.664 17.907 20.282 1.00 97.00 512 HIS A C 1
ATOM 3970 O O . HIS A 1 512 ? -15.209 18.821 20.891 1.00 97.00 512 HIS A O 1
ATOM 3976 N N . PHE A 1 513 ? -14.976 17.624 19.011 1.00 97.69 513 PHE A N 1
ATOM 3977 C CA . PHE A 1 513 ? -15.922 18.447 18.240 1.00 97.69 513 PHE A CA 1
ATOM 3978 C C . PHE A 1 513 ? -17.398 18.136 18.515 1.00 97.69 513 PHE A C 1
ATOM 3980 O O . PHE A 1 513 ? -18.241 19.018 18.387 1.00 97.69 513 PHE A O 1
ATOM 3987 N N . THR A 1 514 ? -17.731 16.888 18.850 1.00 97.56 514 THR A N 1
ATOM 3988 C CA . THR A 1 514 ? -19.129 16.451 19.045 1.00 97.56 514 THR A CA 1
ATOM 3989 C C . THR A 1 514 ? -19.597 16.525 20.496 1.00 97.56 514 THR A C 1
ATOM 3991 O O . THR A 1 514 ? -20.793 16.432 20.753 1.00 97.56 514 THR A O 1
ATOM 3994 N N . GLY A 1 515 ? -18.673 16.635 21.453 1.00 97.06 515 GLY A N 1
ATOM 3995 C CA . GLY A 1 515 ? -18.952 16.505 22.884 1.00 97.06 515 GLY A CA 1
ATOM 3996 C C . GLY A 1 515 ? -19.154 15.060 23.364 1.00 97.06 515 GLY A C 1
ATOM 3997 O O . GLY A 1 515 ? -19.322 14.845 24.565 1.00 97.06 515 GLY A O 1
ATOM 3998 N N . VAL A 1 516 ? -19.112 14.058 22.472 1.00 96.19 516 VAL A N 1
ATOM 3999 C CA . VAL A 1 516 ? -19.328 12.641 22.816 1.00 96.19 516 VAL A CA 1
ATOM 4000 C C . VAL A 1 516 ? -18.091 12.048 23.498 1.00 96.19 516 VAL A C 1
ATOM 4002 O O . VAL A 1 516 ? -17.051 11.811 22.869 1.00 96.19 516 VAL A O 1
ATOM 4005 N N . GLN A 1 517 ? -18.218 11.781 24.799 1.00 93.06 517 GLN A N 1
ATOM 4006 C CA . GLN A 1 517 ? -17.103 11.349 25.647 1.00 93.06 517 GLN A CA 1
ATOM 4007 C C . GLN A 1 517 ? -16.710 9.886 25.414 1.00 93.06 517 GLN A C 1
ATOM 4009 O O . GLN A 1 517 ? -15.533 9.617 25.184 1.00 93.06 517 GLN A O 1
ATOM 4014 N N . SER A 1 518 ? -17.672 8.956 25.404 1.00 92.62 518 SER A N 1
ATOM 4015 C CA . SER A 1 518 ? -17.405 7.522 25.194 1.00 92.62 518 SER A CA 1
ATOM 4016 C C . SER A 1 518 ? -16.989 7.248 23.739 1.00 92.62 518 SER A C 1
ATOM 4018 O O . SER A 1 518 ? -17.704 7.668 22.824 1.00 92.62 518 SER A O 1
ATOM 4020 N N . PRO A 1 519 ? -15.853 6.564 23.489 1.00 90.75 519 PRO A N 1
ATOM 4021 C CA . PRO A 1 519 ? -15.416 6.201 22.141 1.00 90.75 519 PRO A CA 1
ATOM 4022 C C . PRO A 1 519 ? -16.453 5.391 21.353 1.00 90.75 519 PRO A C 1
ATOM 4024 O O . PRO A 1 519 ? -16.644 5.649 20.166 1.00 90.75 519 PRO A O 1
ATOM 4027 N N . GLU A 1 520 ? -17.151 4.467 22.009 1.00 90.19 520 GLU A N 1
ATOM 4028 C CA . GLU A 1 520 ? -18.142 3.551 21.424 1.00 90.19 520 GLU A CA 1
ATOM 4029 C C . GLU A 1 520 ? -19.375 4.303 20.910 1.00 90.19 520 GLU A C 1
ATOM 4031 O O . GLU A 1 520 ? -20.014 3.885 19.951 1.00 90.19 520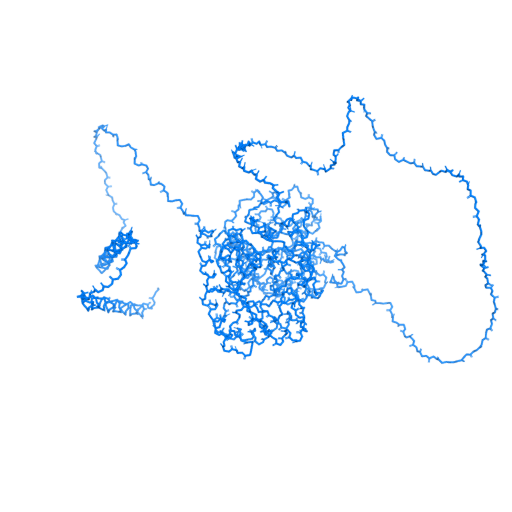 GLU A O 1
ATOM 4036 N N . GLN A 1 521 ? -19.694 5.454 21.507 1.00 94.00 521 GLN A N 1
ATOM 4037 C CA . GLN A 1 521 ? -20.836 6.286 21.118 1.00 94.00 521 GLN A CA 1
ATOM 4038 C C . GLN A 1 521 ? -20.520 7.250 19.962 1.00 94.00 521 GLN A C 1
ATOM 4040 O O . GLN A 1 521 ? -21.406 7.948 19.467 1.00 94.00 521 GLN A O 1
ATOM 4045 N N . ARG A 1 522 ? -19.271 7.301 19.477 1.00 96.00 522 ARG A N 1
ATOM 4046 C CA . ARG A 1 522 ? -18.836 8.227 18.410 1.00 96.00 522 ARG A CA 1
ATOM 4047 C C . ARG A 1 522 ? -19.222 7.764 16.997 1.00 96.00 522 ARG A C 1
ATOM 4049 O O . ARG A 1 522 ? -18.619 8.228 16.027 1.00 96.00 522 ARG A O 1
ATOM 4056 N N . VAL A 1 523 ? -20.210 6.880 16.850 1.00 96.25 523 VAL A N 1
ATOM 4057 C CA . VAL A 1 523 ? -20.608 6.262 15.570 1.00 96.25 523 VAL A CA 1
ATOM 4058 C C . VAL A 1 523 ? -20.988 7.313 14.521 1.00 96.25 523 VAL A C 1
ATOM 4060 O O . VAL A 1 523 ? -20.430 7.313 13.426 1.00 96.25 523 VAL A O 1
ATOM 4063 N N . PHE A 1 524 ? -21.856 8.278 14.849 1.00 98.00 524 PHE A N 1
ATOM 4064 C CA . PHE A 1 524 ? -22.270 9.316 13.889 1.00 98.00 524 PHE A CA 1
ATOM 4065 C C . PHE A 1 524 ? -21.147 10.292 13.527 1.00 98.00 524 PHE A C 1
ATOM 4067 O O . PHE A 1 524 ? -21.005 10.680 12.367 1.00 98.00 524 PHE A O 1
ATOM 4074 N N . GLY A 1 525 ? -20.303 10.653 14.496 1.00 97.81 525 GLY A N 1
ATOM 4075 C CA . GLY A 1 525 ? -19.108 11.447 14.217 1.00 97.81 525 GLY A CA 1
ATOM 4076 C C . GLY A 1 525 ? -18.131 10.692 13.308 1.00 97.81 525 GLY A C 1
ATOM 4077 O O . GLY A 1 525 ? -17.596 11.261 12.360 1.00 97.81 525 GLY A O 1
ATOM 4078 N N . THR A 1 526 ? -17.972 9.385 13.528 1.00 98.00 526 THR A N 1
ATOM 4079 C CA . THR A 1 526 ? -17.182 8.501 12.662 1.00 98.00 526 THR A CA 1
ATOM 4080 C C . THR A 1 526 ? -17.762 8.465 11.245 1.00 98.00 526 THR A C 1
ATOM 4082 O O . THR A 1 526 ? -17.022 8.714 10.294 1.00 98.00 526 THR A O 1
ATOM 4085 N N . ALA A 1 527 ? -19.077 8.281 11.091 1.00 98.44 527 ALA A N 1
ATOM 4086 C CA . ALA A 1 527 ? -19.757 8.293 9.793 1.00 98.44 527 ALA A CA 1
ATOM 4087 C C . ALA A 1 527 ? -19.496 9.586 8.999 1.00 98.44 527 ALA A C 1
ATOM 4089 O O . ALA A 1 527 ? -19.168 9.535 7.809 1.00 98.44 527 ALA A O 1
ATOM 4090 N N . ALA A 1 528 ? -19.565 10.744 9.666 1.00 98.25 528 ALA A N 1
ATOM 4091 C CA . ALA A 1 528 ? -19.262 12.035 9.051 1.00 98.25 528 ALA A CA 1
ATOM 4092 C C . ALA A 1 528 ? -17.806 12.105 8.559 1.00 98.25 528 ALA A C 1
ATOM 4094 O O . ALA A 1 528 ? -17.547 12.519 7.428 1.00 98.25 528 ALA A O 1
ATOM 4095 N N . THR A 1 529 ? -16.849 11.652 9.376 1.00 98.00 529 THR A N 1
ATOM 4096 C CA . THR A 1 529 ? -15.427 11.660 8.993 1.00 98.00 529 THR A CA 1
ATOM 4097 C C . THR A 1 529 ? -15.101 10.701 7.848 1.00 98.00 529 THR A C 1
ATOM 4099 O O . THR A 1 529 ? -14.295 11.050 6.990 1.00 98.00 529 THR A O 1
ATOM 4102 N N . ILE A 1 530 ? -15.738 9.527 7.794 1.00 97.94 530 ILE A N 1
ATOM 4103 C CA . ILE A 1 530 ? -15.553 8.546 6.715 1.00 97.94 530 ILE A CA 1
ATOM 4104 C C . ILE A 1 530 ? -16.111 9.083 5.403 1.00 97.94 530 ILE A C 1
ATOM 4106 O O . ILE A 1 530 ? -15.434 9.022 4.382 1.00 97.94 530 ILE A O 1
ATOM 4110 N N . THR A 1 531 ? -17.305 9.677 5.439 1.00 97.81 531 THR A N 1
ATOM 4111 C CA . THR A 1 531 ? -17.906 10.318 4.262 1.00 97.81 531 THR A CA 1
ATOM 4112 C C . THR A 1 531 ? -16.981 11.407 3.709 1.00 97.81 531 THR A C 1
ATOM 4114 O O . THR A 1 531 ? -16.691 11.425 2.513 1.00 97.81 531 THR A O 1
ATOM 4117 N N . ALA A 1 532 ? -16.435 12.257 4.588 1.00 96.12 532 ALA A N 1
ATOM 4118 C CA . ALA A 1 532 ? -15.466 13.282 4.205 1.00 96.12 532 ALA A CA 1
ATOM 4119 C C . ALA A 1 532 ? -14.159 12.687 3.646 1.00 96.12 532 ALA A C 1
ATOM 4121 O O . ALA A 1 532 ? -13.637 13.184 2.650 1.00 96.12 532 ALA A O 1
ATOM 4122 N N . ALA A 1 533 ? -13.641 11.606 4.239 1.00 95.06 533 ALA A N 1
ATOM 4123 C CA . ALA A 1 533 ? -12.440 10.922 3.757 1.00 95.06 533 ALA A CA 1
ATOM 4124 C C . ALA A 1 533 ? -12.636 10.326 2.351 1.00 95.06 533 ALA A C 1
ATOM 4126 O O . ALA A 1 533 ? -11.749 10.439 1.502 1.00 95.06 533 ALA A O 1
ATOM 4127 N N . ILE A 1 534 ? -13.807 9.741 2.081 1.00 94.94 534 ILE A N 1
ATOM 4128 C CA . ILE A 1 534 ? -14.162 9.189 0.767 1.00 94.94 534 ILE A CA 1
ATOM 4129 C C . ILE A 1 534 ? -14.272 10.304 -0.275 1.00 94.94 534 ILE A C 1
ATOM 4131 O O . ILE A 1 534 ? -13.666 10.189 -1.342 1.00 94.94 534 ILE A O 1
ATOM 4135 N N . GLU A 1 535 ? -14.949 11.417 0.039 1.00 92.69 535 GLU A N 1
ATOM 4136 C CA . GLU A 1 535 ? -14.970 12.597 -0.841 1.00 92.69 535 GLU A CA 1
ATOM 4137 C C . GLU A 1 535 ? -13.547 13.093 -1.139 1.00 92.69 535 GLU A C 1
ATOM 4139 O O . GLU A 1 535 ? -13.210 13.426 -2.282 1.00 92.69 535 GLU A O 1
ATOM 4144 N N . ALA A 1 536 ? -12.704 13.133 -0.105 1.00 88.94 536 ALA A N 1
ATOM 4145 C CA . ALA A 1 536 ? -11.327 13.582 -0.204 1.00 88.94 536 ALA A CA 1
ATOM 4146 C C . ALA A 1 536 ? -10.453 12.635 -1.043 1.00 88.94 536 ALA A C 1
ATOM 4148 O O . ALA A 1 536 ? -9.444 13.090 -1.580 1.00 88.94 536 ALA A O 1
ATOM 4149 N N . GLY A 1 537 ? -10.851 11.372 -1.227 1.00 89.44 537 GLY A N 1
ATOM 4150 C CA . GLY A 1 537 ? -10.198 10.408 -2.115 1.00 89.44 537 GLY A CA 1
ATOM 4151 C C . GLY A 1 537 ? -9.500 9.236 -1.421 1.00 89.44 537 GLY A C 1
ATOM 4152 O O . GLY A 1 537 ? -8.664 8.602 -2.071 1.00 89.44 537 GLY A O 1
ATOM 4153 N N . ALA A 1 538 ? -9.822 8.953 -0.153 1.00 92.75 538 ALA A N 1
ATOM 4154 C CA . ALA A 1 538 ? -9.371 7.750 0.550 1.00 92.75 538 ALA A CA 1
ATOM 4155 C C . ALA A 1 538 ? -9.785 6.486 -0.213 1.00 92.75 538 ALA A C 1
ATOM 4157 O O . ALA A 1 538 ? -10.851 6.444 -0.809 1.00 92.75 538 ALA A O 1
ATOM 4158 N N . ASP A 1 539 ? -8.959 5.454 -0.212 1.00 94.19 539 ASP A N 1
ATOM 4159 C CA . ASP A 1 539 ? -9.198 4.191 -0.919 1.00 94.19 539 ASP A CA 1
ATOM 4160 C C . ASP A 1 539 ? -9.601 3.081 0.048 1.00 94.19 539 ASP A C 1
ATOM 4162 O O . ASP A 1 539 ? -10.371 2.191 -0.310 1.00 94.19 539 ASP A O 1
ATOM 4166 N N . ILE A 1 540 ? -9.120 3.187 1.287 1.00 97.62 540 ILE A N 1
ATOM 4167 C CA . ILE A 1 540 ? -9.403 2.271 2.385 1.00 97.62 540 ILE A CA 1
ATOM 4168 C C . ILE A 1 540 ? -9.846 3.094 3.596 1.00 97.62 540 ILE A C 1
ATOM 4170 O O . ILE A 1 540 ? -9.224 4.107 3.925 1.00 97.62 540 ILE A O 1
ATOM 4174 N N . VAL A 1 541 ? -10.903 2.661 4.281 1.00 98.31 541 VAL A N 1
ATOM 4175 C CA . VAL A 1 541 ? -11.299 3.227 5.579 1.00 98.31 541 VAL A CA 1
ATOM 4176 C C . VAL A 1 541 ? -11.238 2.160 6.663 1.00 98.31 541 VAL A C 1
ATOM 4178 O O . VAL A 1 541 ? -11.763 1.061 6.487 1.00 98.31 541 VAL A O 1
ATOM 4181 N N . ARG A 1 542 ? -10.578 2.481 7.781 1.00 98.44 542 ARG A N 1
ATOM 4182 C CA . ARG A 1 542 ? -10.336 1.555 8.898 1.00 98.44 542 ARG A CA 1
ATOM 4183 C C . ARG A 1 542 ? -11.298 1.825 10.058 1.00 98.44 542 ARG A C 1
ATOM 4185 O O . ARG A 1 542 ? -11.318 2.944 10.585 1.00 98.44 542 ARG A O 1
ATOM 4192 N N . VAL A 1 543 ? -12.103 0.830 10.449 1.00 97.56 543 VAL A N 1
ATOM 4193 C CA . VAL A 1 543 ? -13.262 1.024 11.344 1.00 97.56 543 VAL A CA 1
ATOM 4194 C C . VAL A 1 543 ? -13.462 -0.072 12.393 1.00 97.56 543 VAL A C 1
ATOM 4196 O O . VAL A 1 543 ? -13.138 -1.230 12.154 1.00 97.56 543 VAL A O 1
ATOM 4199 N N . HIS A 1 544 ? -14.060 0.297 13.532 1.00 94.12 544 HIS A N 1
ATOM 4200 C CA . HIS A 1 544 ? -14.555 -0.647 14.546 1.00 94.12 544 HIS A CA 1
ATOM 4201 C C . HIS A 1 544 ? -16.008 -1.074 14.267 1.00 94.12 544 HIS A C 1
ATOM 4203 O O . HIS A 1 544 ? -16.327 -2.256 14.298 1.00 94.12 544 HIS A O 1
ATOM 4209 N N . ASP A 1 545 ? -16.889 -0.111 13.979 1.00 95.12 545 ASP A N 1
ATOM 4210 C CA . ASP A 1 545 ? -18.337 -0.314 13.807 1.00 95.12 545 ASP A CA 1
ATOM 4211 C C . ASP A 1 545 ? -18.663 -0.726 12.357 1.00 95.12 545 ASP A C 1
ATOM 4213 O O . ASP A 1 545 ? -19.148 0.069 11.548 1.00 95.12 545 ASP A O 1
ATOM 4217 N N . VAL A 1 546 ? -18.276 -1.951 11.980 1.00 97.06 546 VAL A N 1
ATOM 4218 C CA . VAL A 1 546 ? -18.248 -2.409 10.575 1.00 97.06 546 VAL A CA 1
ATOM 4219 C C . VAL A 1 546 ? -19.636 -2.422 9.932 1.00 97.06 546 VAL A C 1
ATOM 4221 O O . VAL A 1 546 ? -19.775 -2.026 8.776 1.00 97.06 546 VAL A O 1
ATOM 4224 N N . GLN A 1 547 ? -20.673 -2.832 10.665 1.00 96.62 547 GLN A N 1
ATOM 4225 C CA . GLN A 1 547 ? -22.034 -2.935 10.130 1.00 96.62 547 GLN A CA 1
ATOM 4226 C C . GLN A 1 547 ? -22.605 -1.567 9.738 1.00 96.62 547 GLN A C 1
ATOM 4228 O O . GLN A 1 547 ? -23.173 -1.403 8.655 1.00 96.62 547 GLN A O 1
ATOM 4233 N N . GLU A 1 548 ? -22.441 -0.576 10.606 1.00 97.81 548 GLU A N 1
ATOM 4234 C CA . GLU A 1 548 ? -22.889 0.792 10.390 1.00 97.81 548 GLU A CA 1
ATOM 4235 C C . GLU A 1 548 ? -22.028 1.470 9.324 1.00 97.81 548 GLU A C 1
ATOM 4237 O O . GLU A 1 548 ? -22.550 2.066 8.379 1.00 97.81 548 GLU A O 1
ATOM 4242 N N . MET A 1 549 ? -20.702 1.351 9.429 1.00 98.38 549 MET A N 1
ATOM 4243 C CA . MET A 1 549 ? -19.799 2.016 8.493 1.00 98.38 549 MET A CA 1
ATOM 4244 C C . MET A 1 549 ? -19.834 1.389 7.099 1.00 98.38 549 MET A C 1
ATOM 4246 O O . MET A 1 549 ? -19.647 2.112 6.125 1.00 98.38 549 MET A O 1
ATOM 4250 N N . GLY A 1 550 ? -20.166 0.103 6.959 1.00 98.19 550 GLY A N 1
ATOM 4251 C CA . GLY A 1 550 ? -20.424 -0.519 5.659 1.00 98.19 550 GLY A CA 1
ATOM 4252 C C . GLY A 1 550 ? -21.593 0.131 4.912 1.00 98.19 550 GLY A C 1
ATOM 4253 O O . GLY A 1 550 ? -21.520 0.330 3.699 1.00 98.19 550 GLY A O 1
ATOM 4254 N N . GLN A 1 551 ? -22.647 0.549 5.622 1.00 98.50 551 GLN A N 1
ATOM 4255 C CA . GLN A 1 551 ? -23.756 1.306 5.024 1.00 98.50 551 GLN A CA 1
ATOM 4256 C C . GLN A 1 551 ? -23.324 2.724 4.633 1.00 98.50 551 GLN A C 1
ATOM 4258 O O . GLN A 1 551 ? -23.642 3.187 3.537 1.00 98.50 551 GLN A O 1
ATOM 4263 N N . VAL A 1 552 ? -22.553 3.391 5.498 1.00 98.56 552 VAL A N 1
ATOM 4264 C CA . VAL A 1 552 ? -22.008 4.732 5.227 1.00 98.56 552 VAL A CA 1
ATOM 4265 C C . VAL A 1 552 ? -21.107 4.716 3.995 1.00 98.56 552 VAL A C 1
ATOM 4267 O O . VAL A 1 552 ? -21.257 5.570 3.128 1.00 98.56 552 VAL A O 1
ATOM 4270 N N . VAL A 1 553 ? -20.212 3.731 3.884 1.00 98.31 553 VAL A N 1
ATOM 4271 C CA . VAL A 1 553 ? -19.311 3.570 2.737 1.00 98.31 553 VAL A CA 1
ATOM 4272 C C . VAL A 1 553 ? -20.099 3.389 1.444 1.00 98.31 553 VAL A C 1
ATOM 4274 O O . VAL A 1 553 ? -19.849 4.114 0.486 1.00 98.31 553 VAL A O 1
ATOM 4277 N N . LYS A 1 554 ? -21.094 2.492 1.422 1.00 97.38 554 LYS A N 1
ATOM 4278 C CA . LYS A 1 554 ? -21.949 2.279 0.241 1.00 97.38 554 LYS A CA 1
ATOM 4279 C C . LYS A 1 554 ? -22.659 3.565 -0.188 1.00 97.38 554 LYS A C 1
ATOM 4281 O O . LYS A 1 554 ? -22.703 3.879 -1.376 1.00 97.38 554 LYS A O 1
ATOM 4286 N N . MET A 1 555 ? -23.185 4.328 0.772 1.00 97.94 555 MET A N 1
ATOM 4287 C CA . MET A 1 555 ? -23.849 5.600 0.484 1.00 97.94 555 MET A CA 1
ATOM 4288 C C . MET A 1 555 ? -22.861 6.664 -0.015 1.00 97.94 555 MET A C 1
ATOM 4290 O O . MET A 1 555 ? -23.147 7.366 -0.982 1.00 97.94 555 MET A O 1
ATOM 4294 N N . ALA A 1 556 ? -21.688 6.776 0.608 1.00 97.44 556 ALA A N 1
ATOM 4295 C CA . ALA A 1 556 ? -20.652 7.713 0.191 1.00 97.44 556 ALA A CA 1
ATOM 4296 C C . ALA A 1 556 ? -20.123 7.383 -1.214 1.00 97.44 556 ALA A C 1
ATOM 4298 O O . ALA A 1 556 ? -19.963 8.287 -2.033 1.00 97.44 556 ALA A O 1
ATOM 4299 N N . ASP A 1 557 ? -19.925 6.104 -1.537 1.00 96.12 557 ASP A N 1
ATOM 4300 C CA . ASP A 1 557 ? -19.529 5.675 -2.879 1.00 96.12 557 ASP A CA 1
ATOM 4301 C C . ASP A 1 557 ? -20.600 6.013 -3.919 1.00 96.12 557 ASP A C 1
ATOM 4303 O O . ASP A 1 557 ? -20.274 6.566 -4.969 1.00 96.12 557 ASP A O 1
ATOM 4307 N N . ALA A 1 558 ? -21.882 5.807 -3.604 1.00 95.69 558 ALA A N 1
ATOM 4308 C CA . ALA A 1 558 ? -22.977 6.210 -4.485 1.00 95.69 558 ALA A CA 1
ATOM 4309 C C . ALA A 1 558 ? -23.001 7.728 -4.766 1.00 95.69 558 ALA A C 1
ATOM 4311 O O . ALA A 1 558 ? -23.398 8.143 -5.854 1.00 95.69 558 ALA A O 1
ATOM 4312 N N . ILE A 1 559 ? -22.560 8.563 -3.816 1.00 94.81 559 ILE A N 1
ATOM 4313 C CA . ILE A 1 559 ? -22.481 10.025 -3.982 1.00 94.81 559 ILE A CA 1
ATOM 4314 C C . ILE A 1 559 ? -21.232 10.434 -4.774 1.00 94.81 559 ILE A C 1
ATOM 4316 O O . ILE A 1 559 ? -21.313 11.272 -5.674 1.00 94.81 559 ILE A O 1
ATOM 4320 N N . TYR A 1 560 ? -20.064 9.891 -4.422 1.00 93.00 560 TYR A N 1
ATOM 4321 C CA . TYR A 1 560 ? -18.767 10.437 -4.846 1.00 93.00 560 TYR A CA 1
ATOM 4322 C C . TYR A 1 560 ? -18.042 9.622 -5.918 1.00 93.00 560 TYR A C 1
ATOM 4324 O O . TYR A 1 560 ? -17.060 10.123 -6.487 1.00 93.00 560 TYR A O 1
ATOM 4332 N N . ARG A 1 561 ? -18.505 8.394 -6.174 1.00 90.50 561 ARG A N 1
ATOM 4333 C CA . ARG A 1 561 ? -17.862 7.404 -7.047 1.00 90.50 561 ARG A CA 1
ATOM 4334 C C . ARG A 1 561 ? -18.792 6.808 -8.106 1.00 90.50 561 ARG A C 1
ATOM 4336 O O . ARG A 1 561 ? -18.474 5.795 -8.713 1.00 90.50 561 ARG A O 1
ATOM 4343 N N . ALA A 1 562 ? -19.937 7.432 -8.354 1.00 81.88 562 ALA A N 1
ATOM 4344 C CA . ALA A 1 562 ? -20.789 7.052 -9.473 1.00 81.88 562 ALA A CA 1
ATOM 4345 C C . ALA A 1 562 ? -20.175 7.488 -10.814 1.00 81.88 562 ALA A C 1
ATOM 4347 O O . ALA A 1 562 ? -19.497 8.520 -10.897 1.00 81.88 562 ALA A O 1
ATOM 4348 N N . GLU A 1 563 ? -20.465 6.736 -11.880 1.00 71.19 563 GLU A N 1
ATOM 4349 C CA . GLU A 1 563 ? -20.209 7.214 -13.237 1.00 71.19 563 GLU A CA 1
ATOM 4350 C C . GLU A 1 563 ? -20.915 8.561 -13.457 1.00 71.19 563 GLU A C 1
ATOM 4352 O O . GLU A 1 563 ? -22.056 8.744 -13.009 1.00 71.19 563 GLU A O 1
ATOM 4357 N N . PRO A 1 564 ? -20.280 9.525 -14.149 1.00 60.47 564 PRO A N 1
ATOM 4358 C CA . PRO A 1 564 ? -20.965 10.743 -14.544 1.00 60.47 564 PRO A CA 1
ATOM 4359 C C . PRO A 1 564 ? -22.204 10.344 -15.340 1.00 60.47 564 PRO A C 1
ATOM 4361 O O . PRO A 1 564 ? -22.070 9.725 -16.393 1.00 60.47 564 PRO A O 1
ATOM 4364 N N . ALA A 1 565 ? -23.398 10.680 -14.837 1.00 55.41 565 ALA A N 1
ATOM 4365 C CA . ALA A 1 565 ? -24.646 10.351 -15.513 1.00 55.41 565 ALA A CA 1
ATOM 4366 C C . ALA A 1 565 ? -24.521 10.718 -16.995 1.00 55.41 565 ALA A C 1
ATOM 4368 O O . ALA A 1 565 ? -24.298 11.891 -17.323 1.00 55.41 565 ALA A O 1
ATOM 4369 N N . ALA A 1 566 ? -24.611 9.711 -17.874 1.00 53.53 566 ALA A N 1
ATOM 4370 C CA . ALA A 1 566 ? -24.529 9.916 -19.309 1.00 53.53 566 ALA A CA 1
ATOM 4371 C C . ALA A 1 566 ? -25.486 11.055 -19.656 1.00 53.53 566 ALA A C 1
ATOM 4373 O O . ALA A 1 566 ? -26.680 10.990 -19.340 1.00 53.53 566 ALA A O 1
ATOM 4374 N N . LYS A 1 567 ? -24.961 12.142 -20.235 1.00 46.25 567 LYS A N 1
ATOM 4375 C CA . LYS A 1 567 ? -25.802 13.240 -20.708 1.00 46.25 567 LYS A CA 1
ATOM 4376 C C . LYS A 1 567 ? -26.776 12.615 -21.695 1.00 46.25 567 LYS A C 1
ATOM 4378 O O . LYS A 1 567 ? -26.383 12.335 -22.824 1.00 46.25 567 LYS A O 1
ATOM 4383 N N . LYS A 1 568 ? -28.025 12.374 -21.274 1.00 42.62 568 LYS A N 1
ATOM 4384 C CA . LYS A 1 568 ? -29.105 11.994 -22.185 1.00 42.62 568 LYS A CA 1
ATOM 4385 C C . LYS A 1 568 ? -29.033 12.986 -23.333 1.00 42.62 568 LYS A C 1
ATOM 4387 O O . LYS A 1 568 ? -29.160 14.192 -23.096 1.00 42.62 568 LYS A O 1
ATOM 4392 N N . ALA A 1 569 ? -28.743 12.487 -24.534 1.00 44.31 569 ALA A N 1
ATOM 4393 C CA . ALA A 1 569 ? -28.768 13.291 -25.739 1.00 44.31 569 ALA A CA 1
ATOM 4394 C C . ALA A 1 569 ? -30.079 14.076 -25.703 1.00 44.31 569 ALA A C 1
ATOM 4396 O O . ALA A 1 569 ? -31.153 13.488 -25.552 1.00 44.31 569 ALA A O 1
ATOM 4397 N N . ARG A 1 570 ? -29.988 15.411 -25.713 1.00 43.31 570 ARG A N 1
ATOM 4398 C CA . ARG A 1 570 ? -31.178 16.249 -25.825 1.00 43.31 570 ARG A CA 1
ATOM 4399 C C . ARG A 1 570 ? -31.870 15.787 -27.101 1.00 43.31 570 ARG A C 1
ATOM 4401 O O . ARG A 1 570 ? -31.289 15.918 -28.176 1.00 43.31 570 ARG A O 1
ATOM 4408 N N . GLY A 1 571 ? -33.048 15.179 -26.956 1.00 42.12 571 GLY A N 1
ATOM 4409 C CA . GLY A 1 571 ? -33.864 14.769 -28.092 1.00 42.12 571 GLY A CA 1
ATOM 4410 C C . GLY A 1 571 ? -34.032 15.948 -29.054 1.00 42.12 571 GLY A C 1
ATOM 4411 O O . GLY A 1 571 ? -33.963 17.101 -28.610 1.00 42.12 571 GLY A O 1
ATOM 4412 N N . PRO A 1 572 ? -34.200 15.685 -30.360 1.00 42.50 572 PRO A N 1
ATOM 4413 C CA . PRO A 1 572 ? -34.234 16.735 -31.363 1.00 42.50 572 PRO A CA 1
ATOM 4414 C C . PRO A 1 572 ? -35.261 17.795 -30.966 1.00 42.50 572 PRO A C 1
ATOM 4416 O O . PRO A 1 572 ? -36.403 17.487 -30.616 1.00 42.50 572 PRO A O 1
ATOM 4419 N N . ASN A 1 573 ? -34.804 19.046 -30.968 1.00 37.44 573 ASN A N 1
ATOM 4420 C CA . ASN A 1 573 ? -35.599 20.224 -30.655 1.00 37.44 573 ASN A CA 1
ATOM 4421 C C . ASN A 1 573 ? -36.889 20.185 -31.488 1.00 37.44 573 ASN A C 1
ATOM 4423 O O . ASN A 1 573 ? -36.846 20.325 -32.710 1.00 37.44 573 ASN A O 1
ATOM 4427 N N . ARG A 1 574 ? -38.045 20.021 -30.836 1.00 43.12 574 ARG A N 1
ATOM 4428 C CA . ARG A 1 574 ? -39.339 20.340 -31.444 1.00 43.12 574 ARG A CA 1
ATOM 4429 C C . ARG A 1 574 ? -39.427 21.857 -31.567 1.00 43.12 574 ARG A C 1
ATOM 4431 O O . ARG A 1 574 ? -39.991 22.523 -30.704 1.00 43.12 574 ARG A O 1
ATOM 4438 N N . SER A 1 575 ? -38.859 22.419 -32.625 1.00 37.72 575 SER A N 1
ATOM 4439 C CA . SER A 1 575 ? -39.177 23.784 -33.021 1.00 37.72 575 SER A CA 1
ATOM 4440 C C . SER A 1 575 ? -39.244 23.925 -34.538 1.00 37.72 575 SER A C 1
ATOM 4442 O O . SER A 1 575 ? -38.271 23.702 -35.248 1.00 37.72 575 SER A O 1
ATOM 4444 N N . LYS A 1 576 ? -40.430 24.385 -34.963 1.00 35.50 576 LYS A N 1
ATOM 4445 C CA . LYS A 1 576 ? -40.852 24.896 -36.279 1.00 35.50 576 LYS A CA 1
ATOM 4446 C C . LYS A 1 576 ? -41.610 23.911 -37.171 1.00 35.50 576 LYS A C 1
ATOM 4448 O O . LYS A 1 576 ? -41.104 23.395 -38.157 1.00 35.50 576 LYS A O 1
ATOM 4453 N N . ILE A 1 577 ? -42.898 23.775 -36.853 1.00 34.28 577 ILE A N 1
ATOM 4454 C CA . ILE A 1 577 ? -43.942 23.606 -37.867 1.00 34.28 577 ILE A CA 1
ATOM 4455 C C . ILE A 1 577 ? -44.138 24.991 -38.496 1.00 34.28 577 ILE A C 1
ATOM 4457 O O . ILE A 1 577 ? -44.596 25.912 -37.823 1.00 34.28 577 ILE A O 1
ATOM 4461 N N . ALA A 1 578 ? -43.742 25.146 -39.757 1.00 33.91 578 ALA A N 1
ATOM 4462 C CA . ALA A 1 578 ? -44.159 26.249 -40.615 1.00 33.91 578 ALA A CA 1
ATOM 4463 C C . ALA A 1 578 ? -45.005 25.658 -41.751 1.00 33.91 578 ALA A C 1
ATOM 4465 O O . ALA A 1 578 ? -44.641 24.639 -42.337 1.00 33.91 578 ALA A O 1
ATOM 4466 N N . HIS A 1 579 ? -46.165 26.260 -42.000 1.00 29.70 579 HIS A N 1
ATOM 4467 C CA . HIS A 1 579 ? -47.149 25.815 -42.982 1.00 29.70 579 HIS A CA 1
ATOM 4468 C C . HIS A 1 579 ? -46.843 26.306 -44.412 1.00 29.70 579 HIS A C 1
ATOM 4470 O O . HIS A 1 579 ? -46.594 27.494 -44.597 1.00 29.70 579 HIS A O 1
ATOM 4476 N N . SER A 1 580 ? -47.087 25.397 -45.379 1.00 26.42 580 SER A N 1
ATOM 4477 C CA . SER A 1 580 ? -47.643 25.611 -46.745 1.00 26.42 580 SER A CA 1
ATOM 4478 C C . SER A 1 580 ? -46.690 25.978 -47.913 1.00 26.42 580 SER A C 1
ATOM 4480 O O . SER A 1 580 ? -45.689 26.637 -47.640 1.00 26.42 580 SER A O 1
ATOM 4482 N N . PRO A 1 581 ? -47.001 25.699 -49.218 1.00 39.38 581 PRO A N 1
ATOM 4483 C CA . PRO A 1 581 ? -47.990 24.776 -49.843 1.00 39.38 581 PRO A CA 1
ATOM 4484 C C . PRO A 1 581 ? -47.455 23.842 -50.982 1.00 39.38 581 PRO A C 1
ATOM 4486 O O . PRO A 1 581 ? -46.430 24.095 -51.597 1.00 39.38 581 PRO A O 1
ATOM 4489 N N . HIS A 1 582 ? -48.271 22.823 -51.308 1.00 27.86 582 HIS A N 1
ATOM 4490 C CA . HIS A 1 582 ? -48.552 22.177 -52.619 1.00 27.86 582 HIS A CA 1
ATOM 4491 C C . HIS A 1 582 ? -47.480 21.516 -53.539 1.00 27.86 582 HIS A C 1
ATOM 4493 O O . HIS A 1 582 ? -46.808 22.185 -54.311 1.00 27.86 582 HIS A O 1
ATOM 4499 N N . SER A 1 583 ? -47.586 20.168 -53.600 1.00 26.70 583 SER A N 1
ATOM 4500 C CA . SER A 1 583 ? -47.794 19.295 -54.797 1.00 26.70 583 SER A CA 1
ATOM 4501 C C . SER A 1 583 ? -46.651 19.028 -55.809 1.00 26.70 583 SER A C 1
ATOM 4503 O O . SER A 1 583 ? -45.871 19.927 -56.086 1.00 26.70 583 SER A O 1
ATOM 4505 N N . PRO A 1 584 ? -46.640 17.886 -56.548 1.00 34.09 584 PRO A N 1
ATOM 4506 C CA . PRO A 1 584 ? -47.171 16.550 -56.263 1.00 34.09 584 PRO A CA 1
ATOM 4507 C C . PRO A 1 584 ? -46.130 15.410 -56.423 1.00 34.09 584 PRO A C 1
ATOM 4509 O O . PRO A 1 584 ? -45.035 15.554 -56.962 1.00 34.09 584 PRO A O 1
ATOM 4512 N N . SER A 1 585 ? -46.553 14.243 -55.948 1.00 31.12 585 SER A N 1
ATOM 4513 C CA . SER A 1 585 ? -45.966 12.905 -56.049 1.00 31.12 585 SER A CA 1
ATOM 4514 C C . SER A 1 585 ? -45.376 12.514 -57.414 1.00 31.12 585 SER A C 1
ATOM 4516 O O . SER A 1 585 ? -46.050 12.619 -58.440 1.00 31.12 585 SER A O 1
ATOM 4518 N N . LYS A 1 586 ? -44.189 11.889 -57.393 1.00 28.75 586 LYS A N 1
ATOM 4519 C CA . LYS A 1 586 ? -43.756 10.917 -58.409 1.00 28.75 586 LYS A CA 1
ATOM 4520 C C . LYS A 1 586 ? -43.335 9.607 -57.742 1.00 28.75 586 LYS A C 1
ATOM 4522 O O . LYS A 1 586 ? -42.417 9.566 -56.932 1.00 28.75 586 LYS A O 1
ATOM 4527 N N . SER A 1 587 ? -44.064 8.564 -58.111 1.00 28.62 587 SER A N 1
ATOM 4528 C CA . SER A 1 587 ? -43.837 7.141 -57.879 1.00 28.62 587 SER A CA 1
ATOM 4529 C C . SER A 1 587 ? -42.681 6.606 -58.727 1.00 28.62 587 SER A C 1
ATOM 4531 O O . SER A 1 587 ? -42.732 6.797 -59.939 1.00 28.62 587 SER A O 1
ATOM 4533 N N . ILE A 1 588 ? -41.729 5.877 -58.134 1.00 28.67 588 ILE A N 1
ATOM 4534 C CA . ILE A 1 588 ? -40.886 4.848 -58.786 1.00 28.67 588 ILE A CA 1
ATOM 4535 C C . ILE A 1 588 ? -40.563 3.822 -57.682 1.00 28.67 588 ILE A C 1
ATOM 4537 O O . ILE A 1 588 ? -39.913 4.162 -56.702 1.00 28.67 588 ILE A O 1
ATOM 4541 N N . ALA A 1 589 ? -41.345 2.746 -57.613 1.00 27.41 589 ALA A N 1
ATOM 4542 C CA . ALA A 1 589 ? -41.013 1.398 -58.091 1.00 27.41 589 ALA A CA 1
ATOM 4543 C C . ALA A 1 589 ? -40.069 0.640 -57.140 1.00 27.41 589 ALA A C 1
ATOM 4545 O O . ALA A 1 589 ? -38.868 0.875 -57.075 1.00 27.41 589 ALA A O 1
ATOM 4546 N N . SER A 1 590 ? -40.694 -0.265 -56.393 1.00 29.41 590 SER A N 1
ATOM 4547 C CA . SER A 1 590 ? -40.105 -1.394 -55.687 1.00 29.41 590 SER A CA 1
ATOM 4548 C C . SER A 1 590 ? -39.474 -2.381 -56.668 1.00 29.41 590 SER A C 1
ATOM 4550 O O . SER A 1 590 ? -40.136 -2.747 -57.639 1.00 29.41 590 SER A O 1
ATOM 4552 N N . ASP A 1 591 ? -38.281 -2.878 -56.346 1.00 26.45 591 ASP A N 1
ATOM 4553 C CA . ASP A 1 591 ? -37.837 -4.205 -56.777 1.00 26.45 591 ASP A CA 1
ATOM 4554 C C . ASP A 1 591 ? -37.344 -4.989 -55.539 1.00 26.45 591 ASP A C 1
ATOM 4556 O O . ASP A 1 591 ? -36.695 -4.388 -54.670 1.00 26.45 591 ASP A O 1
ATOM 4560 N N . PRO A 1 592 ? -37.718 -6.274 -55.385 1.00 34.50 592 PRO A N 1
ATOM 4561 C CA . PRO A 1 592 ? -37.595 -7.035 -54.154 1.00 34.50 592 PRO A CA 1
ATOM 4562 C C . PRO A 1 592 ? -36.425 -8.018 -54.220 1.00 34.50 592 PRO A C 1
ATOM 4564 O O . PRO A 1 592 ? -36.348 -8.836 -55.128 1.00 34.50 592 PRO A O 1
ATOM 4567 N N . SER A 1 593 ? -35.570 -8.024 -53.202 1.00 31.20 593 SER A N 1
ATOM 4568 C CA . SER A 1 593 ? -34.765 -9.207 -52.876 1.00 31.20 593 SER A CA 1
ATOM 4569 C C . SER A 1 593 ? -33.991 -8.983 -51.584 1.00 31.20 593 SER A C 1
ATOM 4571 O O . SER A 1 593 ? -32.855 -8.533 -51.645 1.00 31.20 593 SER A O 1
ATOM 4573 N N . VAL A 1 594 ? -34.605 -9.282 -50.437 1.00 29.30 594 VAL A N 1
ATOM 4574 C CA . VAL A 1 594 ? -33.993 -10.053 -49.337 1.00 29.30 594 VAL A CA 1
ATOM 4575 C C . VAL A 1 594 ? -35.158 -10.599 -48.501 1.00 29.30 594 VAL A C 1
ATOM 4577 O O . VAL A 1 594 ? -35.707 -9.902 -47.649 1.00 29.30 594 VAL A O 1
ATOM 4580 N N . GLU A 1 595 ? -35.568 -11.835 -48.774 1.00 28.83 595 GLU A N 1
ATOM 4581 C CA . GLU A 1 595 ? -36.317 -12.637 -47.806 1.00 28.83 595 GLU A CA 1
ATOM 4582 C C . GLU A 1 595 ? -35.341 -13.096 -46.713 1.00 28.83 595 GLU A C 1
ATOM 4584 O O . GLU A 1 595 ? -34.330 -13.732 -47.009 1.00 28.83 595 GLU A O 1
ATOM 4589 N N . CYS A 1 596 ? -35.651 -12.783 -45.454 1.00 26.97 596 CYS A N 1
ATOM 4590 C CA . CYS A 1 596 ? -35.098 -13.471 -44.289 1.00 26.97 596 CYS A CA 1
ATOM 4591 C C . CYS A 1 596 ? -36.228 -14.294 -43.645 1.00 26.97 596 CYS A C 1
ATOM 4593 O O . CYS A 1 596 ? -37.332 -13.762 -43.494 1.00 26.97 596 CYS A O 1
ATOM 4595 N N . PRO A 1 597 ? -35.983 -15.565 -43.284 1.00 36.09 597 PRO A N 1
ATOM 4596 C CA . PRO A 1 597 ? -37.027 -16.485 -42.854 1.00 36.09 597 PRO A CA 1
ATOM 4597 C C . PRO A 1 597 ? -37.373 -16.357 -41.360 1.00 36.09 597 PRO A C 1
ATOM 4599 O O . PRO A 1 597 ? -36.594 -15.846 -40.559 1.00 36.09 597 PRO A O 1
ATOM 4602 N N . ASP A 1 598 ? -38.540 -16.922 -41.038 1.00 35.88 598 ASP A N 1
ATOM 4603 C CA . ASP A 1 598 ? -39.061 -17.318 -39.720 1.00 35.88 598 ASP A CA 1
ATOM 4604 C C . ASP A 1 598 ? -39.892 -16.309 -38.909 1.00 35.88 598 ASP A C 1
ATOM 4606 O O . ASP A 1 598 ? -39.589 -15.924 -37.779 1.00 35.88 598 ASP A O 1
ATOM 4610 N N . ASP A 1 599 ? -41.076 -16.022 -39.454 1.00 39.06 599 ASP A N 1
ATOM 4611 C CA . ASP A 1 599 ? -42.260 -15.573 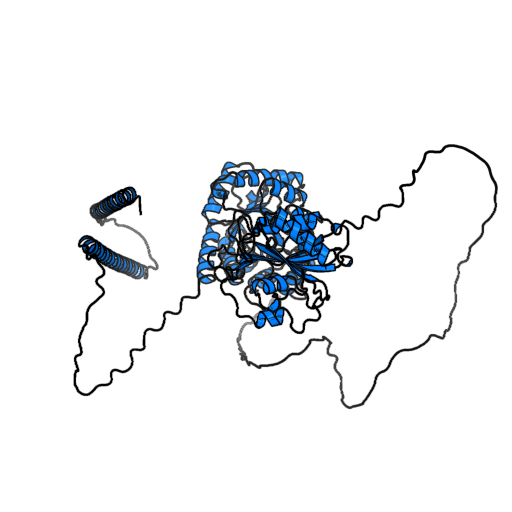-38.715 1.00 39.06 599 ASP A CA 1
ATOM 4612 C C . ASP A 1 599 ? -42.864 -16.778 -37.944 1.00 39.06 599 ASP A C 1
ATOM 4614 O O . ASP A 1 599 ? -43.803 -17.443 -38.387 1.00 39.06 599 ASP A O 1
ATOM 4618 N N . ASN A 1 600 ? -42.271 -17.135 -36.796 1.00 44.31 600 ASN A N 1
ATOM 4619 C CA . ASN A 1 600 ? -42.758 -18.236 -35.954 1.00 44.31 600 ASN A CA 1
ATOM 4620 C C . ASN A 1 600 ? -43.929 -17.760 -35.054 1.00 44.31 600 ASN A C 1
ATOM 4622 O O . ASN A 1 600 ? -43.759 -16.856 -34.232 1.00 44.31 600 ASN A O 1
ATOM 4626 N N . PRO A 1 601 ? -45.129 -18.368 -35.117 1.00 41.38 601 PRO A N 1
ATOM 4627 C CA . PRO A 1 601 ? -46.283 -17.943 -34.314 1.00 41.38 601 PRO A CA 1
ATOM 4628 C C . PRO A 1 601 ? -46.068 -18.049 -32.790 1.00 41.38 601 PRO A C 1
ATOM 4630 O O . PRO A 1 601 ? -46.747 -17.357 -32.027 1.00 41.38 601 PRO A O 1
ATOM 4633 N N . LYS A 1 602 ? -45.090 -18.839 -32.318 1.00 43.50 602 LYS A N 1
ATOM 4634 C CA . LYS A 1 602 ? -44.746 -18.936 -30.886 1.00 43.50 602 LYS A CA 1
ATOM 4635 C C . LYS A 1 602 ? -44.032 -17.690 -30.340 1.00 43.50 602 LYS A C 1
ATOM 4637 O O . LYS A 1 602 ? -44.286 -17.310 -29.198 1.00 43.50 602 LYS A O 1
ATOM 4642 N N . THR A 1 603 ? -43.207 -17.004 -31.135 1.00 44.03 603 THR A N 1
ATOM 4643 C CA . THR A 1 603 ? -42.499 -15.779 -30.707 1.00 44.03 603 THR A CA 1
ATOM 4644 C C . THR A 1 603 ? -43.430 -14.567 -30.618 1.00 44.03 603 THR A C 1
ATOM 4646 O O . THR A 1 603 ? -43.238 -13.718 -29.748 1.00 44.03 603 THR A O 1
ATOM 4649 N N . ARG A 1 604 ? -44.504 -14.507 -31.424 1.00 43.75 604 ARG A N 1
ATOM 4650 C CA . ARG A 1 604 ? -45.576 -13.502 -31.254 1.00 43.75 604 ARG A CA 1
ATOM 4651 C C . ARG A 1 604 ? -46.356 -13.688 -29.951 1.00 43.75 604 ARG A C 1
ATOM 4653 O O . ARG A 1 604 ? -46.645 -12.702 -29.279 1.00 43.75 604 ARG A O 1
ATOM 4660 N N . SER A 1 605 ? -46.648 -14.935 -29.574 1.00 47.16 605 SER A N 1
ATOM 4661 C CA . SER A 1 605 ? -47.337 -15.253 -28.315 1.00 47.16 605 SER A CA 1
ATOM 4662 C C . SER A 1 605 ? -46.502 -14.865 -27.090 1.00 47.16 605 SER A C 1
ATOM 4664 O O . SER A 1 605 ? -47.035 -14.290 -26.145 1.00 47.16 605 SER A O 1
ATOM 4666 N N . LEU A 1 606 ? -45.189 -15.122 -27.121 1.00 46.09 606 LEU A N 1
ATOM 4667 C CA . LEU A 1 606 ? -44.287 -14.806 -26.009 1.00 46.09 606 LEU A CA 1
ATOM 4668 C C . LEU A 1 606 ? -44.086 -13.291 -25.831 1.00 46.09 606 LEU A C 1
ATOM 4670 O O . LEU A 1 606 ? -44.100 -12.784 -24.711 1.00 46.09 606 LEU A O 1
ATOM 4674 N N . ASN A 1 607 ? -43.952 -12.550 -26.937 1.00 49.16 607 ASN A N 1
ATOM 4675 C CA . ASN A 1 607 ? -43.825 -11.091 -26.894 1.00 49.16 607 ASN A CA 1
ATOM 4676 C C . ASN A 1 607 ? -45.113 -10.416 -26.395 1.00 49.16 607 ASN A C 1
ATOM 4678 O O . ASN A 1 607 ? -45.038 -9.468 -25.618 1.00 49.16 607 ASN A O 1
ATOM 4682 N N . SER A 1 608 ? -46.285 -10.952 -26.755 1.00 53.41 608 SER A N 1
ATOM 4683 C CA . SER A 1 608 ? -47.567 -10.481 -26.217 1.00 53.41 608 SER A CA 1
ATOM 4684 C C . SER A 1 608 ? -47.673 -10.698 -24.702 1.00 53.41 608 SER A C 1
ATOM 4686 O O . SER A 1 608 ? -48.128 -9.807 -23.990 1.00 53.41 608 SER A O 1
ATOM 4688 N N . GLN A 1 609 ? -47.217 -11.849 -24.195 1.00 51.88 609 GLN A N 1
ATOM 4689 C CA . GLN A 1 609 ? -47.201 -12.140 -22.755 1.00 51.88 609 GLN A CA 1
ATOM 4690 C C . GLN A 1 609 ? -46.205 -11.246 -21.996 1.00 51.88 609 GLN A C 1
ATOM 4692 O O . GLN A 1 609 ? -46.506 -10.759 -20.907 1.00 51.88 609 GLN A O 1
ATOM 4697 N N . LEU A 1 610 ? -45.038 -10.960 -22.584 1.00 52.84 610 LEU A N 1
ATOM 4698 C CA . LEU A 1 610 ? -44.050 -10.044 -22.004 1.00 52.84 610 LEU A CA 1
ATOM 4699 C C . LEU A 1 610 ? -44.561 -8.602 -21.918 1.00 52.84 610 LEU A C 1
ATOM 4701 O O . LEU A 1 610 ? -44.284 -7.910 -20.934 1.00 52.84 610 LEU A O 1
ATOM 4705 N N . ASP A 1 611 ? -45.317 -8.142 -22.912 1.00 55.50 611 ASP A N 1
ATOM 4706 C CA . ASP A 1 611 ? -45.907 -6.804 -22.887 1.00 55.50 611 ASP A CA 1
ATOM 4707 C C . ASP A 1 611 ? -47.051 -6.692 -21.866 1.00 55.50 611 ASP A C 1
ATOM 4709 O O . ASP A 1 611 ? -47.194 -5.655 -21.212 1.00 55.50 611 ASP A O 1
ATOM 4713 N N . GLU A 1 612 ? -47.798 -7.773 -21.631 1.00 54.25 612 GLU A N 1
ATOM 4714 C CA . GLU A 1 612 ? -48.825 -7.835 -20.587 1.00 54.25 612 GLU A CA 1
ATOM 4715 C C . GLU A 1 612 ? -48.208 -7.811 -19.173 1.00 54.25 612 GLU A C 1
ATOM 4717 O O . GLU A 1 612 ? -48.626 -7.020 -18.322 1.00 54.25 612 GLU A O 1
ATOM 4722 N N . ILE A 1 613 ? -47.112 -8.551 -18.954 1.00 56.44 613 ILE A N 1
ATOM 4723 C CA . ILE A 1 613 ? -46.332 -8.518 -17.701 1.00 56.44 613 ILE A CA 1
ATOM 4724 C C . ILE A 1 613 ? -45.737 -7.125 -17.451 1.00 56.44 613 ILE A C 1
ATOM 4726 O O . ILE A 1 613 ? -45.776 -6.610 -16.328 1.00 56.44 613 ILE A O 1
ATOM 4730 N N . ARG A 1 614 ? -45.208 -6.467 -18.490 1.00 59.41 614 ARG A N 1
ATOM 4731 C CA . ARG A 1 614 ? -44.696 -5.090 -18.382 1.00 59.41 614 ARG A CA 1
ATOM 4732 C C . ARG A 1 614 ? -45.794 -4.111 -17.986 1.00 59.41 614 ARG A C 1
ATOM 4734 O O . ARG A 1 614 ? -45.540 -3.217 -17.177 1.00 59.41 614 ARG A O 1
ATOM 4741 N N . LYS A 1 615 ? -47.006 -4.285 -18.516 1.00 60.72 615 LYS A N 1
ATOM 4742 C CA . LYS A 1 615 ? -48.161 -3.450 -18.174 1.00 60.72 615 LYS A CA 1
ATOM 4743 C C . LYS A 1 615 ? -48.570 -3.634 -16.709 1.00 60.72 615 LYS A C 1
ATOM 4745 O O . LYS A 1 615 ? -48.701 -2.640 -15.996 1.00 60.72 615 LYS A O 1
ATOM 4750 N N . MET A 1 616 ? -48.631 -4.878 -16.228 1.00 57.97 616 MET A N 1
ATOM 4751 C CA . MET A 1 616 ? -48.895 -5.182 -14.814 1.00 57.97 616 MET A CA 1
ATOM 4752 C C . MET A 1 616 ? -47.833 -4.589 -13.874 1.00 57.97 616 MET A C 1
ATOM 4754 O O . MET A 1 616 ? -48.165 -4.025 -12.832 1.00 57.97 616 MET A O 1
ATOM 4758 N N . LEU A 1 617 ? -46.549 -4.646 -14.246 1.00 53.03 617 LEU A N 1
ATOM 4759 C CA . LEU A 1 617 ? -45.462 -4.058 -13.451 1.00 53.03 617 LEU A CA 1
ATOM 4760 C C . LEU A 1 617 ? -45.569 -2.533 -13.335 1.00 53.03 617 LEU A C 1
ATOM 4762 O O . LEU A 1 617 ? -45.236 -1.972 -12.290 1.00 53.03 617 LEU A O 1
ATOM 4766 N N . VAL A 1 618 ? -46.036 -1.852 -14.385 1.00 63.97 618 VAL A N 1
ATOM 4767 C CA . VAL A 1 618 ? -46.279 -0.403 -14.346 1.00 63.97 618 VAL A CA 1
ATOM 4768 C C . VAL A 1 618 ? -47.435 -0.072 -13.401 1.00 63.97 618 VAL A C 1
ATOM 4770 O O . VAL A 1 618 ? -47.309 0.863 -12.609 1.00 63.97 618 VAL A O 1
ATOM 4773 N N . GLU A 1 619 ? -48.514 -0.854 -13.423 1.00 58.25 619 GLU A N 1
ATOM 4774 C CA . GLU A 1 619 ? -49.670 -0.669 -12.536 1.00 58.25 619 GLU A CA 1
ATOM 4775 C C . GLU A 1 619 ? -49.305 -0.896 -11.060 1.00 58.25 619 GLU A C 1
ATOM 4777 O O . GLU A 1 619 ? -49.592 -0.041 -10.221 1.00 58.25 619 GLU A O 1
ATOM 4782 N N . VAL A 1 620 ? -48.551 -1.957 -10.742 1.00 62.28 620 VAL A N 1
ATOM 4783 C CA . VAL A 1 620 ? -48.037 -2.211 -9.379 1.00 62.28 620 VAL A CA 1
ATOM 4784 C C . VAL A 1 620 ? -47.146 -1.064 -8.893 1.00 62.28 620 VAL A C 1
ATOM 4786 O O . VAL A 1 620 ? -47.200 -0.660 -7.729 1.00 62.28 620 VAL A O 1
ATOM 478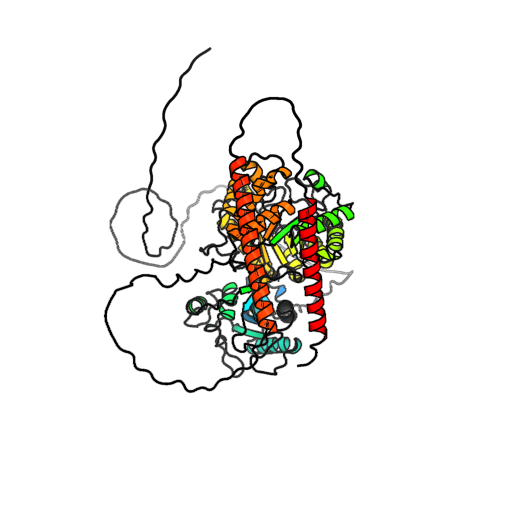9 N N . LYS A 1 621 ? -46.326 -0.492 -9.780 1.00 57.66 621 LYS A N 1
ATOM 4790 C CA . LYS A 1 621 ? -45.439 0.626 -9.434 1.00 57.66 621 LYS A CA 1
ATOM 4791 C C . LYS A 1 621 ? -46.219 1.913 -9.156 1.00 57.66 621 LYS A C 1
ATOM 4793 O O . LYS A 1 621 ? -45.855 2.651 -8.241 1.00 57.66 621 LYS A O 1
ATOM 4798 N N . GLN A 1 622 ? -47.289 2.166 -9.910 1.00 61.38 622 GLN A N 1
ATOM 4799 C CA . GLN A 1 622 ? -48.186 3.301 -9.680 1.00 61.38 622 GLN A CA 1
ATOM 4800 C C . GLN A 1 622 ? -48.980 3.142 -8.380 1.00 61.38 622 GLN A C 1
ATOM 4802 O O . GLN A 1 622 ? -49.118 4.111 -7.633 1.00 61.38 622 GLN A O 1
ATOM 4807 N N . GLU A 1 623 ? -49.436 1.931 -8.063 1.00 55.19 623 GLU A N 1
ATOM 4808 C CA . GLU A 1 623 ? -50.182 1.675 -6.830 1.00 55.19 623 GLU A CA 1
ATOM 4809 C C . GLU A 1 623 ? -49.288 1.785 -5.586 1.00 55.19 623 GLU A C 1
ATOM 4811 O O . GLU A 1 623 ? -49.647 2.455 -4.618 1.00 55.19 623 GLU A O 1
ATOM 4816 N N . ASN A 1 624 ? -48.050 1.285 -5.649 1.00 55.91 624 ASN A N 1
ATOM 4817 C CA . ASN A 1 624 ? -47.063 1.497 -4.585 1.00 55.91 624 ASN A CA 1
ATOM 4818 C C . ASN A 1 624 ? -46.749 2.986 -4.363 1.00 55.91 624 ASN A C 1
ATOM 4820 O O . ASN A 1 624 ? -46.594 3.425 -3.222 1.00 55.91 624 ASN A O 1
ATOM 4824 N N . GLN A 1 625 ? -46.697 3.790 -5.430 1.00 57.62 625 GLN A N 1
ATOM 4825 C CA . GLN A 1 625 ? -46.534 5.242 -5.311 1.00 57.62 625 GLN A CA 1
ATOM 4826 C C . GLN A 1 625 ? -47.756 5.924 -4.681 1.00 57.62 625 GLN A C 1
ATOM 4828 O O . GLN A 1 625 ? -47.584 6.874 -3.915 1.00 57.62 625 GLN A O 1
ATOM 4833 N N . ARG A 1 626 ? -48.977 5.437 -4.939 1.00 59.47 626 ARG A N 1
ATOM 4834 C CA . ARG A 1 626 ? -50.196 5.932 -4.277 1.00 59.47 626 ARG A CA 1
ATOM 4835 C C . ARG A 1 626 ? -50.225 5.588 -2.790 1.00 59.47 626 ARG A C 1
ATOM 4837 O O . ARG A 1 626 ? -50.539 6.465 -1.990 1.00 59.47 626 ARG A O 1
ATOM 4844 N N . ILE A 1 627 ? -49.827 4.372 -2.414 1.00 57.69 627 ILE A N 1
ATOM 4845 C CA . ILE A 1 627 ? -49.724 3.942 -1.009 1.00 57.69 627 ILE A CA 1
ATOM 4846 C C . ILE A 1 627 ? -48.687 4.793 -0.258 1.00 57.69 627 ILE A C 1
ATOM 4848 O O . ILE A 1 627 ? -48.959 5.290 0.835 1.00 57.69 627 ILE A O 1
ATOM 4852 N N . LEU A 1 628 ? -47.525 5.049 -0.868 1.00 49.84 628 LEU A N 1
ATOM 4853 C CA . LEU A 1 628 ? -46.504 5.944 -0.312 1.00 49.84 628 LEU A CA 1
ATOM 4854 C C . LEU A 1 628 ? -47.014 7.386 -0.156 1.00 49.84 628 LEU A C 1
ATOM 4856 O O . LEU A 1 628 ? -46.784 8.007 0.880 1.00 49.84 628 LEU A O 1
ATOM 4860 N N . ALA A 1 629 ? -47.751 7.910 -1.138 1.00 52.91 629 ALA A N 1
ATOM 4861 C CA . ALA A 1 629 ? -48.331 9.251 -1.063 1.00 52.91 629 ALA A CA 1
ATOM 4862 C C . ALA A 1 629 ? -49.444 9.370 -0.001 1.00 52.91 629 ALA A C 1
ATOM 4864 O O . ALA A 1 629 ? -49.593 10.429 0.612 1.00 52.91 629 ALA A O 1
ATOM 4865 N N . TYR A 1 630 ? -50.203 8.296 0.239 1.00 48.84 630 TYR A N 1
ATOM 4866 C CA . TYR A 1 630 ? -51.215 8.230 1.295 1.00 48.84 630 TYR A CA 1
ATOM 4867 C C . TYR A 1 630 ? -50.579 8.218 2.694 1.00 48.84 630 TYR A C 1
ATOM 4869 O O . TYR A 1 630 ? -51.011 8.963 3.573 1.00 48.84 630 TYR A O 1
ATOM 4877 N N . ASN A 1 631 ? -49.492 7.463 2.878 1.00 47.09 631 ASN A N 1
ATOM 4878 C CA . ASN A 1 631 ? -48.781 7.390 4.158 1.00 47.09 631 ASN A CA 1
ATOM 4879 C C . ASN A 1 631 ? -48.082 8.713 4.522 1.00 47.09 631 ASN A C 1
ATOM 4881 O O . ASN A 1 631 ? -48.109 9.121 5.677 1.00 47.09 631 ASN A O 1
ATOM 4885 N N . VAL A 1 632 ? -47.547 9.446 3.538 1.00 47.31 632 VAL A N 1
ATOM 4886 C CA . VAL A 1 632 ? -46.903 10.756 3.773 1.00 47.31 632 VAL A CA 1
ATOM 4887 C C . VAL A 1 632 ? -47.915 11.862 4.116 1.00 47.31 632 VAL A C 1
ATOM 4889 O O . VAL A 1 632 ? -47.574 12.803 4.829 1.00 47.31 632 VAL A O 1
ATOM 4892 N N . ARG A 1 633 ? -49.174 11.767 3.660 1.00 43.25 633 ARG A N 1
ATOM 4893 C CA . ARG A 1 633 ? -50.221 12.752 4.000 1.00 43.25 633 ARG A CA 1
ATOM 4894 C C . ARG A 1 633 ? -50.800 12.586 5.408 1.00 43.25 633 ARG A C 1
ATOM 4896 O O . ARG A 1 633 ? -51.299 13.569 5.945 1.00 43.25 633 ARG A O 1
ATOM 4903 N N . ASN A 1 634 ? -50.709 11.398 6.006 1.00 43.62 634 ASN A N 1
ATOM 4904 C CA . ASN A 1 634 ? -51.301 11.111 7.319 1.00 43.62 634 ASN A CA 1
ATOM 4905 C C . ASN A 1 634 ? -50.333 11.266 8.509 1.00 43.62 634 ASN A C 1
ATOM 4907 O O . ASN A 1 634 ? -50.795 11.281 9.645 1.00 43.62 634 ASN A O 1
ATOM 4911 N N . ASP A 1 635 ? -49.032 11.468 8.273 1.00 42.88 635 ASP A N 1
ATOM 4912 C CA . ASP A 1 635 ? -48.026 11.690 9.334 1.00 42.88 635 ASP A CA 1
ATOM 4913 C C . ASP A 1 635 ? -47.778 13.183 9.663 1.00 42.88 635 ASP A C 1
ATOM 4915 O O . ASP A 1 635 ? -46.948 13.534 10.500 1.00 42.88 635 ASP A O 1
ATOM 4919 N N . GLY A 1 636 ? -48.508 14.097 9.012 1.00 38.03 636 GLY A N 1
ATOM 4920 C CA . GLY A 1 636 ? -48.296 15.548 9.105 1.00 38.03 636 GLY A CA 1
ATOM 4921 C C . GLY A 1 636 ? -49.005 16.275 10.255 1.00 38.03 636 GLY A C 1
ATOM 4922 O O . GLY A 1 636 ? -48.859 17.492 10.372 1.00 38.03 636 GLY A O 1
ATOM 4923 N N . SER A 1 637 ? -49.779 15.595 11.105 1.00 40.53 637 SER A N 1
ATOM 4924 C CA . SER A 1 637 ? -50.505 16.271 12.188 1.00 40.53 637 SER A CA 1
ATOM 4925 C C . SER A 1 637 ? -50.688 15.401 13.427 1.00 40.53 637 SER A C 1
ATOM 4927 O O . SER A 1 637 ? -51.761 14.846 13.627 1.00 40.53 637 SER A O 1
ATOM 4929 N N . PHE A 1 638 ? -49.696 15.342 14.317 1.00 31.86 638 PHE A N 1
ATOM 4930 C CA . PHE A 1 638 ? -49.971 15.001 15.716 1.00 31.86 638 PHE A CA 1
ATOM 4931 C C . PHE A 1 638 ? -48.985 15.682 16.671 1.00 31.86 638 PHE A C 1
ATOM 4933 O O . PHE A 1 638 ? -47.821 15.309 16.784 1.00 31.86 638 PHE A O 1
ATOM 4940 N N . ASN A 1 639 ? -49.475 16.690 17.397 1.00 32.78 639 ASN A N 1
ATOM 4941 C CA . ASN A 1 639 ? -48.823 17.226 18.586 1.00 32.78 639 ASN A CA 1
ATOM 4942 C C . ASN A 1 639 ? -49.859 17.300 19.726 1.00 32.78 639 ASN A C 1
ATOM 4944 O O . ASN A 1 639 ? -50.848 18.017 19.613 1.00 32.78 639 ASN A O 1
ATOM 4948 N N . ARG A 1 640 ? -49.580 16.562 20.814 1.00 36.16 640 ARG A N 1
ATOM 4949 C CA . ARG A 1 640 ? -50.155 16.592 22.185 1.00 36.16 640 ARG A CA 1
ATOM 4950 C C . ARG A 1 640 ? -51.687 16.491 22.374 1.00 36.16 640 ARG A C 1
ATOM 4952 O O . ARG A 1 640 ? -52.386 17.482 22.201 1.00 36.16 640 ARG A O 1
ATOM 4959 N N . ARG A 1 641 ? -52.144 15.410 23.038 1.00 31.08 641 ARG A N 1
ATOM 4960 C CA . ARG A 1 641 ? -52.695 15.374 24.431 1.00 31.08 641 ARG A CA 1
ATOM 4961 C C . ARG A 1 641 ? -53.461 14.059 24.734 1.00 31.08 641 ARG A C 1
ATOM 4963 O O . ARG A 1 641 ? -54.304 13.665 23.953 1.00 31.08 641 ARG A O 1
ATOM 4970 N N . ARG A 1 642 ? -53.182 13.510 25.932 1.00 30.06 642 ARG A N 1
ATOM 4971 C CA . ARG A 1 642 ? -54.019 12.764 26.918 1.00 30.06 642 ARG A CA 1
ATOM 4972 C C . ARG A 1 642 ? -54.924 11.572 26.508 1.00 30.06 642 ARG A C 1
ATOM 4974 O O . ARG A 1 642 ? -55.870 11.748 25.763 1.00 30.06 642 ARG A O 1
ATOM 4981 N N . HIS A 1 643 ? -54.669 10.457 27.211 1.00 31.20 643 HIS A N 1
ATOM 4982 C CA . HIS A 1 643 ? -55.558 9.477 27.880 1.00 31.20 643 HIS A CA 1
ATOM 4983 C C . HIS A 1 643 ? -56.808 8.865 27.200 1.00 31.20 643 HIS A C 1
ATOM 4985 O O . HIS A 1 643 ? -57.731 9.560 26.801 1.00 31.20 643 HIS A O 1
ATOM 4991 N N . ASP A 1 644 ? -56.828 7.529 27.319 1.00 30.09 644 ASP A N 1
ATOM 4992 C CA . ASP A 1 644 ? -57.929 6.576 27.546 1.00 30.09 644 ASP A CA 1
ATOM 4993 C C . ASP A 1 644 ? -58.952 6.192 26.457 1.00 30.09 644 ASP A C 1
ATOM 4995 O O . ASP A 1 644 ? -59.762 6.975 25.979 1.00 30.09 644 ASP A O 1
ATOM 4999 N N . SER A 1 645 ? -59.007 4.863 26.275 1.00 31.45 645 SER A N 1
ATOM 5000 C CA . SER A 1 645 ? -60.165 4.010 25.960 1.00 31.45 645 SER A CA 1
ATOM 5001 C C . SER A 1 645 ? -60.817 4.109 24.572 1.00 31.45 645 SER A C 1
ATOM 5003 O O . SER A 1 645 ? -61.489 5.076 24.243 1.00 31.45 645 SER A O 1
ATOM 5005 N N . LEU A 1 646 ? -60.699 3.024 23.795 1.00 29.12 646 LEU A N 1
ATOM 5006 C CA . LEU A 1 646 ? -61.802 2.151 23.344 1.00 29.12 646 LEU A CA 1
ATOM 5007 C C . LEU A 1 646 ? -61.367 1.348 22.111 1.00 29.12 646 LEU A C 1
ATOM 5009 O O . LEU A 1 646 ? -60.921 1.880 21.099 1.00 29.12 646 LEU A O 1
ATOM 5013 N N . ALA A 1 647 ? -61.507 0.032 22.228 1.00 32.84 647 ALA A N 1
ATOM 5014 C CA . ALA A 1 647 ? -61.311 -0.926 21.158 1.00 32.84 647 ALA A CA 1
ATOM 5015 C C . ALA A 1 647 ? -62.444 -0.849 20.119 1.00 32.84 647 ALA A C 1
ATOM 5017 O O . ALA A 1 647 ? -63.609 -0.725 20.483 1.00 32.84 647 ALA A O 1
ATOM 5018 N N . THR A 1 648 ? -62.112 -1.034 18.839 1.00 28.33 648 THR A N 1
ATOM 5019 C CA . THR A 1 648 ? -62.900 -1.830 17.873 1.00 28.33 648 THR A CA 1
ATOM 5020 C C . THR A 1 648 ? -62.018 -2.217 16.670 1.00 28.33 648 THR A C 1
ATOM 5022 O O . THR A 1 648 ? -61.191 -1.408 16.248 1.00 28.33 648 THR A O 1
ATOM 5025 N N . PRO A 1 649 ? -62.131 -3.444 16.118 1.00 35.81 649 PRO A N 1
ATOM 5026 C CA . PRO A 1 649 ? -61.221 -3.945 15.089 1.00 35.81 649 PRO A CA 1
ATOM 5027 C C . PRO A 1 649 ? -61.805 -3.802 13.674 1.00 35.81 649 PRO A C 1
ATOM 5029 O O . PRO A 1 649 ? -62.910 -4.268 13.409 1.00 35.81 649 PRO A O 1
ATOM 5032 N N . TYR A 1 650 ? -61.030 -3.261 12.731 1.00 25.62 650 TYR A N 1
ATOM 5033 C CA . TYR A 1 650 ? -61.262 -3.469 11.296 1.00 25.62 650 TYR A CA 1
ATOM 5034 C C . TYR A 1 650 ? -60.282 -4.533 10.794 1.00 25.62 650 TYR A C 1
ATOM 5036 O O . TYR A 1 650 ? -59.085 -4.295 10.637 1.00 25.62 650 TYR A O 1
ATOM 5044 N N . ARG A 1 651 ? -60.800 -5.748 10.606 1.00 33.25 651 ARG A N 1
ATOM 5045 C CA . ARG A 1 651 ? -60.092 -6.910 10.063 1.00 33.25 651 ARG A CA 1
ATOM 5046 C C . ARG A 1 651 ? -60.334 -6.925 8.553 1.00 33.25 651 ARG A C 1
ATOM 5048 O O . ARG A 1 651 ? -61.417 -7.306 8.127 1.00 33.25 651 ARG A O 1
ATOM 5055 N N . THR A 1 652 ? -59.361 -6.505 7.747 1.00 37.31 652 THR A N 1
ATOM 5056 C CA . THR A 1 652 ? -59.356 -6.815 6.310 1.00 37.31 652 THR A CA 1
ATOM 5057 C C . THR A 1 652 ? -58.630 -8.138 6.086 1.00 37.31 652 THR A C 1
ATOM 5059 O O . THR A 1 652 ? -57.538 -8.386 6.604 1.00 37.31 652 THR A O 1
ATOM 5062 N N . ASP A 1 653 ? -59.318 -9.031 5.386 1.00 41.97 653 ASP A N 1
ATOM 5063 C CA . ASP A 1 653 ? -58.959 -10.425 5.180 1.00 41.97 653 ASP A CA 1
ATOM 5064 C C . ASP A 1 653 ? -57.779 -10.559 4.200 1.00 41.97 653 ASP A C 1
ATOM 5066 O O . ASP A 1 653 ? -57.928 -10.429 2.988 1.00 41.97 653 ASP A O 1
ATOM 5070 N N . LYS A 1 654 ? -56.579 -10.805 4.743 1.00 42.50 654 LYS A N 1
ATOM 5071 C CA . LYS A 1 654 ? -55.328 -11.013 3.986 1.00 42.50 654 LYS A CA 1
ATOM 5072 C C . LYS A 1 654 ? -55.210 -12.413 3.364 1.00 42.50 654 LYS A C 1
ATOM 5074 O O . LYS A 1 654 ? -54.147 -12.748 2.838 1.00 42.50 654 LYS A O 1
ATOM 5079 N N . SER A 1 655 ? -56.236 -13.262 3.461 1.00 37.75 655 SER A N 1
ATOM 5080 C CA . SER A 1 655 ? -56.177 -14.637 2.944 1.00 37.75 655 SER A CA 1
ATOM 5081 C C . SER A 1 655 ? -56.281 -14.694 1.413 1.00 37.75 655 SER A C 1
ATOM 5083 O O . SER A 1 655 ? -55.456 -15.351 0.779 1.00 37.75 655 SER A O 1
ATOM 5085 N N . ALA A 1 656 ? -57.184 -13.913 0.811 1.00 40.06 656 ALA A N 1
ATOM 5086 C CA . ALA A 1 656 ? -57.419 -13.906 -0.637 1.00 40.06 656 ALA A CA 1
ATOM 5087 C C . ALA A 1 656 ? -56.245 -13.325 -1.457 1.00 40.06 656 ALA A C 1
ATOM 5089 O O . ALA A 1 656 ? -55.934 -13.812 -2.545 1.00 40.06 656 ALA A O 1
ATOM 5090 N N . GLU A 1 657 ? -55.539 -12.315 -0.935 1.00 44.56 657 GLU A N 1
ATOM 5091 C CA . GLU A 1 657 ? -54.338 -11.763 -1.588 1.00 44.56 657 GLU A CA 1
ATOM 5092 C C . GLU A 1 657 ? -53.139 -12.716 -1.499 1.00 44.56 657 GLU A C 1
ATOM 5094 O O . GLU A 1 657 ? -52.332 -12.795 -2.427 1.00 44.56 657 GLU A O 1
ATOM 5099 N N . ARG A 1 658 ? -53.040 -13.496 -0.413 1.00 42.34 658 ARG A N 1
ATOM 5100 C CA . ARG A 1 658 ? -51.992 -14.512 -0.252 1.00 42.34 658 ARG A CA 1
ATOM 5101 C C . ARG A 1 658 ? -52.181 -15.699 -1.194 1.00 42.34 658 ARG A C 1
ATOM 5103 O O . ARG A 1 658 ? -51.179 -16.245 -1.648 1.00 42.34 658 ARG A O 1
ATOM 5110 N N . GLU A 1 659 ? -53.417 -16.090 -1.497 1.00 43.22 659 GLU A N 1
ATOM 5111 C CA . GLU A 1 659 ? -53.688 -17.144 -2.485 1.00 43.22 659 GLU A CA 1
ATOM 5112 C C . GLU A 1 659 ? -53.378 -16.700 -3.918 1.00 43.22 659 GLU A C 1
ATOM 5114 O O . GLU A 1 659 ? -52.735 -17.454 -4.646 1.00 43.22 659 GLU A O 1
ATOM 5119 N N . LYS A 1 660 ? -53.709 -15.457 -4.296 1.00 42.25 660 LYS A N 1
ATOM 5120 C CA . LYS A 1 660 ? -53.337 -14.900 -5.614 1.00 42.25 660 LYS A CA 1
ATOM 5121 C C . LYS A 1 660 ? -51.826 -14.778 -5.819 1.00 42.25 660 LYS A C 1
ATOM 5123 O O . LYS A 1 660 ? -51.332 -14.996 -6.920 1.00 42.25 660 LYS A O 1
ATOM 5128 N N . LEU A 1 661 ? -51.078 -14.448 -4.764 1.00 41.00 661 LEU A N 1
ATOM 5129 C CA . LEU A 1 661 ? -49.614 -14.436 -4.818 1.00 41.00 661 LEU A CA 1
ATOM 5130 C C . LEU A 1 661 ? -49.045 -15.853 -4.954 1.00 41.00 661 LEU A C 1
ATOM 5132 O O . LEU A 1 661 ? -48.126 -16.062 -5.738 1.00 41.00 661 LEU A O 1
ATOM 5136 N N . LYS A 1 662 ? -49.609 -16.839 -4.247 1.00 41.59 662 LYS A N 1
ATOM 5137 C CA . LYS A 1 662 ? -49.167 -18.237 -4.351 1.00 41.59 662 LYS A CA 1
ATOM 5138 C C . LYS A 1 662 ? -49.421 -18.845 -5.733 1.00 41.59 662 LYS A C 1
ATOM 5140 O O . LYS A 1 662 ? -48.558 -19.575 -6.207 1.00 41.59 662 LYS A O 1
ATOM 5145 N N . SER A 1 663 ? -50.539 -18.526 -6.392 1.00 42.06 663 SER A N 1
ATOM 5146 C CA . SER A 1 663 ? -50.799 -19.020 -7.753 1.00 42.06 663 SER A CA 1
ATOM 5147 C C . SER A 1 663 ? -49.820 -18.431 -8.774 1.00 42.06 663 SER A C 1
ATOM 5149 O O . SER A 1 663 ? -49.294 -19.164 -9.601 1.00 42.06 663 SER A O 1
ATOM 5151 N N . GLY A 1 664 ? -49.484 -17.139 -8.660 1.00 41.81 664 GLY A N 1
ATOM 5152 C CA . GLY A 1 664 ? -48.514 -16.494 -9.554 1.00 41.81 664 GLY A CA 1
ATOM 5153 C C . GLY A 1 664 ? -47.078 -17.018 -9.415 1.00 41.81 664 GLY A C 1
ATOM 5154 O O . GLY A 1 664 ? -46.335 -17.032 -10.393 1.00 41.81 664 GLY A O 1
ATOM 5155 N N . PHE A 1 665 ? -46.681 -17.485 -8.224 1.00 41.31 665 PHE A N 1
ATOM 5156 C CA . PHE A 1 665 ? -45.373 -18.126 -8.025 1.00 41.31 665 PHE A CA 1
ATOM 5157 C C . PHE A 1 665 ? -45.314 -19.551 -8.601 1.00 41.31 665 PHE A C 1
ATOM 5159 O O . PHE A 1 665 ? -44.278 -19.932 -9.140 1.00 41.31 665 PHE A O 1
ATOM 5166 N N . ALA A 1 666 ? -46.416 -20.307 -8.556 1.00 40.72 666 ALA A N 1
ATOM 5167 C CA . ALA A 1 666 ? -46.484 -21.652 -9.137 1.00 40.72 666 ALA A CA 1
ATOM 5168 C C . ALA A 1 666 ? -46.388 -21.639 -10.678 1.00 40.72 666 ALA A C 1
ATOM 5170 O O . ALA A 1 666 ? -45.753 -22.515 -11.271 1.00 40.72 666 ALA A O 1
ATOM 5171 N N . ASP A 1 667 ? -46.948 -20.612 -11.325 1.00 45.47 667 ASP A N 1
ATOM 5172 C CA . ASP A 1 667 ? -46.840 -20.427 -12.779 1.00 45.47 667 ASP A CA 1
ATOM 5173 C C . ASP A 1 667 ? -45.406 -20.062 -13.209 1.00 45.47 667 ASP A C 1
ATOM 5175 O O . ASP A 1 667 ? -44.921 -20.532 -14.240 1.00 45.47 667 ASP A O 1
ATOM 5179 N N . LEU A 1 668 ? -44.682 -19.288 -12.392 1.00 42.50 668 LEU A N 1
ATOM 5180 C CA . LEU A 1 668 ? -43.273 -18.946 -12.627 1.00 42.50 668 LEU A CA 1
ATOM 5181 C C . LEU A 1 668 ? -42.342 -20.158 -12.496 1.00 42.50 668 LEU A C 1
ATOM 5183 O O . LEU A 1 668 ? -41.445 -20.319 -13.324 1.00 42.50 668 LEU A O 1
ATOM 5187 N N . GLU A 1 669 ? -42.571 -21.036 -11.516 1.00 43.59 669 GLU A N 1
ATOM 5188 C CA . GLU A 1 669 ? -41.796 -22.279 -11.382 1.00 43.59 669 GLU A CA 1
ATOM 5189 C C . GLU A 1 669 ? -42.036 -23.240 -12.558 1.00 43.59 669 GLU A C 1
ATOM 5191 O O . GLU A 1 669 ? -41.082 -23.838 -13.058 1.00 43.59 669 GLU A O 1
ATOM 5196 N N . SER A 1 670 ? -43.267 -23.324 -13.083 1.00 43.22 670 SER A N 1
ATOM 5197 C CA . SER A 1 670 ? -43.559 -24.120 -14.291 1.00 43.22 670 SER A CA 1
ATOM 5198 C C . SER A 1 670 ? -42.897 -23.555 -15.553 1.00 43.22 670 SER A C 1
ATOM 5200 O O . SER A 1 670 ? -42.417 -24.317 -16.393 1.00 43.22 670 SER A O 1
ATOM 5202 N N . ILE A 1 671 ? -42.819 -22.227 -15.689 1.00 47.56 671 ILE A N 1
ATOM 5203 C CA . ILE A 1 671 ? -42.134 -21.574 -16.817 1.00 47.56 671 ILE A CA 1
ATOM 5204 C C . ILE A 1 671 ? -40.616 -21.784 -16.733 1.00 47.56 671 ILE A C 1
ATOM 5206 O O . ILE A 1 671 ? -39.977 -22.042 -17.753 1.00 47.56 671 ILE A O 1
ATOM 5210 N N . MET A 1 672 ? -40.035 -21.728 -15.531 1.00 42.41 672 MET A N 1
ATOM 5211 C CA . MET A 1 672 ? -38.609 -22.000 -15.337 1.00 42.41 672 MET A CA 1
ATOM 5212 C C . MET A 1 672 ? -38.261 -23.469 -15.609 1.00 42.41 672 MET A C 1
ATOM 5214 O O . MET A 1 672 ? -37.244 -23.724 -16.248 1.00 42.41 672 MET A O 1
ATOM 5218 N N . ALA A 1 673 ? -39.124 -24.417 -15.224 1.00 42.56 673 ALA A N 1
ATOM 5219 C CA . ALA A 1 673 ? -38.942 -25.843 -15.511 1.00 42.56 673 ALA A CA 1
ATOM 5220 C C . ALA A 1 673 ? -38.998 -26.172 -17.018 1.00 42.56 673 ALA A C 1
ATOM 5222 O O . ALA A 1 673 ? -38.235 -27.004 -17.505 1.00 42.56 673 ALA A O 1
ATOM 5223 N N . LEU A 1 674 ? -39.853 -25.481 -17.782 1.00 43.31 674 LEU A N 1
ATOM 5224 C CA . LEU A 1 674 ? -39.906 -25.613 -19.244 1.00 43.31 674 LEU A CA 1
ATOM 5225 C C . LEU A 1 674 ? -38.660 -25.036 -19.939 1.00 43.31 674 LEU A C 1
ATOM 5227 O O . LEU A 1 674 ? -38.315 -25.473 -21.038 1.00 43.31 674 LEU A O 1
ATOM 5231 N N . HIS A 1 675 ? -37.978 -24.074 -19.310 1.00 42.75 675 HIS A N 1
ATOM 5232 C CA . HIS A 1 675 ? -36.757 -23.476 -19.848 1.00 42.75 675 HIS A CA 1
ATOM 5233 C C . HIS A 1 675 ? -35.528 -24.377 -19.650 1.00 42.75 675 HIS A C 1
ATOM 5235 O O . HIS A 1 675 ? -34.724 -24.509 -20.574 1.00 42.75 675 HIS A O 1
ATOM 5241 N N . THR A 1 676 ? -35.419 -25.064 -18.509 1.00 43.88 676 THR A N 1
ATOM 5242 C CA . THR A 1 676 ? -34.355 -26.050 -18.245 1.00 43.88 676 THR A CA 1
ATOM 5243 C C . THR A 1 676 ? -34.482 -27.311 -19.108 1.00 43.88 676 THR A C 1
ATOM 5245 O O . THR A 1 676 ? -33.469 -27.879 -19.520 1.00 43.88 676 THR A O 1
ATOM 5248 N N . ASP A 1 677 ? -35.702 -27.719 -19.469 1.00 38.16 677 ASP A N 1
ATOM 5249 C CA . ASP A 1 677 ? -35.931 -28.835 -20.402 1.00 38.16 677 ASP A CA 1
ATOM 5250 C C . ASP A 1 677 ? -35.622 -28.486 -21.871 1.00 38.16 677 ASP A C 1
ATOM 5252 O O . ASP A 1 677 ? -35.337 -29.378 -22.676 1.00 38.16 677 ASP A O 1
ATOM 5256 N N . ALA A 1 678 ? -35.647 -27.199 -22.237 1.00 41.84 678 ALA A N 1
ATOM 5257 C CA . ALA A 1 678 ? -35.266 -26.737 -23.571 1.00 41.84 678 ALA A CA 1
ATOM 5258 C C . ALA A 1 678 ? -33.737 -26.658 -23.744 1.00 41.84 678 ALA A C 1
ATOM 5260 O O . ALA A 1 678 ? -33.228 -27.029 -24.802 1.00 41.84 678 ALA A O 1
ATOM 5261 N N . GLU A 1 679 ? -32.998 -26.257 -22.703 1.00 41.34 679 GLU A N 1
ATOM 5262 C CA . GLU A 1 679 ? -31.527 -26.200 -22.728 1.00 41.34 679 GLU A CA 1
ATOM 5263 C C . GLU A 1 679 ? -30.871 -27.590 -22.700 1.00 41.34 679 GLU A C 1
ATOM 5265 O O . GLU A 1 679 ? -29.810 -27.782 -23.294 1.00 41.34 679 GLU A O 1
ATOM 5270 N N . SER A 1 680 ? -31.521 -28.602 -22.113 1.00 39.78 680 SER A N 1
ATOM 5271 C CA . SER A 1 680 ? -31.005 -29.982 -22.131 1.00 39.78 680 SER A CA 1
ATOM 5272 C C . SER A 1 680 ? -31.127 -30.680 -23.498 1.00 39.78 680 SER A C 1
ATOM 5274 O O . SER A 1 680 ? -30.497 -31.716 -23.718 1.00 39.78 680 SER A O 1
ATOM 5276 N N . LYS A 1 681 ? -31.900 -30.114 -24.441 1.00 39.34 681 LYS A N 1
ATOM 5277 C CA . LYS A 1 681 ? -32.145 -30.687 -25.780 1.00 39.34 681 LYS A CA 1
ATOM 5278 C C . LYS A 1 681 ? -31.446 -29.969 -26.936 1.00 39.34 681 LYS A C 1
ATOM 5280 O O . LYS A 1 681 ? -31.494 -30.478 -28.054 1.00 39.34 681 LYS A O 1
ATOM 5285 N N . SER A 1 682 ? -30.747 -28.860 -26.701 1.00 40.56 682 SER A N 1
ATOM 5286 C CA . SER A 1 682 ? -29.933 -28.180 -27.720 1.00 40.56 682 SER A CA 1
ATOM 5287 C C . SER A 1 682 ? -28.434 -28.408 -27.499 1.00 40.56 682 SER A C 1
ATOM 5289 O O . SER A 1 682 ? -27.659 -27.471 -27.331 1.00 40.56 682 SER A O 1
ATOM 5291 N N . GLY A 1 683 ? -28.019 -29.676 -27.497 1.00 39.69 683 GLY A N 1
ATOM 5292 C CA . GLY A 1 683 ? -26.635 -30.060 -27.763 1.00 39.69 683 GLY A CA 1
ATOM 5293 C C . GLY A 1 683 ? -26.428 -30.253 -29.268 1.00 39.69 683 GLY A C 1
ATOM 5294 O O . GLY A 1 683 ? -27.139 -31.040 -29.887 1.00 39.69 683 GLY A O 1
ATOM 5295 N N . SER A 1 684 ? -25.425 -29.571 -29.827 1.00 34.31 684 SER A N 1
ATOM 5296 C CA . SER A 1 684 ? -24.994 -29.525 -31.241 1.00 34.31 684 SER A CA 1
ATOM 5297 C C . SER A 1 684 ? -25.698 -28.511 -32.161 1.00 34.31 684 SER A C 1
ATOM 5299 O O . SER A 1 684 ? -26.651 -28.820 -32.874 1.00 34.31 684 SER A O 1
ATOM 5301 N N . ARG A 1 685 ? -25.136 -27.300 -32.217 1.00 31.31 685 ARG A N 1
ATOM 5302 C CA . ARG A 1 685 ? -24.475 -26.735 -33.407 1.00 31.31 685 ARG A CA 1
ATOM 5303 C C . ARG A 1 685 ? -23.784 -25.428 -33.058 1.00 31.31 685 ARG A C 1
ATOM 5305 O O . ARG A 1 685 ? -24.433 -24.600 -32.389 1.00 31.31 685 ARG A O 1
#

Sequence (685 aa):
MEKVISAAVQSPFICRHAFVKTNAGLFARRALCSDNHGQYRPGLLSRPNSIFETTKGHKLRLGPTTRPCIARCYGSTRTTSGADQFNEHSANDTDHTKLWSLPFDKLPRRIFVALGSNIGDRVDAIESACRAMEEDGRIRIVKTSQLYETKAMYVEDQGDFLNGVCEIATYLEPMELLDRLQEIEQDMGRVKLIDKGPRNIDLDILFYKRQSVKTERLTIPHPLILEREFVLRPLLDVYNEQMRPLSRKSPQAALSALQHDPTMKQYNVLASCLDPSHTLDPTRSTRLMSILNTTPDSFSDGGKNPPSDVAALQQTVISHIAAGASIIDVGGQSSRPNAEPITAEEEITRVLPAIKMIRSLPEAKNVAISVDTYRASVAKAAVEAGADIVNDISAGTMDPEMLRTVGRLGCSYIMMHMRGTPETMQSSENCDYPEGVVQTVNRELSKRMRMAEMSGIRAWRIIADPGVGFSKTPEQNAALLRHKWKTGGEIMGIRKRAPVLIGTSRKSFIGHFTGVQSPEQRVFGTAATITAAIEAGADIVRVHDVQEMGQVVKMADAIYRAEPAAKKARGPNRSKIAHSPHSPSKSIASDPSVECPDDNPKTRSLNSQLDEIRKMLVEVKQENQRILAYNVRNDGSFNRRRHDSLATPYRTDKSAEREKLKSGFADLESIMALHTDAESKSGSR

Secondary structure (DSSP, 8-state):
------------------------------------------------------------------------------------------S----TT-TTTS-GGG--EEEEEEEEE-SSSHHHHHHHHHHHHHHTSSEEEEEE--EEEE--SS-SSSPPEEEEEEEEEE---HHHHHHHHHHHHHHTT---SSTT---S-EEEEEEETT--EE-SS-EES-TTGGG-HHHHHHHHHH--GGG--S-SS-HHHHHHHSPP-TT-EEEB-S-TTSPPB-TT-TTPPPEEEEEEE--GGGGGGT--S-TT-HHHHHHHHHHHHHTTEEEEEEESS--STTPPPPPHHHHHHHHHHHHHHHHH-GGGTT-EEEEE-S-HHHHHHHHHTT--EEEETTSSSS-TTHHHHHHHHT-EEEEE---S-TTTTTSTTTT--TT-HHHHHHHHHHHHHHHHHHTT--GGGEEEE--TTSS--HHHHHHHHHS-TTS-SS--TTTTTS-BEE--TT-HHHHHHH---SGGG-HHHHHHHHHHHHHHT-SEEEES-HHHHHHHHHHHHHHHSSPPPP----------------------------------HHHHHHHHHHHHHHHHHHHHHHHHHHHHHHHHHHSS------------------HHHHHHHHHHHHHHHHHHHHHHHHHTT----

Foldseek 3Di:
DDDDDDDDDDDDDDDDDDDDDDDDDDDDDDDDDDDDDDDDDDDDDDDDDDDDDDDDDDDDDDDDDDDDDDDDDDDDDDDDDDDDDPDDDDPDPPCPQALLPDDPVPFAWKFKKKKKAFDDPLVVLRVQLQVLQVVSSQKDFQAKFFWKWAQQPPDNPTGIMIMIMTIMGGPDDPVRVVVSSVVSQVVQPDDPPDVSDHGRMDMGTQATQQDADDDPVDTPNPPCQLVDLSNLLNCVRVDDPVRDHPDPDDSVRSNVVDDDDPRMFGFFPQFPLAHTFRQLAQQTAAAEEAEDELEQCCVVQVPPDHLVCLVVLLVVLLVLLVLRHQEYEYEQFDLAAPGDDDDLVSSLVRGLVSLLSLVPDPSCSSHAYEYEDLELSSVLSSVVSPHQEYEHQQLCPVPVCNLLSCLVSQGAYEREDADDGSNCLQPPVLADDPVALLLVLLVVVLVSLSVSRNSRHHLSRYEYEPNQLHSHDLVSSVVNLQAQLNDDDPSVRPSSRHAYEYEPQLHVSLCVVVVDDRSVPSLVSLLVSVLSNVLSRHRYYYYHPSNSNSVSSVVSSVVRNDDDPPPPPPPPDPDDDDDDDDDDDDDDDDDDDDDDDDPDPVVVVVVVVVVVVVVVVVVVVVVVVVVVVVVVVVVPDDDDDDDDDDDDDDDDDCPVVVVVVVVVVVVVVVVVVVVVVVVVPPDDD

Nearest PDB structures (foldseek):
  1cbk-assembly1_B  TM=9.314E-01  e=3.115E-14  Haemophilus influenzae
  8sk1-assembly2_B  TM=8.904E-01  e=2.529E-13  Bacillus anthracis
  4cyu-assembly2_B  TM=8.785E-01  e=5.177E-13  Staphylococcus aureus
  6an4-assembly1_A  TM=9.329E-01  e=3.563E-12  Escherichia coli K-12
  4ad6-assembly1_A  TM=8.869E-01  e=3.765E-12  Staphylococcus aureus

Solvent-accessible surface area (backbone atoms only — not comparable to full-atom values): 41307 Å² total; per-residue (Å²): 131,86,87,81,92,86,86,85,90,84,87,87,86,89,82,90,80,82,92,77,90,81,86,83,81,88,81,86,88,75,89,79,84,89,78,92,77,86,90,85,90,87,85,81,88,78,88,81,81,87,88,86,85,88,84,84,88,88,87,85,89,82,85,86,83,86,88,84,89,92,81,89,87,90,85,87,87,90,80,89,88,86,88,82,83,85,75,83,79,74,97,79,81,81,78,86,53,50,61,84,77,52,56,79,93,68,52,58,53,56,28,35,34,37,39,36,15,37,38,86,61,36,65,60,38,54,53,48,52,52,47,59,44,41,71,66,27,50,32,35,69,49,41,40,14,42,33,32,35,30,67,48,90,85,50,82,94,52,57,56,31,40,24,28,23,35,36,32,28,31,79,63,52,76,67,58,44,51,53,52,45,53,47,54,32,45,78,63,62,53,69,89,82,52,91,93,52,87,35,39,51,47,74,44,66,42,37,52,50,63,54,76,45,80,57,100,89,47,53,30,53,32,86,60,50,74,78,33,63,76,50,36,54,21,36,60,65,65,58,53,80,89,57,55,42,92,60,96,69,53,66,68,61,33,55,74,70,50,82,82,65,88,69,57,37,51,40,31,49,62,33,95,52,44,82,65,44,37,74,82,50,68,56,50,78,70,41,34,29,30,60,42,69,35,34,82,70,36,52,83,68,73,41,90,53,59,67,85,38,58,66,53,48,50,53,50,51,52,50,33,42,74,33,54,33,43,27,43,33,36,23,30,64,72,76,47,69,80,48,83,84,75,55,64,68,55,31,40,68,38,34,47,62,55,46,45,52,48,69,70,36,78,87,36,65,59,35,37,32,30,36,44,47,58,45,36,71,41,48,51,56,38,39,76,54,64,34,33,27,40,33,19,62,43,44,46,70,79,21,84,54,24,38,46,44,44,21,72,68,69,47,17,36,36,35,21,38,52,37,83,46,53,73,47,10,81,38,73,75,43,40,60,47,95,84,36,58,64,61,47,48,45,54,53,47,48,52,41,52,53,52,30,18,60,35,50,33,48,30,31,26,38,31,38,23,79,29,57,74,40,24,44,48,53,67,51,38,53,49,54,44,67,46,54,70,69,60,90,53,97,85,44,71,48,67,80,54,25,46,32,41,45,49,60,51,47,39,66,51,49,26,68,77,70,68,43,79,55,49,78,73,28,55,68,55,28,47,54,51,51,42,40,31,48,67,16,49,38,39,32,40,38,31,69,60,36,62,64,47,35,54,46,50,56,54,38,38,64,72,65,19,52,74,78,76,74,77,72,75,78,68,82,77,92,75,80,92,77,87,86,84,84,89,82,92,82,89,80,83,90,83,89,87,83,90,78,91,80,93,52,74,66,61,58,54,51,52,53,52,51,53,52,53,53,51,51,54,53,52,54,53,52,50,52,50,50,54,52,55,52,55,62,65,71,72,75,76,86,81,92,83,84,89,84,89,84,90,82,88,86,84,77,80,67,62,66,63,52,51,57,53,53,54,58,52,54,55,51,52,54,53,52,54,55,50,57,60,52,63,74,67,69,76,86,131

Radius of gyration: 36.54 Å; Cα contacts (8 Å, |Δi|>4): 950; chains: 1; bounding box: 132×88×109 Å

pLDDT: mean 70.96, std 27.47, range [21.73, 98.81]

Mean predicted aligned error: 17.77 Å

InterPro domains:
  IPR000489 Pterin-binding domain [PF00809] (289-544)
  IPR000489 Pterin-binding domain [PS00793] (324-337)
  IPR000489 Pterin-binding domain [PS50972] (286-554)
  IPR000550 7,8-Dihydro-6-hydroxymethylpterin-pyrophosphokinase, HPPK [PF01288] (112-238)
  IPR000550 7,8-Dihydro-6-hydroxymethylpterin-pyrophosphokinase, HPPK [PS00794] (195-206)
  IPR000550 7,8-Dihydro-6-hydroxymethylpterin-pyrophosphokinase, HPPK [TIGR01498] (112-238)
  IPR000550 7,8-Dihydro-6-hydroxymethylpterin-pyrophosphokinase, HPPK [cd00483] (111-238)
  IPR006390 Dihydropteroate synthase domain [TIGR01496] (288-558)
  IPR006390 Dihydropteroate synthase domain [cd00739] (286-557)
  IPR011005 Dihydropteroate synthase-like superfamily [G3DSA:3.20.20.20] (269-565)
  IPR011005 Dihydropteroate synthase-like superfamily [SSF51717] (279-561)
  IPR035907 7,8-Dihydro-6-hydroxymethylpterin-pyrophosphokinase HPPK superfamily [G3DSA:3.30.70.560] (108-262)
  IPR035907 7,8-Dihydro-6-hydroxymethylpterin-pyrophosphokinase HPPK superfamily [SSF55083] (110-261)
  IPR045031 Dihydropteroate synthase-like [PTHR20941] (106-561)

=== Feature glossary ===
The record interleaves many kinds of information about one protein. Here is each kind framed as the question it answers.

Q: What are the backbone torsion angles?
A: φ (phi) and ψ (psi) are the two rotatable backbone dihedrals per residue: φ is the C(i-1)–N–Cα–C torsion, ψ is the N–Cα–C–N(i+1) torsion, both in degrees on (−180°, 180°]. α-helical residues cluster near (−60°, −45°); β-strand residues near (−120°, +130°). A Ramachandran plot is simply a scatter of (φ, ψ) for every residue.

Q: What is the amino-acid chain?
A: This is the polypeptide sequence — one letter per residue, N-terminus first. Length ranges from a few dozen residues for small domains to over a thousand for large multi-domain proteins.

Q: How mobile is each atom in the crystal?
A: For experimental (PDB) structures, the B-factor (temperature factor) quantifies the positional spread of each atom in the crystal — a combination of thermal vibration and static disorder — in units of Å². High B-factors mark flexible loops or poorly resolved regions; low B-factors mark the rigid, well-ordered core.

Q: Are the domains correctly placed relative to each other?
A: Predicted Aligned Error (PAE) is an AlphaFold confidence matrix: entry (i, j) is the expected error in the position of residue j, in ångströms, when the prediction is superimposed on the true structure at residue i. Low PAE within a block of residues means that block is internally rigid and well-predicted; high PAE between two blocks means their relative placement is uncertain even if each block individually is confident.

Q: How confident is the AlphaFold model at each residue?
A: pLDDT is the predicted lDDT-Cα score: AlphaFold's confidence that the local environment of each residue (all inter-atomic distances within 15 Å) is correctly placed. It is a per-residue number between 0 and 100, with higher meaning more reliable.

Q: What family and function is it annotated with?
A: Functional annotations link the protein to curated databases. InterPro entries identify conserved domains and families by matching the sequence against member-database signatures (Pfam, PROSITE, CDD, …). Gene Ontology (GO) terms describe molecular function, biological process, and cellular component in a controlled vocabulary. CATH places the structure in a hierarchical fold classification (Class/Architecture/Topology/Homologous-superfamily). The organism is the source species.

Q: How big and how compact is the whole molecule?
A: Three whole-structure scalars: the radius of gyration (RMS distance of Cα from centroid, in Å), the count of Cα–Cα contacts (pairs closer than 8 Å and separated by more than four residues in sequence — i.e. tertiary, not local, contacts), and the bounding-box dimensions. Together they distinguish compact globular folds from extended fibres or disordered chains.

Q: What known structures does this most resemble?
A: The Foldseek neighbor list gives the closest experimentally determined structures in the PDB, ranked by structural alignment. TM-score near 1 means near-identical fold; near 0.3 means only rough topology match. This is how one finds what a novel AlphaFold prediction most resembles in the solved-structure universe.

Q: Which residues are buried vs exposed?
A: SASA measures how much of the protein is reachable by solvent. It is computed by rolling a water-sized probe over the atomic surface and summing the exposed area (Å²). Per-residue SASA distinguishes core (buried, low SASA) from surface (exposed, high SASA) residues; total SASA is a whole-molecule size measure.

Q: Which residues are in helices, strands, or loops?
A: Eight-state secondary structure (DSSP): H is the canonical α-helix, G the tighter 3₁₀-helix, I the wider π-helix; E/B are β-structure, T and S are turns and bends, and '-' is everything else. DSSP derives these from the pattern of main-chain N–H···O=C hydrogen bonds, not from the sequence.

Q: Where is each backbone atom in 3D?
A: Structure coordinates are given as an mmCIF _atom_site loop: one row per atom with element, residue name, chain id, sequence number, and x/y/z position in Å. Only the four main-chain atoms per residue are included here; side chains are omitted to keep the record compact.

Q: What if only a Cα trace is available?
A: Three-state secondary structure (P-SEA) collapses the eight DSSP classes into helix (a), strand (b), and coil (c). P-SEA assigns these from Cα geometry alone — distances and angles — without requiring backbone oxygens, so it works on any Cα trace.

Q: What do the rendered images show?
A: The six renders are orthographic views along the three Cartesian axes in both directions. Representation (cartoon, sticks, or surface) and color scheme (sequence-rainbow or by-chain) vary across proteins so the training set covers all the common visualization conventions.

Q: What does the local fold look like, residue by residue?
A: Foldseek's 3Di representation compresses backbone geometry into a per-residue letter drawn from a learned twenty-state alphabet. It captures the tertiary interaction pattern around each residue — which residues are packed against it in space, regardless of where they are in sequence.

Q: What do the diagnostic plots show?
A: The contact map is a binary N×N matrix image: pixel (i, j) is dark where Cα_i and Cα_j are within 8 Å and |i−j|>4. Because the |i−j|>4 filter removes local helical contacts, off-diagonal stripes parallel to the main diagonal indicate parallel β-sheets; stripes perpendicular to it indicate antiparallel β-sheets. The Ramachandran plot scatters every residue's (φ, ψ) pair against the sterically allowed regions. The PAE heatmap renders the predicted-aligned-error matrix.